Protein AF-A0A2K0UQ78-F1 (afdb_monomer_lite)

pLDDT: mean 75.54, std 21.61, range [27.7, 97.31]

Structure (mmCIF, N/CA/C/O backbone):
data_AF-A0A2K0UQ78-F1
#
_entry.id   AF-A0A2K0UQ78-F1
#
loop_
_atom_site.group_PDB
_atom_site.id
_atom_site.type_symbol
_atom_site.label_atom_id
_atom_site.label_alt_id
_atom_site.label_comp_id
_atom_site.label_asym_id
_atom_site.label_entity_id
_atom_site.label_seq_id
_atom_site.pdbx_PDB_ins_code
_atom_site.Cartn_x
_atom_site.Cartn_y
_atom_site.Cartn_z
_atom_site.occupancy
_atom_site.B_iso_or_equiv
_atom_site.auth_seq_id
_atom_site.auth_comp_id
_atom_site.auth_asym_id
_atom_site.auth_atom_id
_atom_site.pdbx_PDB_model_num
ATOM 1 N N . MET A 1 1 ? -5.990 -5.556 11.629 1.00 58.12 1 MET A N 1
ATOM 2 C CA . MET A 1 1 ? -7.334 -5.318 12.208 1.00 58.12 1 MET A CA 1
ATOM 3 C C . MET A 1 1 ? -8.157 -4.295 11.433 1.00 58.12 1 MET A C 1
ATOM 5 O O . MET A 1 1 ? -9.304 -4.591 11.125 1.00 58.12 1 MET A O 1
ATOM 9 N N . SER A 1 2 ? -7.594 -3.129 11.096 1.00 60.81 2 SER A N 1
ATOM 10 C CA . SER A 1 2 ? -8.300 -1.956 10.546 1.00 60.81 2 SER A CA 1
ATOM 11 C C . SER A 1 2 ? -9.303 -2.241 9.420 1.00 60.81 2 SER A C 1
ATOM 13 O O . SER A 1 2 ? -10.445 -1.808 9.522 1.00 60.81 2 SER A O 1
ATOM 15 N N . LEU A 1 3 ? -8.939 -3.021 8.396 1.00 70.94 3 LEU A N 1
ATOM 16 C CA . LEU A 1 3 ? -9.846 -3.315 7.273 1.00 70.94 3 LEU A CA 1
ATOM 17 C C . LEU A 1 3 ? -11.070 -4.162 7.675 1.00 70.94 3 LEU A C 1
ATOM 19 O O . LEU A 1 3 ? -12.168 -3.941 7.174 1.00 70.94 3 LEU A O 1
ATOM 23 N N . LEU A 1 4 ? -10.887 -5.123 8.584 1.00 76.69 4 LEU A N 1
ATOM 24 C CA . LEU A 1 4 ? -11.971 -5.987 9.062 1.00 76.69 4 LEU A CA 1
ATOM 25 C C . LEU A 1 4 ? -12.932 -5.210 9.966 1.00 76.69 4 LEU A C 1
ATOM 27 O O . LEU A 1 4 ? -14.143 -5.284 9.778 1.00 76.69 4 LEU A O 1
ATOM 31 N N . CYS A 1 5 ? -12.387 -4.409 10.881 1.00 75.25 5 CYS A N 1
ATOM 32 C CA . CYS A 1 5 ? -13.163 -3.506 11.729 1.00 75.25 5 CYS A CA 1
ATOM 33 C C . CYS A 1 5 ? -13.941 -2.474 10.892 1.00 75.25 5 CYS A C 1
ATOM 35 O O . CYS A 1 5 ? -15.127 -2.260 11.127 1.00 75.25 5 CYS A O 1
ATOM 37 N N . PHE A 1 6 ? -13.304 -1.911 9.857 1.00 75.56 6 PHE A N 1
ATOM 38 C CA . PHE A 1 6 ? -13.946 -1.010 8.897 1.00 75.56 6 PHE A CA 1
ATOM 39 C C . PHE A 1 6 ? -15.117 -1.682 8.170 1.00 75.56 6 PHE A C 1
ATOM 41 O O . PHE A 1 6 ? -16.198 -1.111 8.096 1.00 75.56 6 PHE A O 1
ATOM 48 N N . SER A 1 7 ? -14.934 -2.915 7.684 1.00 72.50 7 SER A N 1
ATOM 49 C CA . SER A 1 7 ? -15.973 -3.622 6.918 1.00 72.50 7 SER A CA 1
ATOM 50 C C . SER A 1 7 ? -17.261 -3.907 7.698 1.00 72.50 7 SER A C 1
ATOM 52 O O . SER A 1 7 ? -18.304 -4.123 7.089 1.00 72.50 7 SER A O 1
ATOM 54 N N . MET A 1 8 ? -17.186 -3.907 9.030 1.00 72.50 8 MET A N 1
ATOM 55 C CA . MET A 1 8 ? -18.291 -4.234 9.933 1.00 72.50 8 MET A CA 1
ATOM 56 C C . MET A 1 8 ? -18.760 -3.028 10.759 1.00 72.50 8 MET A C 1
ATOM 58 O O . MET A 1 8 ? -19.558 -3.206 11.675 1.00 72.50 8 MET A O 1
ATOM 62 N N . ASP A 1 9 ? -18.255 -1.826 10.457 1.00 78.81 9 ASP A N 1
ATOM 63 C CA . ASP A 1 9 ? -18.587 -0.570 11.143 1.00 78.81 9 ASP A CA 1
ATOM 64 C C . ASP A 1 9 ? -18.498 -0.657 12.682 1.00 78.81 9 ASP A C 1
ATOM 66 O O . ASP A 1 9 ? -19.382 -0.228 13.425 1.00 78.81 9 ASP A O 1
ATOM 70 N N . PHE A 1 10 ? -17.418 -1.254 13.201 1.00 83.25 10 PHE A N 1
ATOM 71 C CA . PHE A 1 10 ? -17.168 -1.258 14.643 1.00 83.25 10 PHE A CA 1
ATOM 72 C C . PHE A 1 10 ? -15.688 -1.124 14.985 1.00 83.25 10 PHE A C 1
ATOM 74 O O . PHE A 1 10 ? -14.799 -1.423 14.192 1.00 83.25 10 PHE A O 1
ATOM 81 N N . LYS A 1 11 ? -15.422 -0.667 16.211 1.00 82.75 11 LYS A N 1
ATOM 82 C CA . LYS A 1 11 ? -14.071 -0.466 16.737 1.00 82.75 11 LYS A CA 1
ATOM 83 C C . LYS A 1 11 ? -13.925 -1.122 18.106 1.00 82.75 11 LYS A C 1
ATOM 85 O O . LYS A 1 11 ? -14.754 -0.894 19.004 1.00 82.75 11 LYS A O 1
ATOM 90 N N . LEU A 1 12 ? -12.864 -1.913 18.250 1.00 84.31 12 LEU A N 1
ATOM 91 C CA . LEU A 1 12 ? -12.397 -2.424 19.532 1.00 84.31 12 LEU A CA 1
ATOM 92 C C . LEU A 1 12 ? -11.650 -1.319 20.283 1.00 84.31 12 LEU A C 1
ATOM 94 O O . LEU A 1 12 ? -10.982 -0.470 19.694 1.00 84.31 12 LEU A O 1
ATOM 98 N N . THR A 1 13 ? -11.802 -1.296 21.601 1.00 88.31 13 THR A N 1
ATOM 99 C CA . THR A 1 13 ? -10.953 -0.455 22.451 1.00 88.31 13 THR A CA 1
ATOM 100 C C . THR A 1 13 ? -9.524 -1.015 22.498 1.00 88.31 13 THR A C 1
ATOM 102 O O . THR A 1 13 ? -9.360 -2.228 22.367 1.00 88.31 13 THR A O 1
ATOM 105 N N . PRO A 1 14 ? -8.489 -0.194 22.765 1.00 87.94 14 PRO A N 1
ATOM 106 C CA . PRO A 1 14 ? -7.109 -0.687 22.865 1.00 87.94 14 PRO A CA 1
ATOM 107 C C . PRO A 1 14 ? -6.933 -1.827 23.884 1.00 87.94 14 PRO A C 1
ATOM 109 O O . PRO A 1 14 ? -6.135 -2.741 23.689 1.00 87.94 14 PRO A O 1
ATOM 112 N N . GLU A 1 15 ? -7.716 -1.820 24.969 1.00 87.94 15 GLU A N 1
ATOM 113 C CA . GLU A 1 15 ? -7.722 -2.914 25.945 1.00 87.94 15 GLU A CA 1
ATOM 114 C C . GLU A 1 15 ? -8.315 -4.213 25.383 1.00 87.94 15 GLU A C 1
ATOM 116 O O . GLU A 1 15 ? -7.820 -5.298 25.686 1.00 87.94 15 GLU A O 1
ATOM 121 N N . GLU A 1 16 ? -9.384 -4.125 24.589 1.00 88.56 16 GLU A N 1
ATOM 122 C CA . GLU A 1 16 ? -10.010 -5.278 23.931 1.00 88.56 16 GLU A CA 1
ATOM 123 C C . GLU A 1 16 ? -9.130 -5.836 22.809 1.00 88.56 16 GLU A C 1
ATOM 125 O O . GLU A 1 16 ? -9.017 -7.056 22.673 1.00 88.56 16 GLU A O 1
ATOM 130 N N . GLU A 1 17 ? -8.457 -4.967 22.053 1.00 87.56 17 GLU A N 1
ATOM 131 C CA . GLU A 1 17 ? -7.457 -5.367 21.059 1.00 87.56 17 GLU A CA 1
ATOM 132 C C . GLU A 1 17 ? -6.319 -6.127 21.735 1.00 87.56 17 GLU A C 1
ATOM 134 O O . GLU A 1 17 ? -6.025 -7.259 21.357 1.00 87.56 17 GLU A O 1
ATOM 139 N N . LYS A 1 18 ? -5.762 -5.585 22.824 1.00 89.56 18 LYS A N 1
ATOM 140 C CA . LYS A 1 18 ? -4.703 -6.255 23.589 1.00 89.56 18 LYS A CA 1
ATOM 141 C C . LYS A 1 18 ? -5.144 -7.611 24.144 1.00 89.56 18 LYS A C 1
ATOM 143 O O . LYS A 1 18 ? -4.372 -8.564 24.124 1.00 89.56 18 LYS A O 1
ATOM 148 N N . LYS A 1 19 ? -6.387 -7.723 24.623 1.00 89.88 19 LYS A N 1
ATOM 149 C CA . LYS A 1 19 ? -6.955 -8.985 25.136 1.00 89.88 19 LYS A CA 1
ATOM 150 C C . LYS A 1 19 ? -7.163 -10.044 24.052 1.00 89.88 19 LYS A C 1
ATOM 152 O O . LYS A 1 19 ? -7.181 -11.227 24.375 1.00 89.88 19 LYS A O 1
ATOM 157 N N . THR A 1 20 ? -7.344 -9.633 22.798 1.00 90.88 20 THR A N 1
ATOM 158 C CA . THR A 1 20 ? -7.615 -10.527 21.660 1.00 90.88 20 THR A CA 1
ATOM 159 C C . THR A 1 20 ? -6.433 -10.654 20.694 1.00 90.88 20 THR A C 1
ATOM 161 O O . THR A 1 20 ? -6.541 -11.369 19.694 1.00 90.88 20 THR A O 1
ATOM 164 N N . ALA A 1 21 ? -5.300 -10.009 20.987 1.00 90.19 21 ALA A N 1
ATOM 165 C CA . ALA A 1 21 ? -4.130 -9.935 20.115 1.00 90.19 21 ALA A CA 1
ATOM 166 C C . ALA A 1 21 ? -3.559 -11.319 19.779 1.00 90.19 21 ALA A C 1
ATOM 168 O O . ALA A 1 21 ? -3.415 -11.644 18.603 1.00 90.19 21 ALA A O 1
ATOM 169 N N . ASP A 1 22 ? -3.336 -12.175 20.781 1.00 90.75 22 ASP A N 1
ATOM 170 C CA . ASP A 1 22 ? -2.775 -13.520 20.573 1.00 90.75 22 ASP A CA 1
ATOM 171 C C . ASP A 1 22 ? -3.686 -14.409 19.712 1.00 90.75 22 ASP A C 1
ATOM 173 O O . ASP A 1 22 ? -3.215 -15.165 18.858 1.00 90.75 22 ASP A O 1
ATOM 177 N N . ILE A 1 23 ? -5.004 -14.289 19.904 1.00 92.94 23 ILE A N 1
ATOM 178 C CA . ILE A 1 23 ? -6.017 -15.013 19.122 1.00 92.94 23 ILE A CA 1
ATOM 179 C C . ILE A 1 23 ? -6.014 -14.505 17.676 1.00 92.94 23 ILE A C 1
ATOM 181 O O . ILE A 1 23 ? -6.006 -15.289 16.728 1.00 92.94 23 ILE A O 1
ATOM 185 N N . THR A 1 24 ? -5.988 -13.183 17.508 1.00 91.88 24 THR A N 1
ATOM 186 C CA . THR A 1 24 ? -5.980 -12.521 16.198 1.00 91.88 24 THR A CA 1
ATOM 187 C C . THR A 1 24 ? -4.723 -12.878 15.409 1.00 91.88 24 THR A C 1
ATOM 189 O O . THR A 1 24 ? -4.812 -13.234 14.236 1.00 91.88 24 THR A O 1
ATOM 192 N N . SER A 1 25 ? -3.563 -12.841 16.063 1.00 91.06 25 SER A N 1
ATOM 193 C CA . SER A 1 25 ? -2.272 -13.200 15.479 1.00 91.06 25 SER A CA 1
ATOM 194 C C . SER A 1 25 ? -2.257 -14.659 15.008 1.00 91.06 25 SER A C 1
ATOM 196 O O . SER A 1 25 ? -1.916 -14.934 13.859 1.00 91.06 25 SER A O 1
ATOM 198 N N . ALA A 1 26 ? -2.767 -15.592 15.825 1.00 90.94 26 ALA A N 1
ATOM 199 C CA . ALA A 1 26 ? -2.881 -16.999 15.433 1.00 90.94 26 ALA A CA 1
ATOM 200 C C . ALA A 1 26 ? -3.769 -17.211 14.188 1.00 90.94 26 ALA A C 1
ATOM 202 O O . ALA A 1 26 ? -3.442 -18.039 13.334 1.00 90.94 26 ALA A O 1
ATOM 203 N N . ALA A 1 27 ? -4.862 -16.448 14.048 1.00 91.56 27 ALA A N 1
ATOM 204 C CA . ALA A 1 27 ? -5.695 -16.482 12.845 1.00 91.56 27 ALA A CA 1
ATOM 205 C C . ALA A 1 27 ? -4.941 -15.948 11.613 1.00 91.56 27 ALA A C 1
ATOM 207 O O . ALA A 1 27 ? -4.987 -16.557 10.544 1.00 91.56 27 ALA A O 1
ATOM 208 N N . TYR A 1 28 ? -4.209 -14.840 11.760 1.00 91.12 28 TYR A N 1
ATOM 209 C CA . TYR A 1 28 ? -3.480 -14.198 10.660 1.00 91.12 28 TYR A CA 1
ATOM 210 C C . TYR A 1 28 ? -2.347 -15.085 10.144 1.00 91.12 28 TYR A C 1
ATOM 212 O O . TYR A 1 28 ? -2.240 -15.285 8.932 1.00 91.12 28 TYR A O 1
ATOM 220 N N . ASP A 1 29 ? -1.567 -15.678 11.054 1.00 89.50 29 ASP A N 1
ATOM 221 C CA . ASP A 1 29 ? -0.537 -16.667 10.726 1.00 89.50 29 ASP A CA 1
ATOM 222 C C . ASP A 1 29 ? -1.114 -17.766 9.829 1.00 89.50 29 ASP A C 1
ATOM 224 O O . ASP A 1 29 ? -0.570 -18.088 8.772 1.00 89.50 29 ASP A O 1
ATOM 228 N N . ARG A 1 30 ? -2.275 -18.309 10.214 1.00 92.00 30 ARG A N 1
ATOM 229 C CA . ARG A 1 30 ? -2.964 -19.346 9.447 1.00 92.00 30 ARG A CA 1
ATOM 230 C C . ARG A 1 30 ? -3.341 -18.848 8.050 1.00 92.00 30 ARG A C 1
ATOM 232 O O . ARG A 1 30 ? -3.135 -19.575 7.079 1.00 92.00 30 ARG A O 1
ATOM 239 N N . TRP A 1 31 ? -3.886 -17.639 7.910 1.00 91.94 31 TRP A N 1
ATOM 240 C CA . TRP A 1 31 ? -4.313 -17.099 6.608 1.00 91.94 31 TRP A CA 1
ATOM 241 C C . TRP A 1 31 ? -3.150 -16.905 5.632 1.00 91.94 31 TRP A C 1
ATOM 243 O O . TRP A 1 31 ? -3.295 -17.206 4.444 1.00 91.94 31 TRP A O 1
ATOM 253 N N . VAL A 1 32 ? -2.000 -16.435 6.125 1.00 90.75 32 VAL A N 1
ATOM 254 C CA . VAL A 1 32 ? -0.780 -16.276 5.317 1.00 90.75 32 VAL A CA 1
ATOM 255 C C . VAL A 1 32 ? -0.314 -17.633 4.795 1.00 90.75 32 VAL A C 1
ATOM 257 O O . VAL A 1 32 ? -0.107 -17.800 3.594 1.00 90.75 32 VAL A O 1
ATOM 260 N N . LEU A 1 33 ? -0.247 -18.642 5.665 1.00 91.81 33 LEU A N 1
ATOM 261 C CA . LEU A 1 33 ? 0.176 -19.987 5.275 1.00 91.81 33 LEU A CA 1
ATOM 262 C C . LEU A 1 33 ? -0.803 -20.658 4.297 1.00 91.81 33 LEU A C 1
ATOM 264 O O . LEU A 1 33 ? -0.379 -21.371 3.386 1.00 91.81 33 LEU A O 1
ATOM 268 N N . VAL A 1 34 ? -2.110 -20.413 4.439 1.00 90.75 34 VAL A N 1
ATOM 269 C CA . VAL A 1 34 ? -3.121 -20.875 3.473 1.00 90.75 34 VAL A CA 1
ATOM 270 C C . VAL A 1 34 ? -2.903 -20.238 2.102 1.00 90.75 34 VAL A C 1
ATOM 272 O O . VAL A 1 34 ? -2.961 -20.952 1.098 1.00 90.75 34 VAL A O 1
ATOM 275 N N . ASN A 1 35 ? -2.606 -18.935 2.040 1.00 92.69 35 ASN A N 1
ATOM 276 C CA . ASN A 1 35 ? -2.242 -18.287 0.780 1.00 92.69 35 ASN A CA 1
ATOM 277 C C . ASN A 1 35 ? -1.034 -18.986 0.142 1.00 92.69 35 ASN A C 1
ATOM 279 O O . ASN A 1 35 ? -1.136 -19.383 -1.015 1.00 92.69 35 ASN A O 1
ATOM 283 N N . ASP A 1 36 ? 0.046 -19.191 0.898 1.00 91.19 36 ASP A N 1
ATOM 284 C CA . ASP A 1 36 ? 1.277 -19.818 0.400 1.00 91.19 36 ASP A CA 1
ATOM 285 C C . ASP A 1 36 ? 1.034 -21.234 -0.134 1.00 91.19 36 ASP A C 1
ATOM 287 O O . ASP A 1 36 ? 1.593 -21.632 -1.161 1.00 91.19 36 ASP A O 1
ATOM 291 N N . TYR A 1 37 ? 0.162 -21.995 0.534 1.00 90.69 37 TYR A N 1
ATOM 292 C CA . TYR A 1 37 ? -0.169 -23.361 0.144 1.00 90.69 37 TYR A CA 1
ATOM 293 C C . TYR A 1 37 ? -0.853 -23.427 -1.225 1.00 90.69 37 TYR A C 1
ATOM 295 O O . TYR A 1 37 ? -0.492 -24.261 -2.065 1.00 90.69 37 TYR A O 1
ATOM 303 N N . PHE A 1 38 ? -1.847 -22.562 -1.453 1.00 88.25 38 PHE A N 1
ATOM 304 C CA . PHE A 1 38 ? -2.604 -22.546 -2.703 1.00 88.25 38 PHE A CA 1
ATOM 305 C C . PHE A 1 38 ? -1.883 -21.779 -3.819 1.00 88.25 38 PHE A C 1
ATOM 307 O O . PHE A 1 38 ? -2.011 -22.157 -4.983 1.00 88.25 38 PHE A O 1
ATOM 314 N N . SER A 1 39 ? -1.089 -20.752 -3.502 1.00 89.75 39 SER A N 1
ATOM 315 C CA . SER A 1 39 ? -0.383 -19.935 -4.498 1.00 89.75 39 SER A CA 1
ATOM 316 C C . SER A 1 39 ? 0.845 -20.605 -5.114 1.00 89.75 39 SER A C 1
ATOM 318 O O . SER A 1 39 ? 1.268 -20.200 -6.201 1.00 89.75 39 SER A O 1
ATOM 320 N N . TRP A 1 40 ? 1.375 -21.648 -4.468 1.00 88.88 40 TRP A N 1
ATOM 321 C CA . TRP A 1 40 ? 2.641 -22.291 -4.817 1.00 88.88 40 TRP A CA 1
ATOM 322 C C . TRP A 1 40 ? 2.826 -22.593 -6.303 1.00 88.88 40 TRP A C 1
ATOM 324 O O . TRP A 1 40 ? 3.823 -22.182 -6.885 1.00 88.88 40 TRP A O 1
ATOM 334 N N . GLU A 1 41 ? 1.879 -23.283 -6.947 1.00 84.88 41 GLU A N 1
ATOM 335 C CA . GLU A 1 41 ? 2.097 -23.742 -8.330 1.00 84.88 41 GLU A CA 1
ATOM 336 C C . GLU A 1 41 ? 2.215 -22.576 -9.314 1.00 84.88 41 GLU A C 1
ATOM 338 O O . GLU A 1 41 ? 2.983 -22.625 -10.275 1.00 84.88 41 GLU A O 1
ATOM 343 N N . LYS A 1 42 ? 1.486 -21.491 -9.044 1.00 83.62 42 LYS A N 1
ATOM 344 C CA . LYS A 1 42 ? 1.577 -20.258 -9.820 1.00 83.62 42 LYS A CA 1
ATOM 345 C C . LYS A 1 42 ? 2.897 -19.538 -9.564 1.00 83.62 42 LYS A C 1
ATOM 347 O O . LYS A 1 42 ? 3.532 -19.079 -10.507 1.00 83.62 42 LYS A O 1
ATOM 352 N N . GLU A 1 43 ? 3.301 -19.414 -8.305 1.00 84.94 43 GLU A N 1
ATOM 353 C CA . GLU A 1 43 ? 4.547 -18.738 -7.930 1.00 84.94 43 GLU A CA 1
ATOM 354 C C . GLU A 1 43 ? 5.776 -19.483 -8.450 1.00 84.94 43 GLU A C 1
ATOM 356 O O . GLU A 1 43 ? 6.683 -18.859 -8.998 1.00 84.94 43 GLU A O 1
ATOM 361 N N . TRP A 1 44 ? 5.759 -20.813 -8.386 1.00 83.25 44 TRP A N 1
ATOM 362 C CA . TRP A 1 44 ? 6.779 -21.670 -8.973 1.00 83.25 44 TRP A CA 1
ATOM 363 C C . TRP A 1 44 ? 6.839 -21.526 -10.496 1.00 83.25 44 TRP A C 1
ATOM 365 O O . TRP A 1 44 ? 7.918 -21.334 -11.054 1.00 83.25 44 TRP A O 1
ATOM 375 N N . SER A 1 45 ? 5.688 -21.546 -11.177 1.00 80.81 45 SER A N 1
ATOM 376 C CA . SER A 1 45 ? 5.637 -21.325 -12.626 1.00 80.81 45 SER A CA 1
ATOM 377 C C . SER A 1 45 ? 6.187 -19.949 -13.009 1.00 80.81 45 SER A C 1
ATOM 379 O O . SER A 1 45 ? 6.944 -19.847 -13.970 1.00 80.81 45 SER A O 1
ATOM 381 N N . ASN A 1 46 ? 5.850 -18.898 -12.258 1.00 77.25 46 ASN A N 1
ATOM 382 C CA . ASN A 1 46 ? 6.376 -17.553 -12.494 1.00 77.25 46 ASN A CA 1
ATOM 383 C C . ASN A 1 46 ? 7.892 -17.489 -12.271 1.00 77.25 46 ASN A C 1
ATOM 385 O O . ASN A 1 46 ? 8.609 -16.875 -13.058 1.00 77.25 46 ASN A O 1
ATOM 389 N N . TYR A 1 47 ? 8.385 -18.146 -11.222 1.00 80.88 47 TYR A N 1
ATOM 390 C CA . TYR A 1 47 ? 9.812 -18.237 -10.934 1.00 80.88 47 TYR A CA 1
ATOM 391 C C . TYR A 1 47 ? 10.581 -18.937 -12.061 1.00 80.88 47 TYR A C 1
ATOM 393 O O . TYR A 1 47 ? 11.618 -18.442 -12.502 1.00 80.88 47 TYR A O 1
ATOM 401 N N . GLN A 1 48 ? 10.049 -20.045 -12.585 1.00 80.00 48 GLN A N 1
ATOM 402 C CA . GLN A 1 48 ? 10.642 -20.754 -13.722 1.00 80.00 48 GLN A CA 1
ATOM 403 C C . GLN A 1 48 ? 10.651 -19.900 -14.996 1.00 80.00 48 GLN A C 1
ATOM 405 O O . GLN A 1 48 ? 11.681 -19.822 -15.663 1.00 80.00 48 GLN A O 1
ATOM 410 N N . SER A 1 49 ? 9.545 -19.218 -15.306 1.00 74.88 49 SER A N 1
ATOM 411 C CA . SER A 1 49 ? 9.444 -18.326 -16.472 1.00 74.88 49 SER A CA 1
ATOM 412 C C . SER A 1 49 ? 10.434 -17.158 -16.422 1.00 74.88 49 SER A C 1
ATOM 414 O O . SER A 1 49 ? 10.889 -16.701 -17.466 1.00 74.88 49 SER A O 1
ATOM 416 N N . ASN A 1 50 ? 10.825 -16.720 -15.223 1.00 73.62 50 ASN A N 1
ATOM 417 C CA . ASN A 1 50 ? 11.820 -15.665 -15.006 1.00 73.62 50 ASN A CA 1
ATOM 418 C C . ASN A 1 50 ? 13.267 -16.201 -14.932 1.00 73.62 50 ASN A C 1
ATOM 420 O O . ASN A 1 50 ? 14.154 -15.564 -14.357 1.00 73.62 50 ASN A O 1
ATOM 424 N N . GLY A 1 51 ? 13.518 -17.398 -15.471 1.00 76.75 51 GLY A N 1
ATOM 425 C CA . GLY A 1 51 ? 14.852 -17.999 -15.521 1.00 76.75 51 GLY A CA 1
ATOM 426 C C . GLY A 1 51 ? 15.358 -18.516 -14.173 1.00 76.75 51 GLY A C 1
ATOM 427 O O . GLY A 1 51 ? 16.566 -18.656 -14.001 1.00 76.75 51 GLY A O 1
ATOM 428 N N . ALA A 1 52 ? 14.460 -18.779 -13.214 1.00 78.12 52 ALA A N 1
ATOM 429 C CA . ALA A 1 52 ? 14.790 -19.239 -11.862 1.00 78.12 52 ALA A CA 1
ATOM 430 C C . ALA A 1 52 ? 15.788 -18.321 -11.124 1.00 78.12 52 ALA A C 1
ATOM 432 O O . ALA A 1 52 ? 16.627 -18.774 -10.344 1.00 78.12 52 ALA A O 1
ATOM 433 N N . THR A 1 53 ? 15.699 -17.013 -11.365 1.00 66.00 53 THR A N 1
ATOM 434 C CA . THR A 1 53 ? 16.516 -16.007 -10.678 1.00 66.00 53 THR A CA 1
ATOM 435 C C . THR A 1 53 ? 15.741 -15.405 -9.499 1.00 66.00 53 THR A C 1
ATOM 437 O O . THR A 1 53 ? 14.552 -15.111 -9.609 1.00 66.00 53 THR A O 1
ATOM 440 N N . GLY A 1 54 ? 16.394 -15.258 -8.340 1.00 66.94 54 GLY A N 1
ATOM 441 C CA . GLY A 1 54 ? 15.796 -14.681 -7.124 1.00 66.94 54 GLY A CA 1
ATOM 442 C C . GLY A 1 54 ? 15.275 -15.693 -6.090 1.00 66.94 54 GLY A C 1
ATOM 443 O O . GLY A 1 54 ? 15.568 -16.889 -6.154 1.00 66.94 54 GLY A O 1
ATOM 444 N N . VAL A 1 55 ? 14.526 -15.187 -5.103 1.00 70.44 55 VAL A N 1
ATOM 445 C CA . VAL A 1 55 ? 13.940 -15.949 -3.985 1.00 70.44 55 VAL A CA 1
ATOM 446 C C . VAL A 1 55 ? 12.419 -15.923 -4.109 1.00 70.44 55 VAL A C 1
ATOM 448 O O . VAL A 1 55 ? 11.833 -14.860 -4.307 1.00 70.44 55 VAL A O 1
ATOM 451 N N . ILE A 1 56 ? 11.770 -17.081 -3.969 1.00 77.19 56 ILE A N 1
ATOM 452 C CA . ILE A 1 56 ? 10.310 -17.148 -3.859 1.00 77.19 56 ILE A CA 1
ATOM 453 C C . ILE A 1 56 ? 9.945 -16.879 -2.397 1.00 77.19 56 ILE A C 1
ATOM 455 O O . ILE A 1 56 ? 10.314 -17.656 -1.516 1.00 77.19 56 ILE A O 1
ATOM 459 N N . ALA A 1 57 ? 9.222 -15.790 -2.139 1.00 81.25 57 ALA A N 1
ATOM 460 C CA . ALA A 1 57 ? 8.675 -15.472 -0.822 1.00 81.25 57 ALA A CA 1
ATOM 461 C C . ALA A 1 57 ? 7.444 -16.352 -0.527 1.00 81.25 57 ALA A C 1
ATOM 463 O O . ALA A 1 57 ? 6.315 -15.877 -0.543 1.00 81.25 57 ALA A O 1
ATOM 464 N N . ASN A 1 58 ? 7.682 -17.652 -0.330 1.00 90.62 58 ASN A N 1
ATOM 465 C CA . ASN A 1 58 ? 6.666 -18.663 -0.047 1.00 90.62 58 ASN A CA 1
ATOM 466 C C . ASN A 1 58 ? 7.206 -19.692 0.949 1.00 90.62 58 ASN A C 1
ATOM 468 O O . ASN A 1 58 ? 8.325 -20.194 0.801 1.00 90.62 58 ASN A O 1
ATOM 472 N N . SER A 1 59 ? 6.387 -20.063 1.927 1.00 89.12 59 SER A N 1
ATOM 473 C CA . SER A 1 59 ? 6.746 -21.009 2.984 1.00 89.12 59 SER A CA 1
ATOM 474 C C . SER A 1 59 ? 7.192 -22.385 2.463 1.00 89.12 59 SER A C 1
ATOM 476 O O . SER A 1 59 ? 8.090 -22.994 3.040 1.00 89.12 59 SER A O 1
ATOM 478 N N . ILE A 1 60 ? 6.646 -22.876 1.342 1.00 87.38 60 ILE A N 1
ATOM 479 C CA . ILE A 1 60 ? 7.082 -24.148 0.729 1.00 87.38 60 ILE A CA 1
ATOM 480 C C . ILE A 1 60 ? 8.522 -24.044 0.229 1.00 87.38 60 ILE A C 1
ATOM 482 O O . ILE A 1 60 ? 9.310 -24.962 0.456 1.00 87.38 60 ILE A O 1
ATOM 486 N N . PHE A 1 61 ? 8.894 -22.920 -0.389 1.00 87.19 61 PHE A N 1
ATOM 487 C CA . PHE A 1 61 ? 10.270 -22.689 -0.832 1.00 87.19 61 PHE A CA 1
ATOM 488 C C . PHE A 1 61 ? 11.243 -22.671 0.352 1.00 87.19 61 PHE A C 1
ATOM 490 O O . PHE A 1 61 ? 12.324 -23.258 0.275 1.00 87.19 61 PHE A O 1
ATOM 497 N N . LEU A 1 62 ? 10.840 -22.052 1.467 1.00 88.12 62 LEU A N 1
ATOM 498 C CA . LEU A 1 62 ? 11.626 -22.041 2.701 1.00 88.12 62 LEU A CA 1
ATOM 499 C C . LEU A 1 62 ? 11.788 -23.449 3.281 1.00 88.12 62 LEU A C 1
ATOM 501 O O . LEU A 1 62 ? 12.913 -23.847 3.571 1.00 88.12 62 LEU A O 1
ATOM 505 N N . PHE A 1 63 ? 10.718 -24.247 3.364 1.00 86.50 63 PHE A N 1
ATOM 506 C CA . PHE A 1 63 ? 10.814 -25.635 3.830 1.00 86.50 63 PHE A CA 1
ATOM 507 C C . PHE A 1 63 ? 11.723 -26.490 2.947 1.00 86.50 63 PHE A C 1
ATOM 509 O O . PHE A 1 63 ? 12.546 -27.244 3.470 1.00 86.50 63 PHE A O 1
ATOM 516 N N . MET A 1 64 ? 11.629 -26.340 1.623 1.00 89.19 64 MET A N 1
ATOM 517 C CA . MET A 1 64 ? 12.524 -27.018 0.683 1.00 89.19 64 MET A CA 1
ATOM 518 C C . MET A 1 64 ? 13.990 -26.668 0.959 1.00 89.19 64 MET A C 1
ATOM 520 O O . MET A 1 64 ? 14.838 -27.557 0.983 1.00 89.19 64 MET A O 1
ATOM 524 N N . LYS A 1 65 ? 14.296 -25.388 1.211 1.00 87.00 65 LYS A N 1
ATOM 525 C CA . LYS A 1 65 ? 15.659 -24.922 1.505 1.00 87.00 65 LYS A CA 1
ATOM 526 C C . LYS A 1 65 ? 16.159 -25.371 2.876 1.00 87.00 65 LYS A C 1
ATOM 528 O O . LYS A 1 65 ? 17.285 -25.848 2.971 1.00 87.00 65 LYS A O 1
ATOM 533 N N . TRP A 1 66 ? 15.350 -25.232 3.922 1.00 89.31 66 TRP A N 1
ATOM 534 C CA . TRP A 1 66 ? 15.751 -25.544 5.296 1.00 89.31 66 TRP A CA 1
ATOM 535 C C . TRP A 1 66 ? 15.917 -27.037 5.543 1.00 89.31 66 TRP A C 1
ATOM 537 O O . TRP A 1 66 ? 16.838 -27.440 6.248 1.00 89.31 66 TRP A O 1
ATOM 547 N N . HIS A 1 67 ? 15.055 -27.860 4.948 1.00 86.69 67 HIS A N 1
ATOM 548 C CA . HIS A 1 67 ? 15.063 -29.303 5.177 1.00 86.69 67 HIS A CA 1
ATOM 549 C C . HIS A 1 67 ? 15.659 -30.103 4.016 1.00 86.69 67 HIS A C 1
ATOM 551 O O . HIS A 1 67 ? 15.767 -31.319 4.126 1.00 86.69 67 HIS A O 1
ATOM 557 N N . SER A 1 68 ? 16.078 -29.444 2.927 1.00 90.00 68 SER A N 1
ATOM 558 C CA . SER A 1 68 ? 16.580 -30.108 1.712 1.00 90.00 68 SER A CA 1
ATOM 559 C C . SER A 1 68 ? 15.601 -31.163 1.179 1.00 90.00 68 SER A C 1
ATOM 561 O O . SER A 1 68 ? 15.986 -32.283 0.850 1.00 90.00 68 SER A O 1
ATOM 563 N N . ILE A 1 69 ? 14.317 -30.802 1.133 1.00 89.12 69 ILE A N 1
ATOM 564 C CA . ILE A 1 69 ? 13.215 -31.683 0.727 1.00 89.12 69 ILE A CA 1
ATOM 565 C C . ILE A 1 69 ? 12.590 -31.243 -0.595 1.00 89.12 69 ILE A C 1
ATOM 567 O O . ILE A 1 69 ? 12.690 -30.084 -1.003 1.00 89.12 69 ILE A O 1
ATOM 571 N N . GLU A 1 70 ? 11.899 -32.175 -1.247 1.00 87.94 70 GLU A N 1
ATOM 572 C CA . GLU A 1 70 ? 11.116 -31.899 -2.451 1.00 87.94 70 GLU A CA 1
ATOM 573 C C . GLU A 1 70 ? 9.804 -31.165 -2.136 1.00 87.94 70 GLU A C 1
ATOM 575 O O . GLU A 1 70 ? 9.312 -31.155 -1.000 1.00 87.94 70 GLU A O 1
ATOM 580 N N . LYS A 1 71 ? 9.212 -30.550 -3.168 1.00 85.12 71 LYS A N 1
ATOM 581 C CA . LYS A 1 71 ? 8.022 -29.694 -3.042 1.00 85.12 71 LYS A CA 1
ATOM 582 C C . LYS A 1 71 ? 6.828 -30.426 -2.421 1.00 85.12 71 LYS A C 1
ATOM 584 O O . LYS A 1 71 ? 6.081 -29.828 -1.652 1.00 85.12 71 LYS A O 1
ATOM 589 N N . GLU A 1 72 ? 6.639 -31.710 -2.718 1.00 86.38 72 GLU A N 1
ATOM 590 C CA . GLU A 1 72 ? 5.534 -32.522 -2.206 1.00 86.38 72 GLU A CA 1
ATOM 591 C C . GLU A 1 72 ? 5.622 -32.665 -0.688 1.00 86.38 72 GLU A C 1
ATOM 593 O O . GLU A 1 72 ? 4.608 -32.570 0.006 1.00 86.38 72 GLU A O 1
ATOM 598 N N . GLU A 1 73 ? 6.831 -32.856 -0.163 1.00 86.19 73 GLU A N 1
ATOM 599 C CA . GLU A 1 73 ? 7.057 -32.965 1.273 1.00 86.19 73 GLU A CA 1
ATOM 600 C C . GLU A 1 73 ? 6.986 -31.588 1.944 1.00 86.19 73 GLU A C 1
ATOM 602 O O . GLU A 1 73 ? 6.342 -31.451 2.984 1.00 86.19 73 GLU A O 1
ATOM 607 N N . GLY A 1 74 ? 7.501 -30.539 1.291 1.00 86.62 74 GLY A N 1
ATOM 608 C CA . GLY A 1 74 ? 7.321 -29.151 1.732 1.00 86.62 74 GLY A CA 1
ATOM 609 C C . GLY A 1 74 ? 5.844 -28.755 1.855 1.00 86.62 74 GLY A C 1
ATOM 610 O O . GLY A 1 74 ? 5.436 -28.176 2.862 1.00 86.62 74 GLY A O 1
ATOM 611 N N . LYS A 1 75 ? 4.998 -29.155 0.895 1.00 88.62 75 LYS A N 1
ATOM 612 C CA . LYS A 1 75 ? 3.539 -28.958 0.964 1.00 88.62 75 LYS A CA 1
ATOM 613 C C . LYS A 1 75 ? 2.901 -29.721 2.120 1.00 88.62 75 LYS A C 1
ATOM 615 O O . LYS A 1 75 ? 1.997 -29.191 2.767 1.00 88.62 75 LYS A O 1
ATOM 620 N N . LYS A 1 76 ? 3.335 -30.952 2.406 1.00 87.69 76 LYS A N 1
ATOM 621 C CA . LYS A 1 76 ? 2.831 -31.705 3.568 1.00 87.69 76 LYS A CA 1
ATOM 622 C C . LYS A 1 76 ? 3.222 -31.034 4.882 1.00 87.69 76 LYS A C 1
ATOM 624 O O . LYS A 1 76 ? 2.384 -30.965 5.778 1.00 87.69 76 LYS A O 1
ATOM 629 N N . MET A 1 77 ? 4.452 -30.534 4.992 1.00 88.31 77 MET A N 1
ATOM 630 C CA . MET A 1 77 ? 4.912 -29.798 6.171 1.00 88.31 77 MET A CA 1
ATOM 631 C C . MET A 1 77 ? 4.122 -28.505 6.365 1.00 88.31 77 MET A C 1
ATOM 633 O O . MET A 1 77 ? 3.577 -28.297 7.445 1.00 88.31 77 MET A O 1
ATOM 637 N N . LEU A 1 78 ? 3.942 -27.708 5.307 1.00 90.56 78 LEU A N 1
ATOM 638 C CA . LEU A 1 78 ? 3.120 -26.501 5.374 1.00 90.56 78 LEU A CA 1
ATOM 639 C C . LEU A 1 78 ? 1.675 -26.817 5.776 1.00 90.56 78 LEU A C 1
ATOM 641 O O . LEU A 1 78 ? 1.099 -26.125 6.607 1.00 90.56 78 LEU A O 1
ATOM 645 N N . ARG A 1 79 ? 1.090 -27.896 5.245 1.00 89.06 79 ARG A N 1
ATOM 646 C CA . ARG A 1 79 ? -0.258 -28.321 5.641 1.00 89.06 79 ARG A CA 1
ATOM 647 C C . ARG A 1 79 ? -0.346 -28.667 7.129 1.00 89.06 79 ARG A C 1
ATOM 649 O O . ARG A 1 79 ? -1.337 -28.316 7.760 1.00 89.06 79 ARG A O 1
ATOM 656 N N . LYS A 1 80 ? 0.658 -29.354 7.684 1.00 89.69 80 LYS A N 1
ATOM 657 C CA . LYS A 1 80 ? 0.719 -29.640 9.127 1.00 89.69 80 LYS A CA 1
ATOM 658 C C . LYS A 1 80 ? 0.818 -28.352 9.941 1.00 89.69 80 LYS A C 1
ATOM 660 O O . LYS A 1 80 ? 0.126 -28.232 10.944 1.00 89.69 80 LYS A O 1
ATOM 665 N N . GLU A 1 81 ? 1.615 -27.393 9.482 1.00 91.12 81 GLU A N 1
ATOM 666 C CA . GLU A 1 81 ? 1.749 -26.095 10.145 1.00 91.12 81 GLU A CA 1
ATOM 667 C C . GLU A 1 81 ? 0.430 -25.307 10.122 1.00 91.12 81 GLU A C 1
ATOM 669 O O . GLU A 1 81 ? 0.012 -24.803 11.157 1.00 91.12 81 GLU A O 1
ATOM 674 N N . ILE A 1 82 ? -0.287 -25.274 8.989 1.00 89.25 82 ILE A N 1
ATOM 675 C CA . ILE A 1 82 ? -1.617 -24.641 8.884 1.00 89.25 82 ILE A CA 1
ATOM 676 C C . ILE A 1 82 ? -2.580 -25.221 9.923 1.00 89.25 82 ILE A C 1
ATOM 678 O O . ILE A 1 82 ? -3.228 -24.461 10.638 1.00 89.25 82 ILE A O 1
ATOM 682 N N . ILE A 1 83 ? -2.645 -26.554 10.027 1.00 88.25 83 ILE A N 1
ATOM 683 C CA . ILE A 1 83 ? -3.504 -27.240 11.004 1.00 88.25 83 ILE A CA 1
ATOM 684 C C . ILE A 1 83 ? -3.084 -26.869 12.428 1.00 88.25 83 ILE A C 1
ATOM 686 O O . ILE A 1 83 ? -3.924 -26.480 13.227 1.00 88.25 83 ILE A O 1
ATOM 690 N N . SER A 1 84 ? -1.783 -26.890 12.727 1.00 91.44 84 SER A N 1
ATOM 691 C CA . SER A 1 84 ? -1.267 -26.510 14.046 1.00 91.44 84 SER A CA 1
ATOM 692 C C . SER A 1 84 ? -1.614 -25.066 14.430 1.00 91.44 84 SER A C 1
ATOM 694 O O . SER A 1 84 ? -1.872 -24.786 15.601 1.00 91.44 84 SER A O 1
ATOM 696 N N . ARG A 1 85 ? -1.603 -24.126 13.474 1.00 90.50 85 ARG A N 1
ATOM 697 C CA . ARG A 1 85 ? -1.999 -22.727 13.717 1.00 90.50 85 ARG A CA 1
ATOM 698 C C . ARG A 1 85 ? -3.505 -22.590 13.914 1.00 90.50 85 ARG A C 1
ATOM 700 O O . ARG A 1 85 ? -3.927 -21.819 14.771 1.00 90.50 85 ARG A O 1
ATOM 707 N N . GLU A 1 86 ? -4.298 -23.359 13.174 1.00 91.75 86 GLU A N 1
ATOM 708 C CA . GLU A 1 86 ? -5.754 -23.413 13.326 1.00 91.75 86 GLU A CA 1
ATOM 709 C C . GLU A 1 86 ? -6.156 -23.995 14.691 1.00 91.75 86 GLU A C 1
ATOM 711 O O . GLU A 1 86 ? -6.934 -23.371 15.409 1.00 91.75 86 GLU A O 1
ATOM 716 N N . ASP A 1 87 ? -5.530 -25.094 15.120 1.00 92.69 87 ASP A N 1
ATOM 717 C CA . ASP A 1 87 ? -5.738 -25.686 16.448 1.00 92.69 87 ASP A CA 1
ATOM 718 C C . ASP A 1 87 ? -5.364 -24.704 17.569 1.00 92.69 87 ASP A C 1
ATOM 720 O O . ASP A 1 87 ? -6.080 -24.577 18.568 1.00 92.69 87 ASP A O 1
ATOM 724 N N . LYS A 1 88 ? -4.257 -23.965 17.400 1.00 94.31 88 LYS A N 1
ATOM 725 C CA . LYS A 1 88 ? -3.844 -22.907 18.333 1.00 94.31 88 LYS A CA 1
ATOM 726 C C . LYS A 1 88 ? -4.884 -21.787 18.403 1.00 94.31 88 LYS A C 1
ATOM 728 O O . LYS A 1 88 ? -5.233 -21.365 19.503 1.00 94.31 88 LYS A O 1
ATOM 733 N N . TYR A 1 89 ? -5.383 -21.320 17.259 1.00 94.94 89 TYR A N 1
ATOM 734 C CA . TYR A 1 89 ? -6.438 -20.308 17.197 1.00 94.94 89 TYR A CA 1
ATOM 735 C C . TYR A 1 89 ? -7.704 -20.771 17.932 1.00 94.94 89 TYR A C 1
ATOM 737 O O . TYR A 1 89 ? -8.189 -20.057 18.812 1.00 94.94 89 TYR A O 1
ATOM 745 N N . CYS A 1 90 ? -8.192 -21.981 17.640 1.00 93.75 90 CYS A N 1
ATOM 746 C CA . CYS A 1 90 ? -9.362 -22.555 18.304 1.00 93.75 90 CYS A CA 1
ATOM 747 C C . CYS A 1 90 ? -9.154 -22.674 19.819 1.00 93.75 90 CYS A C 1
ATOM 749 O O . CYS A 1 90 ? -9.994 -22.214 20.586 1.00 93.75 90 CYS A O 1
ATOM 751 N N . SER A 1 91 ? -8.003 -23.195 20.251 1.00 95.25 91 SER A N 1
ATOM 752 C CA . SER A 1 91 ? -7.689 -23.375 21.674 1.00 95.25 91 SER A CA 1
ATOM 753 C C . SER A 1 91 ? -7.650 -22.045 22.435 1.00 95.25 91 SER A C 1
ATOM 755 O O . SER A 1 91 ? -8.239 -21.929 23.508 1.00 95.25 91 SER A O 1
ATOM 757 N N . LEU A 1 92 ? -6.995 -21.022 21.871 1.00 95.00 92 LEU A N 1
ATOM 758 C CA . LEU A 1 92 ? -6.924 -19.692 22.485 1.00 95.00 92 LEU A CA 1
ATOM 759 C C . LEU A 1 92 ? -8.302 -19.024 22.552 1.00 95.00 92 LEU A C 1
ATOM 761 O O . LEU A 1 92 ? -8.631 -18.382 23.552 1.00 95.00 92 LEU A O 1
ATOM 765 N N . LYS A 1 93 ? -9.120 -19.185 21.505 1.00 94.50 93 LYS A N 1
ATOM 766 C CA . LYS A 1 93 ? -10.493 -18.674 21.468 1.00 94.50 93 LYS A CA 1
ATOM 767 C C . LYS A 1 93 ? -11.357 -19.334 22.544 1.00 94.50 93 LYS A C 1
ATOM 769 O O . LYS A 1 93 ? -12.026 -18.627 23.298 1.00 94.50 93 LYS A O 1
ATOM 774 N N . ASP A 1 94 ? -11.312 -20.659 22.649 1.00 94.19 94 ASP A N 1
ATOM 775 C CA . ASP A 1 94 ? -12.096 -21.419 23.626 1.00 94.19 94 ASP A CA 1
ATOM 776 C C . ASP A 1 94 ? -11.689 -21.068 25.061 1.00 94.19 94 ASP A C 1
ATOM 778 O O . ASP A 1 94 ? -12.547 -20.823 25.911 1.00 94.19 94 ASP A O 1
ATOM 782 N N . GLU A 1 95 ? -10.385 -20.951 25.329 1.00 94.12 95 GLU A N 1
ATOM 783 C CA . GLU A 1 95 ? -9.869 -20.521 26.630 1.00 94.12 95 GLU A CA 1
ATOM 784 C C . GLU A 1 95 ? -10.335 -19.098 26.987 1.00 94.12 95 GLU A C 1
ATOM 786 O O . GLU A 1 95 ? -10.739 -18.830 28.123 1.00 94.12 95 GLU A O 1
ATOM 791 N N . PHE A 1 96 ? -10.312 -18.177 26.021 1.00 93.12 96 PHE A N 1
ATOM 792 C CA . PHE A 1 96 ? -10.757 -16.799 26.218 1.00 93.12 96 PHE A CA 1
ATOM 793 C C . PHE A 1 96 ? -12.255 -16.707 26.531 1.00 93.12 96 PHE A C 1
ATOM 795 O O . PHE A 1 96 ? -12.656 -15.997 27.460 1.00 93.12 96 PHE A O 1
ATOM 802 N N . LEU A 1 97 ? -13.082 -17.460 25.800 1.00 90.94 97 LEU A N 1
ATOM 803 C CA . LEU A 1 97 ? -14.524 -17.524 26.031 1.00 90.94 97 LEU A CA 1
ATOM 804 C C . LEU A 1 97 ? -14.852 -18.196 27.374 1.00 90.94 97 LEU A C 1
ATOM 806 O O . LEU A 1 97 ? -15.706 -17.698 28.110 1.00 90.94 97 LEU A O 1
ATOM 810 N N . ALA A 1 98 ? -14.133 -19.263 27.739 1.00 91.81 98 ALA A N 1
ATOM 811 C CA . ALA A 1 98 ? -14.318 -19.982 29.001 1.00 91.81 98 ALA A CA 1
ATOM 812 C C . ALA A 1 98 ? -13.981 -19.132 30.239 1.00 91.81 98 ALA A C 1
ATOM 814 O O . ALA A 1 98 ? -14.621 -19.276 31.280 1.00 91.81 98 ALA A O 1
ATOM 815 N N . LYS A 1 99 ? -13.020 -18.204 30.132 1.00 89.94 99 LYS A N 1
ATOM 816 C CA . LYS A 1 99 ? -12.663 -17.265 31.214 1.00 89.94 99 LYS A CA 1
ATOM 817 C C . LYS A 1 99 ? -13.753 -16.230 31.520 1.00 89.94 99 LYS A C 1
ATOM 819 O O . LYS A 1 99 ? -13.620 -15.493 32.493 1.00 89.94 99 LYS A O 1
ATOM 824 N N . GLY A 1 100 ? -14.801 -16.124 30.696 1.00 81.56 100 GLY A N 1
ATOM 825 C CA . GLY A 1 100 ? -15.874 -15.141 30.878 1.00 81.56 100 GLY A CA 1
ATOM 826 C C . GLY A 1 100 ? -15.431 -13.685 30.679 1.00 81.56 100 GLY A C 1
ATOM 827 O O . GLY A 1 100 ? -16.180 -12.768 31.000 1.00 81.56 100 GLY A O 1
ATOM 828 N N . ALA A 1 101 ? -14.230 -13.460 30.135 1.00 76.12 101 ALA A N 1
ATOM 829 C CA . ALA A 1 101 ? -13.641 -12.136 29.921 1.00 76.12 101 ALA A CA 1
ATOM 830 C C . ALA A 1 101 ? -14.157 -11.428 28.649 1.00 76.12 101 ALA A C 1
ATOM 832 O O . ALA A 1 101 ? -13.758 -10.295 28.371 1.00 76.12 101 ALA A O 1
ATOM 833 N N . ALA A 1 102 ? -15.027 -12.087 27.878 1.00 84.69 102 ALA A N 1
ATOM 834 C CA . ALA A 1 102 ? -15.527 -11.585 26.606 1.00 84.69 102 ALA A CA 1
ATOM 835 C C . ALA A 1 102 ? -16.643 -10.538 26.792 1.00 84.69 102 ALA A C 1
ATOM 837 O O . ALA A 1 102 ? -17.732 -10.824 27.306 1.00 84.69 102 ALA A O 1
ATOM 838 N N . THR A 1 103 ? -16.366 -9.322 26.328 1.00 89.94 103 THR A N 1
ATOM 839 C CA . THR A 1 103 ? -17.355 -8.272 26.050 1.00 89.94 103 THR A CA 1
ATOM 840 C C . THR A 1 103 ? -18.176 -8.621 24.804 1.00 89.94 103 THR A C 1
ATOM 842 O O . THR A 1 103 ? -17.797 -9.486 24.018 1.00 89.94 103 THR A O 1
ATOM 845 N N . GLU A 1 104 ? -19.295 -7.930 24.583 1.00 88.94 104 GLU A N 1
ATOM 846 C CA . GLU A 1 104 ? -20.091 -8.106 23.359 1.00 88.94 104 GLU A CA 1
ATOM 847 C C . GLU A 1 104 ? -19.263 -7.851 22.088 1.00 88.94 104 GLU A C 1
ATOM 849 O O . GLU A 1 104 ? -19.258 -8.659 21.164 1.00 88.94 104 GLU A O 1
ATOM 854 N N . LYS A 1 105 ? -18.458 -6.783 22.089 1.00 89.44 105 LYS A N 1
ATOM 855 C CA . LYS A 1 105 ? -17.589 -6.434 20.958 1.00 89.44 105 LYS A CA 1
ATOM 856 C C . LYS A 1 105 ? -16.507 -7.476 20.689 1.00 89.44 105 LYS A C 1
ATOM 858 O O . LYS A 1 105 ? -16.213 -7.777 19.537 1.00 89.44 105 LYS A O 1
ATOM 863 N N . THR A 1 106 ? -15.907 -8.035 21.740 1.00 90.44 106 THR A N 1
ATOM 864 C CA . THR A 1 106 ? -14.892 -9.085 21.566 1.00 90.44 106 THR A CA 1
ATOM 865 C C . THR A 1 106 ? -15.509 -10.390 21.074 1.00 90.44 106 THR A C 1
ATOM 867 O O . THR A 1 106 ? -14.873 -11.065 20.276 1.00 90.44 106 THR A O 1
ATOM 870 N N . ARG A 1 107 ? -16.758 -10.722 21.439 1.00 91.25 107 ARG A N 1
ATOM 871 C CA . ARG A 1 107 ? -17.476 -11.853 20.818 1.00 91.25 107 ARG A CA 1
ATOM 872 C C . ARG A 1 107 ? -17.706 -11.628 19.326 1.00 91.25 107 ARG A C 1
ATOM 874 O O . ARG A 1 107 ? -17.334 -12.489 18.538 1.00 91.25 107 ARG A O 1
ATOM 881 N N . GLN A 1 108 ? -18.210 -10.454 18.942 1.00 89.88 108 GLN A N 1
ATOM 882 C CA . GLN A 1 108 ? -18.412 -10.092 17.532 1.00 89.88 108 GLN A CA 1
ATOM 883 C C . GLN A 1 108 ? -17.106 -10.149 16.726 1.00 89.88 108 GLN A C 1
ATOM 885 O O . GLN A 1 108 ? -17.085 -10.640 15.599 1.00 89.88 108 GLN A O 1
ATOM 890 N N . TRP A 1 109 ? -15.989 -9.707 17.315 1.00 92.44 109 TRP A N 1
ATOM 891 C CA . TRP A 1 109 ? -14.669 -9.840 16.696 1.00 92.44 109 TRP A CA 1
ATOM 892 C C . TRP A 1 109 ? -14.260 -11.301 16.477 1.00 92.44 109 TRP A C 1
ATOM 894 O O . TRP A 1 109 ? -13.779 -11.648 15.401 1.00 92.44 109 TRP A O 1
ATOM 904 N N . LEU A 1 110 ? -14.471 -12.172 17.466 1.00 92.44 110 LEU A N 1
ATOM 905 C CA . LEU A 1 110 ? -14.141 -13.594 17.348 1.00 92.44 110 LEU A CA 1
ATOM 906 C C . LEU A 1 110 ? -15.006 -14.304 16.297 1.00 92.44 110 LEU A C 1
ATOM 908 O O . LEU A 1 110 ? -14.473 -15.090 15.518 1.00 92.44 110 LEU A O 1
ATOM 912 N N . GLU A 1 111 ? -16.299 -13.984 16.221 1.00 91.25 111 GLU A N 1
ATOM 913 C CA . GLU A 1 111 ? -17.201 -14.490 15.176 1.00 91.25 111 GLU A CA 1
ATOM 914 C C . GLU A 1 111 ? -16.772 -14.030 13.776 1.00 91.25 111 GLU A C 1
ATOM 916 O O . GLU A 1 111 ? -16.786 -14.809 12.819 1.00 91.25 111 GLU A O 1
ATOM 921 N N . LEU A 1 112 ? -16.327 -12.777 13.648 1.00 91.06 112 LEU A N 1
ATOM 922 C CA . LEU A 1 112 ? -15.767 -12.274 12.398 1.00 91.06 112 LEU A CA 1
ATOM 923 C C . LEU A 1 112 ? -14.494 -13.036 12.012 1.00 91.06 112 LEU A C 1
ATOM 925 O O . LEU A 1 112 ? -14.336 -13.414 10.852 1.00 91.06 112 LEU A O 1
ATOM 929 N N . LEU A 1 113 ? -13.597 -13.295 12.968 1.00 92.38 113 LEU A N 1
ATOM 930 C CA . LEU A 1 113 ? -12.398 -14.095 12.720 1.00 92.38 113 LEU A CA 1
ATOM 931 C C . LEU A 1 113 ? -12.745 -15.520 12.265 1.00 92.38 113 LEU A C 1
ATOM 933 O O . LEU A 1 113 ? -12.079 -16.024 11.360 1.00 92.38 113 LEU A O 1
ATOM 937 N N . ASP A 1 114 ? -13.794 -16.141 12.810 1.00 92.75 114 ASP A N 1
ATOM 938 C CA . ASP A 1 114 ? -14.271 -17.457 12.362 1.00 92.75 114 ASP A CA 1
ATOM 939 C C . ASP A 1 114 ? -14.729 -17.414 10.897 1.00 92.75 114 ASP A C 1
ATOM 941 O O . ASP A 1 114 ? -14.276 -18.212 10.066 1.00 92.75 114 ASP A O 1
ATOM 945 N N . LEU A 1 115 ? -15.577 -16.438 10.555 1.00 90.94 115 LEU A N 1
ATOM 946 C CA . LEU A 1 115 ? -16.089 -16.246 9.196 1.00 90.94 115 LEU A CA 1
ATOM 947 C C . LEU A 1 115 ? -14.963 -15.992 8.193 1.00 90.94 115 LEU A C 1
ATOM 949 O O . LEU A 1 115 ? -14.933 -16.604 7.124 1.00 90.94 115 LEU A O 1
ATOM 953 N N . VAL A 1 116 ? -14.015 -15.119 8.536 1.00 90.50 116 VAL A N 1
ATOM 954 C CA . VAL A 1 116 ? -12.880 -14.791 7.667 1.00 90.50 116 VAL A CA 1
ATOM 955 C C . VAL A 1 116 ? -11.937 -15.981 7.536 1.00 90.50 116 VAL A C 1
ATOM 957 O O . VAL A 1 116 ? -11.459 -16.246 6.438 1.00 90.50 116 VAL A O 1
ATOM 960 N N . THR A 1 117 ? -11.703 -16.750 8.600 1.00 89.50 117 THR A N 1
ATOM 961 C CA . THR A 1 117 ? -10.842 -17.942 8.549 1.00 89.50 117 THR A CA 1
ATOM 962 C C . THR A 1 117 ? -11.430 -19.022 7.645 1.00 89.50 117 THR A C 1
ATOM 964 O O . THR A 1 117 ? -10.727 -19.562 6.779 1.00 89.50 117 THR A O 1
ATOM 967 N N . ALA A 1 118 ? -12.728 -19.300 7.775 1.00 86.88 118 ALA A N 1
ATOM 968 C CA . ALA A 1 118 ? -13.428 -20.228 6.893 1.00 86.88 118 ALA A CA 1
ATOM 969 C C . ALA A 1 118 ? -13.470 -19.704 5.445 1.00 86.88 118 ALA A C 1
ATOM 971 O O . ALA A 1 118 ? -13.121 -20.421 4.501 1.00 86.88 118 ALA A O 1
ATOM 972 N N . GLY A 1 119 ? -13.825 -18.427 5.275 1.00 86.69 119 GLY A N 1
ATOM 973 C CA . GLY A 1 119 ? -13.914 -17.751 3.984 1.00 86.69 119 GLY A CA 1
ATOM 974 C C . GLY A 1 119 ? -12.578 -17.695 3.245 1.00 86.69 119 GLY A C 1
ATOM 975 O O . GLY A 1 119 ? -12.528 -17.998 2.057 1.00 86.69 119 GLY A O 1
ATOM 976 N N . ASN A 1 120 ? -11.478 -17.400 3.941 1.00 91.94 120 ASN A N 1
ATOM 977 C CA . ASN A 1 120 ? -10.127 -17.380 3.384 1.00 91.94 120 ASN A CA 1
ATOM 978 C C . ASN A 1 120 ? -9.746 -18.742 2.790 1.00 91.94 120 ASN A C 1
ATOM 980 O O . ASN A 1 120 ? -9.225 -18.798 1.676 1.00 91.94 120 ASN A O 1
ATOM 984 N N . PHE A 1 121 ? -10.056 -19.840 3.481 1.00 85.19 121 PHE A N 1
ATOM 985 C CA . PHE A 1 121 ? -9.775 -21.186 2.981 1.00 85.19 121 PHE A CA 1
ATOM 986 C C . PHE A 1 121 ? -10.655 -21.552 1.781 1.00 85.19 121 PHE A C 1
ATOM 988 O O . PHE A 1 121 ? -10.143 -21.989 0.749 1.00 85.19 121 PHE A O 1
ATOM 995 N N . ALA A 1 122 ? -11.969 -21.332 1.887 1.00 80.81 122 ALA A N 1
ATOM 996 C CA . ALA A 1 122 ? -12.921 -21.627 0.816 1.00 80.81 122 ALA A CA 1
ATOM 997 C C . ALA A 1 122 ? -12.620 -20.814 -0.454 1.00 80.81 122 ALA A C 1
ATOM 999 O O . ALA A 1 122 ? -12.600 -21.353 -1.566 1.00 80.81 122 ALA A O 1
ATOM 1000 N N . TRP A 1 123 ? -12.318 -19.527 -0.286 1.00 85.88 123 TRP A N 1
ATOM 1001 C CA . TRP A 1 123 ? -11.905 -18.652 -1.373 1.00 85.88 123 TRP A CA 1
ATOM 1002 C C . TRP A 1 123 ? -10.589 -19.130 -1.981 1.00 85.88 123 TRP A C 1
ATOM 1004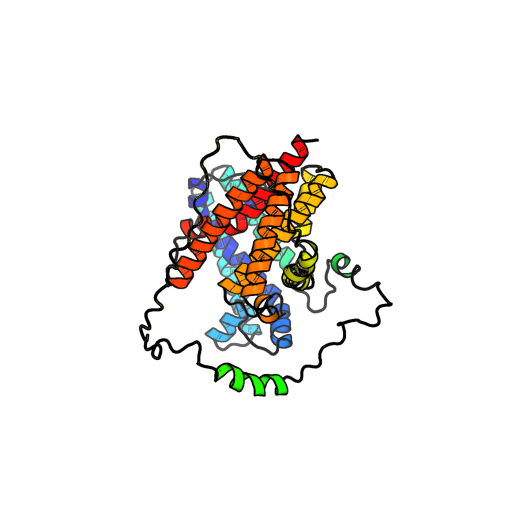 O O . TRP A 1 123 ? -10.508 -19.274 -3.197 1.00 85.88 123 TRP A O 1
ATOM 1014 N N . SER A 1 124 ? -9.588 -19.466 -1.162 1.00 84.12 124 SER A N 1
ATOM 1015 C CA . SER A 1 124 ? -8.285 -19.919 -1.660 1.00 84.12 124 SER A CA 1
ATOM 1016 C C . SER A 1 124 ? -8.360 -21.248 -2.411 1.00 84.12 124 SER A C 1
ATOM 1018 O O . SER A 1 124 ? -7.664 -21.444 -3.400 1.00 84.12 124 SER A O 1
ATOM 1020 N N . MET A 1 125 ? -9.257 -22.145 -2.014 1.00 79.56 125 MET A N 1
ATOM 1021 C CA . MET A 1 125 ? -9.480 -23.400 -2.730 1.00 79.56 125 MET A CA 1
ATOM 1022 C C . MET A 1 125 ? -10.131 -23.199 -4.105 1.00 79.56 125 MET A C 1
ATOM 1024 O O . MET A 1 125 ? -9.848 -23.934 -5.051 1.00 79.56 125 MET A O 1
ATOM 1028 N N . THR A 1 126 ? -11.045 -22.237 -4.219 1.00 78.12 126 THR A N 1
ATOM 1029 C CA . THR A 1 126 ? -11.932 -22.123 -5.387 1.00 78.12 126 THR A CA 1
ATOM 1030 C C . THR A 1 126 ? -11.509 -21.040 -6.369 1.00 78.12 126 THR A C 1
ATOM 1032 O O . THR A 1 126 ? -11.823 -21.147 -7.561 1.00 78.12 126 THR A O 1
ATOM 1035 N N . THR A 1 127 ? -10.770 -20.036 -5.894 1.00 77.38 127 THR A N 1
ATOM 1036 C CA . THR A 1 127 ? -10.378 -18.858 -6.661 1.00 77.38 127 THR A CA 1
ATOM 1037 C C . THR A 1 127 ? -9.573 -19.225 -7.901 1.00 77.38 127 THR A C 1
ATOM 1039 O O . THR A 1 127 ? -8.661 -20.054 -7.889 1.00 77.38 127 THR A O 1
ATOM 1042 N N . ALA A 1 128 ? -9.882 -18.555 -9.008 1.00 73.50 128 ALA A N 1
ATOM 1043 C CA . ALA A 1 128 ? -9.099 -18.673 -10.229 1.00 73.50 128 ALA A CA 1
ATOM 1044 C C . ALA A 1 128 ? -7.694 -18.074 -10.085 1.00 73.50 128 ALA A C 1
ATOM 1046 O O . ALA A 1 128 ? -6.812 -18.420 -10.865 1.00 73.50 128 ALA A O 1
ATOM 1047 N N . ARG A 1 129 ? -7.462 -17.223 -9.067 1.00 77.06 129 ARG A N 1
ATOM 1048 C CA . ARG A 1 129 ? -6.165 -16.576 -8.808 1.00 77.06 129 ARG A CA 1
ATOM 1049 C C . ARG A 1 129 ? -5.007 -17.573 -8.780 1.00 77.06 129 ARG A C 1
ATOM 1051 O O . ARG A 1 129 ? -3.913 -17.203 -9.212 1.00 77.06 129 ARG A O 1
ATOM 1058 N N . TYR A 1 130 ? -5.241 -18.779 -8.266 1.00 76.75 130 TYR A N 1
ATOM 1059 C CA . TYR A 1 130 ? -4.228 -19.819 -8.074 1.00 76.75 130 TYR A CA 1
ATOM 1060 C C . TYR A 1 130 ? -4.245 -20.913 -9.152 1.00 76.75 130 TYR A C 1
ATOM 1062 O O . TYR A 1 130 ? -3.389 -21.794 -9.146 1.00 76.75 130 TYR A O 1
ATOM 1070 N N . ARG A 1 131 ? -5.189 -20.870 -10.102 1.00 71.88 131 ARG A N 1
ATOM 1071 C CA . ARG A 1 131 ? -5.277 -21.866 -11.174 1.00 71.88 131 ARG A CA 1
ATOM 1072 C C . ARG A 1 131 ? -4.256 -21.560 -12.267 1.00 71.88 131 ARG A C 1
ATOM 1074 O O . ARG A 1 131 ? -4.260 -20.478 -12.851 1.00 71.88 131 ARG A O 1
ATOM 1081 N N . VAL A 1 132 ? -3.405 -22.535 -12.568 1.00 61.88 132 VAL A N 1
ATOM 1082 C CA . VAL A 1 132 ? -2.427 -22.446 -13.658 1.00 61.88 132 VAL A CA 1
ATOM 1083 C C . VAL A 1 132 ? -3.170 -22.454 -14.998 1.00 61.88 132 VAL A C 1
ATOM 1085 O O . VAL A 1 132 ? -3.948 -23.365 -15.267 1.00 61.88 132 VAL A O 1
ATOM 1088 N N . GLY A 1 133 ? -2.965 -21.422 -15.821 1.00 59.94 133 GLY A N 1
ATOM 1089 C CA . GLY A 1 133 ? -3.581 -21.303 -17.149 1.00 59.94 133 GLY A CA 1
ATOM 1090 C C . GLY A 1 133 ? -5.062 -20.905 -17.168 1.00 59.94 133 GLY A C 1
ATOM 1091 O O . GLY A 1 133 ? -5.661 -20.888 -18.241 1.00 59.94 133 GLY A O 1
ATOM 1092 N N . ALA A 1 134 ? -5.672 -20.577 -16.022 1.00 55.00 134 ALA A N 1
ATOM 1093 C CA . ALA A 1 134 ? -7.013 -19.998 -16.033 1.00 55.00 134 ALA A CA 1
ATOM 1094 C C . ALA A 1 134 ? -6.973 -18.602 -16.683 1.00 55.00 134 ALA A C 1
ATOM 1096 O O . ALA A 1 134 ? -6.065 -17.826 -16.367 1.00 55.00 134 ALA A O 1
ATOM 1097 N N . PRO A 1 135 ? -7.934 -18.268 -17.569 1.00 52.28 135 PRO A N 1
ATOM 1098 C CA . PRO A 1 135 ? -8.069 -16.908 -18.066 1.00 52.28 135 PRO A CA 1
ATOM 1099 C C . PRO A 1 135 ? -8.238 -15.966 -16.874 1.00 52.28 135 PRO A C 1
ATOM 1101 O O . PRO A 1 135 ? -8.926 -16.302 -15.905 1.00 52.28 135 PRO A O 1
ATOM 1104 N N . ASP A 1 136 ? -7.577 -14.812 -16.937 1.00 51.56 136 ASP A N 1
ATOM 1105 C CA . ASP A 1 136 ? -7.723 -13.775 -15.923 1.00 51.56 136 ASP A CA 1
ATOM 1106 C C . ASP A 1 136 ? -9.218 -13.475 -15.746 1.00 51.56 136 ASP A C 1
ATOM 1108 O O . ASP A 1 136 ? -9.919 -13.164 -16.710 1.00 51.56 136 ASP A O 1
ATOM 1112 N N . VAL A 1 137 ? -9.725 -13.631 -14.520 1.00 43.22 137 VAL A N 1
ATOM 1113 C CA . VAL A 1 137 ? -11.159 -13.482 -14.202 1.00 43.22 137 VAL A CA 1
ATOM 1114 C C . VAL A 1 137 ? -11.608 -12.026 -14.303 1.00 43.22 137 VAL A C 1
ATOM 1116 O O . VAL A 1 137 ? -12.801 -11.736 -14.269 1.00 43.22 137 VAL A O 1
ATOM 1119 N N . TYR A 1 138 ? -10.667 -11.117 -14.547 1.00 48.00 138 TYR A N 1
ATOM 1120 C CA . TYR A 1 138 ? -10.921 -9.723 -14.867 1.00 48.00 138 TYR A CA 1
ATOM 1121 C C . TYR A 1 138 ? -10.559 -9.411 -16.334 1.00 48.00 138 TYR A C 1
ATOM 1123 O O . TYR A 1 138 ? -9.670 -8.608 -16.585 1.00 48.00 138 TYR A O 1
ATOM 1131 N N . PRO A 1 139 ? -11.239 -9.986 -17.348 1.00 39.12 139 PRO A N 1
ATOM 1132 C CA . PRO A 1 139 ? -10.894 -9.772 -18.759 1.00 39.12 139 PRO A CA 1
ATOM 1133 C C . PRO A 1 139 ? -11.202 -8.349 -19.261 1.00 39.12 139 PRO A C 1
ATOM 1135 O O . PRO A 1 139 ? -10.693 -7.927 -20.301 1.00 39.12 139 PRO A O 1
ATOM 1138 N N . ALA A 1 140 ? -12.026 -7.587 -18.532 1.00 38.25 140 ALA A N 1
ATOM 1139 C CA . ALA A 1 140 ? -12.406 -6.221 -18.894 1.00 38.25 140 ALA A CA 1
ATOM 1140 C C . ALA A 1 140 ? -11.244 -5.211 -18.809 1.00 38.25 140 ALA A C 1
ATOM 1142 O O . ALA A 1 140 ? -11.338 -4.141 -19.400 1.00 38.25 140 ALA A O 1
ATOM 1143 N N . SER A 1 141 ? -10.133 -5.549 -18.148 1.00 38.53 141 SER A N 1
ATOM 1144 C CA . SER A 1 141 ? -8.941 -4.693 -18.069 1.00 38.53 141 SER A CA 1
ATOM 1145 C C . SER A 1 141 ? -8.056 -4.734 -19.325 1.00 38.53 141 SER A C 1
ATOM 1147 O O . SER A 1 141 ? -7.210 -3.860 -19.486 1.00 38.53 141 SER A O 1
ATOM 1149 N N . TRP A 1 142 ? -8.261 -5.698 -20.235 1.00 33.66 142 TRP A N 1
ATOM 1150 C CA . TRP A 1 142 ? -7.393 -5.915 -21.405 1.00 33.66 142 TRP A CA 1
ATOM 1151 C C . TRP A 1 142 ? -8.019 -5.494 -22.744 1.00 33.66 142 TRP A C 1
ATOM 1153 O O . TRP A 1 142 ? -7.298 -5.189 -23.695 1.00 33.66 142 TRP A O 1
ATOM 1163 N N . LYS A 1 143 ? -9.356 -5.449 -22.847 1.00 31.80 143 LYS A N 1
ATOM 1164 C CA . LYS A 1 143 ? -10.049 -5.203 -24.129 1.00 31.80 143 LYS A CA 1
ATOM 1165 C C . LYS A 1 143 ? -9.823 -3.809 -24.727 1.00 31.80 143 LYS A C 1
ATOM 1167 O O . LYS A 1 143 ? -10.055 -3.634 -25.913 1.00 31.80 143 LYS A O 1
ATOM 1172 N N . HIS A 1 144 ? -9.331 -2.833 -23.965 1.00 36.84 144 HIS A N 1
ATOM 1173 C CA . HIS A 1 144 ? -8.995 -1.512 -24.515 1.00 36.84 144 HIS A CA 1
ATOM 1174 C C . HIS A 1 144 ? -7.619 -1.431 -25.193 1.00 36.84 144 HIS A C 1
ATOM 1176 O O . HIS A 1 144 ? -7.334 -0.434 -25.851 1.00 36.84 144 HIS A O 1
ATOM 1182 N N . CYS A 1 145 ? -6.781 -2.467 -25.084 1.00 36.91 145 CYS A N 1
ATOM 1183 C CA . CYS A 1 145 ? -5.448 -2.473 -25.694 1.00 36.91 145 CYS A CA 1
ATOM 1184 C C . CYS A 1 145 ? -5.382 -3.187 -27.053 1.00 36.91 145 CYS A C 1
ATOM 1186 O O . CYS A 1 145 ? -4.406 -2.995 -27.772 1.00 36.91 145 CYS A O 1
ATOM 1188 N N . ALA A 1 146 ? -6.377 -4.006 -27.412 1.00 34.91 146 ALA A N 1
ATOM 1189 C CA . ALA A 1 146 ? -6.290 -4.886 -28.583 1.00 34.91 146 ALA A CA 1
ATOM 1190 C C . ALA A 1 146 ? -6.856 -4.287 -29.888 1.00 34.91 146 ALA A C 1
ATOM 1192 O O . ALA A 1 146 ? -6.437 -4.697 -30.964 1.00 34.91 146 ALA A O 1
ATOM 1193 N N . ASP A 1 147 ? -7.744 -3.289 -29.821 1.00 32.84 147 ASP A N 1
ATOM 1194 C CA . ASP A 1 147 ? -8.561 -2.886 -30.982 1.00 32.84 147 ASP A CA 1
ATOM 1195 C C . ASP A 1 147 ? -7.992 -1.709 -31.805 1.00 32.84 147 ASP A C 1
ATOM 1197 O O . ASP A 1 147 ? -8.739 -0.970 -32.447 1.00 32.84 147 ASP A O 1
ATOM 1201 N N . LYS A 1 148 ? -6.669 -1.508 -31.831 1.00 38.22 148 LYS A N 1
ATOM 1202 C CA . LYS A 1 148 ? -6.038 -0.566 -32.778 1.00 38.22 148 LYS A CA 1
ATOM 1203 C C . LYS A 1 148 ? -5.186 -1.305 -33.806 1.00 38.22 148 LYS A C 1
ATOM 1205 O O . LYS A 1 148 ? -3.964 -1.194 -33.823 1.00 38.22 148 LYS A O 1
ATOM 1210 N N . GLU A 1 149 ? -5.847 -2.046 -34.691 1.00 37.53 149 GLU A N 1
ATOM 1211 C CA . GLU A 1 149 ? -5.238 -2.476 -35.951 1.00 37.53 149 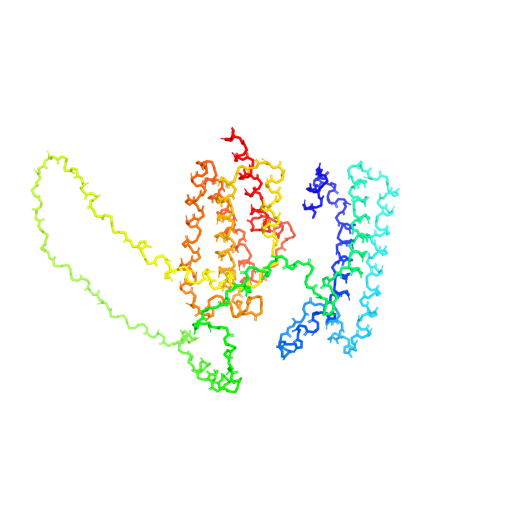GLU A CA 1
ATOM 1212 C C . GLU A 1 149 ? -5.072 -1.253 -36.865 1.00 37.53 149 GLU A C 1
ATOM 1214 O O . GLU A 1 149 ? -6.041 -0.726 -37.408 1.00 37.53 149 GLU A O 1
ATOM 1219 N N . GLY A 1 150 ? -3.837 -0.768 -37.006 1.00 38.25 150 GLY A N 1
ATOM 1220 C CA . GLY A 1 150 ? -3.524 0.304 -37.954 1.00 38.25 150 GLY A CA 1
ATOM 1221 C C . GLY A 1 150 ? -2.213 1.052 -37.734 1.00 38.25 150 GLY A C 1
ATOM 1222 O O . GLY A 1 150 ? -1.840 1.830 -38.606 1.00 38.25 150 GLY A O 1
ATOM 1223 N N . ASP A 1 151 ? -1.499 0.833 -36.626 1.00 33.53 151 ASP A N 1
ATOM 1224 C CA . ASP A 1 151 ? -0.285 1.605 -36.344 1.00 33.53 151 ASP A CA 1
ATOM 1225 C C . ASP A 1 151 ? 0.987 0.835 -36.735 1.00 33.53 151 ASP A C 1
ATOM 1227 O O . ASP A 1 151 ? 1.445 -0.080 -36.045 1.00 33.53 151 ASP A O 1
ATOM 1231 N N . THR A 1 152 ? 1.553 1.186 -37.891 1.00 33.56 152 THR A N 1
ATOM 1232 C CA . THR A 1 152 ? 2.793 0.602 -38.430 1.00 33.56 152 THR A CA 1
ATOM 1233 C C . THR A 1 152 ? 4.060 1.014 -37.665 1.00 33.56 152 THR A C 1
ATOM 1235 O O . THR A 1 152 ? 5.149 0.588 -38.042 1.00 33.56 152 THR A O 1
ATOM 1238 N N . GLU A 1 153 ? 3.938 1.761 -36.563 1.00 38.56 153 GLU A N 1
ATOM 1239 C CA . GLU A 1 153 ? 5.032 2.113 -35.641 1.00 38.56 153 GLU A CA 1
ATOM 1240 C C . GLU A 1 153 ? 4.882 1.463 -34.252 1.00 38.56 153 GLU A C 1
ATOM 1242 O O . GLU A 1 153 ? 5.260 2.015 -33.219 1.00 38.56 153 GLU A O 1
ATOM 1247 N N . SER A 1 154 ? 4.340 0.246 -34.198 1.00 33.69 154 SER A N 1
ATOM 1248 C CA . SER A 1 154 ? 4.230 -0.494 -32.942 1.00 33.69 154 SER A CA 1
ATOM 1249 C C . SER A 1 154 ? 5.601 -0.959 -32.419 1.00 33.69 154 SER A C 1
ATOM 1251 O O . SER A 1 154 ? 6.228 -1.872 -32.965 1.00 33.69 154 SER A O 1
ATOM 1253 N N . LEU A 1 155 ? 6.003 -0.408 -31.266 1.00 36.25 155 LEU A N 1
ATOM 1254 C CA . LEU A 1 155 ? 7.032 -0.927 -30.344 1.00 36.25 155 LEU A CA 1
ATOM 1255 C C . LEU A 1 155 ? 6.709 -2.342 -29.798 1.00 36.25 155 LEU A C 1
ATOM 1257 O O . LEU A 1 155 ? 7.431 -2.864 -28.956 1.00 36.25 155 LEU A O 1
ATOM 1261 N N . GLY A 1 156 ? 5.629 -2.975 -30.271 1.00 31.55 156 GLY A N 1
ATOM 1262 C CA . GLY A 1 156 ? 5.185 -4.322 -29.918 1.00 31.55 156 GLY A CA 1
ATOM 1263 C C . GLY A 1 156 ? 5.922 -5.464 -30.621 1.00 31.55 156 GLY A C 1
ATOM 1264 O O . GLY A 1 156 ? 5.513 -6.616 -30.480 1.00 31.55 156 GLY A O 1
ATOM 1265 N N . ARG A 1 157 ? 7.016 -5.210 -31.354 1.00 28.64 157 ARG A N 1
ATOM 1266 C CA . ARG A 1 157 ? 7.962 -6.303 -31.616 1.00 28.64 157 ARG A CA 1
ATOM 1267 C C . ARG A 1 157 ? 8.715 -6.587 -30.315 1.00 28.64 157 ARG A C 1
ATOM 1269 O O . ARG A 1 157 ? 9.300 -5.653 -29.769 1.00 28.64 157 ARG A O 1
ATOM 1276 N N . PRO A 1 158 ? 8.753 -7.842 -29.826 1.00 27.70 158 PRO A N 1
ATOM 1277 C CA . PRO A 1 158 ? 9.657 -8.178 -28.743 1.00 27.70 158 PRO A CA 1
ATOM 1278 C C . PRO A 1 158 ? 11.057 -7.796 -29.208 1.00 27.70 158 PRO A C 1
ATOM 1280 O O . PRO A 1 158 ? 11.494 -8.243 -30.272 1.00 27.70 158 PRO A O 1
ATOM 1283 N N . ILE A 1 159 ? 11.749 -6.949 -28.444 1.00 32.44 159 ILE A N 1
ATOM 1284 C CA . ILE A 1 159 ? 13.180 -6.784 -28.653 1.00 32.44 159 ILE A CA 1
ATOM 1285 C C . ILE A 1 159 ? 13.751 -8.179 -28.407 1.00 32.44 159 ILE A C 1
ATOM 1287 O O . ILE A 1 159 ? 13.731 -8.672 -27.279 1.00 32.44 159 ILE A O 1
ATOM 1291 N N . SER A 1 160 ? 14.185 -8.864 -29.464 1.00 35.81 160 SER A N 1
ATOM 1292 C CA . SER A 1 160 ? 14.929 -10.109 -29.334 1.00 35.81 160 SER A CA 1
ATOM 1293 C C . SER A 1 160 ? 16.313 -9.741 -28.811 1.00 35.81 160 SER A C 1
ATOM 1295 O O . SER A 1 160 ? 17.274 -9.646 -29.573 1.00 35.81 160 SER A O 1
ATOM 1297 N N . VAL A 1 161 ? 16.400 -9.422 -27.521 1.00 34.06 161 VAL A N 1
ATOM 1298 C CA . VAL A 1 161 ? 17.675 -9.142 -26.875 1.00 34.06 161 VAL A CA 1
ATOM 1299 C C . VAL A 1 161 ? 18.314 -10.494 -26.598 1.00 34.06 161 VAL A C 1
ATOM 1301 O O . VAL A 1 161 ? 17.842 -11.271 -25.769 1.00 34.06 161 VAL A O 1
ATOM 1304 N N . ASN A 1 162 ? 19.360 -10.806 -27.351 1.00 34.78 162 ASN A N 1
ATOM 1305 C CA . ASN A 1 162 ? 20.197 -11.966 -27.112 1.00 34.78 162 ASN A CA 1
ATOM 1306 C C . ASN A 1 162 ? 20.876 -11.793 -25.744 1.00 34.78 162 ASN A C 1
ATOM 1308 O O . ASN A 1 162 ? 21.685 -10.887 -25.557 1.00 34.78 162 ASN A O 1
ATOM 1312 N N . ALA A 1 163 ? 20.542 -12.655 -24.780 1.00 35.47 163 ALA A N 1
ATOM 1313 C CA . ALA A 1 163 ? 21.057 -12.605 -23.408 1.00 35.47 163 ALA A CA 1
ATOM 1314 C C . ALA A 1 163 ? 22.599 -12.640 -23.326 1.00 35.47 163 ALA A C 1
ATOM 1316 O O . ALA A 1 163 ? 23.177 -12.220 -22.326 1.00 35.47 163 ALA A O 1
ATOM 1317 N N . LYS A 1 164 ? 23.267 -13.103 -24.390 1.00 33.75 164 LYS A N 1
ATOM 1318 C CA . LYS A 1 164 ? 24.727 -13.137 -24.503 1.00 33.75 164 LYS A CA 1
ATOM 1319 C C . LYS A 1 164 ? 25.348 -11.741 -24.669 1.00 33.75 164 LYS A C 1
ATOM 1321 O O . LYS A 1 164 ? 26.355 -11.458 -24.036 1.00 33.75 164 LYS A O 1
ATOM 1326 N N . ASP A 1 165 ? 24.689 -10.844 -25.404 1.00 36.53 165 ASP A N 1
ATOM 1327 C CA . ASP A 1 165 ? 25.207 -9.496 -25.701 1.00 36.53 165 ASP A CA 1
ATOM 1328 C C . ASP A 1 165 ? 25.112 -8.548 -24.486 1.00 36.53 165 ASP A C 1
ATOM 1330 O O . ASP A 1 165 ? 25.800 -7.528 -24.405 1.00 36.53 165 ASP A O 1
ATOM 1334 N N . MET A 1 166 ? 24.255 -8.891 -23.517 1.00 39.75 166 MET A N 1
ATOM 1335 C CA . MET A 1 166 ? 24.114 -8.157 -22.258 1.00 39.75 166 MET A CA 1
ATOM 1336 C C . MET A 1 166 ? 25.121 -8.638 -21.204 1.00 39.75 166 MET A C 1
ATOM 1338 O O . MET A 1 166 ? 25.625 -7.823 -20.435 1.00 39.75 166 MET A O 1
ATOM 1342 N N . ALA A 1 167 ? 25.463 -9.932 -21.203 1.00 39.09 167 ALA A N 1
ATOM 1343 C CA . ALA A 1 167 ? 26.465 -10.501 -20.301 1.00 39.09 167 ALA A CA 1
ATOM 1344 C C . ALA A 1 167 ? 27.867 -9.919 -20.555 1.00 39.09 167 ALA A C 1
ATOM 1346 O O . ALA A 1 167 ? 28.559 -9.568 -19.603 1.00 39.09 167 ALA A O 1
ATOM 1347 N N . ASP A 1 168 ? 28.231 -9.706 -21.823 1.00 36.22 168 ASP A N 1
ATOM 1348 C CA . ASP A 1 168 ? 29.536 -9.146 -22.201 1.00 36.22 168 ASP A CA 1
ATOM 1349 C C . ASP A 1 168 ? 29.690 -7.651 -21.828 1.00 36.22 168 ASP A C 1
ATOM 1351 O O . ASP A 1 168 ? 30.805 -7.145 -21.721 1.00 36.22 168 ASP A O 1
ATOM 1355 N N . ASN A 1 169 ? 28.585 -6.937 -21.565 1.00 36.72 169 ASN A N 1
ATOM 1356 C CA . ASN A 1 169 ? 28.595 -5.529 -21.140 1.00 36.72 169 ASN A CA 1
ATOM 1357 C C . ASN A 1 169 ? 28.448 -5.328 -19.624 1.00 36.72 169 ASN A C 1
ATOM 1359 O O . ASN A 1 169 ? 28.601 -4.205 -19.142 1.00 36.72 169 ASN A O 1
ATOM 1363 N N . ILE A 1 170 ? 28.176 -6.385 -18.855 1.00 37.06 170 ILE A N 1
ATOM 1364 C CA . ILE A 1 170 ? 28.115 -6.294 -17.392 1.00 37.06 170 ILE A CA 1
ATOM 1365 C C . ILE A 1 170 ? 29.521 -6.099 -16.812 1.00 37.06 170 ILE A C 1
ATOM 1367 O O . ILE A 1 170 ? 29.682 -5.263 -15.927 1.00 37.06 170 ILE A O 1
ATOM 1371 N N . ASP A 1 171 ? 30.555 -6.746 -17.359 1.00 36.16 171 ASP A N 1
ATOM 1372 C CA . ASP A 1 171 ? 31.940 -6.540 -16.901 1.00 36.16 171 ASP A CA 1
ATOM 1373 C C . ASP A 1 171 ? 32.461 -5.126 -17.206 1.00 36.16 171 ASP A C 1
ATOM 1375 O O . ASP A 1 171 ? 33.157 -4.531 -16.384 1.00 36.16 171 ASP A O 1
ATOM 1379 N N . ALA A 1 172 ? 32.060 -4.527 -18.334 1.00 38.22 172 ALA A N 1
ATOM 1380 C CA . ALA A 1 172 ? 32.424 -3.147 -18.671 1.00 38.22 172 ALA A CA 1
ATOM 1381 C C . ALA A 1 172 ? 31.779 -2.117 -17.723 1.00 38.22 172 ALA A C 1
ATOM 1383 O O . ALA A 1 172 ? 32.402 -1.113 -17.384 1.00 38.22 172 ALA A O 1
ATOM 1384 N N . VAL A 1 173 ? 30.550 -2.382 -17.264 1.00 36.97 173 VAL A N 1
ATOM 1385 C CA . VAL A 1 173 ? 29.815 -1.517 -16.326 1.00 36.97 173 VAL A CA 1
ATOM 1386 C C . VAL A 1 173 ? 30.249 -1.757 -14.873 1.00 36.97 173 VAL A C 1
ATOM 1388 O O . VAL A 1 173 ? 30.329 -0.810 -14.097 1.00 36.97 173 VAL A O 1
ATOM 1391 N N . LEU A 1 174 ? 30.592 -2.995 -14.499 1.00 34.41 174 LEU A N 1
ATOM 1392 C CA . LEU A 1 174 ? 31.086 -3.346 -13.160 1.00 34.41 174 LEU A CA 1
ATOM 1393 C C . LEU A 1 174 ? 32.552 -2.941 -12.923 1.00 34.41 174 LEU A C 1
ATOM 1395 O O . LEU A 1 174 ? 32.969 -2.801 -11.769 1.00 34.41 174 LEU A O 1
ATOM 1399 N N . HIS A 1 175 ? 33.348 -2.756 -13.980 1.00 37.34 175 HIS A N 1
ATOM 1400 C CA . HIS A 1 175 ? 34.732 -2.280 -13.879 1.00 37.34 175 HIS A CA 1
ATOM 1401 C C . HIS A 1 175 ? 34.886 -0.755 -13.859 1.00 37.34 175 HIS A C 1
ATOM 1403 O O . HIS A 1 175 ? 35.969 -0.280 -13.508 1.00 37.34 175 HIS A O 1
ATOM 1409 N N . ASP A 1 176 ? 33.831 0.028 -14.115 1.00 39.00 176 ASP A N 1
ATOM 1410 C CA . ASP A 1 176 ? 33.861 1.478 -13.889 1.00 39.00 176 ASP A CA 1
ATOM 1411 C C . ASP A 1 176 ? 33.669 1.805 -12.396 1.00 39.00 176 ASP A C 1
ATOM 1413 O O . ASP A 1 176 ? 32.663 2.342 -11.934 1.00 39.00 176 ASP A O 1
ATOM 1417 N N . ARG A 1 177 ? 34.677 1.437 -11.596 1.00 33.59 177 ARG A N 1
ATOM 1418 C CA . ARG A 1 177 ? 34.755 1.689 -10.148 1.00 33.59 177 ARG A CA 1
ATOM 1419 C C . ARG A 1 177 ? 35.052 3.150 -9.788 1.00 33.59 177 ARG A C 1
ATOM 1421 O O . ARG A 1 177 ? 35.345 3.432 -8.628 1.00 33.59 177 ARG A O 1
ATOM 1428 N N . LYS A 1 178 ? 34.958 4.099 -10.727 1.00 36.56 178 LYS A N 1
ATOM 1429 C CA . LYS A 1 178 ? 35.234 5.521 -10.447 1.00 36.56 178 LYS A CA 1
ATOM 1430 C C . LYS A 1 178 ? 34.274 6.161 -9.445 1.00 36.56 178 LYS A C 1
ATOM 1432 O O . LYS A 1 178 ? 34.609 7.195 -8.882 1.00 36.56 178 LYS A O 1
ATOM 1437 N N . TYR A 1 179 ? 33.119 5.550 -9.197 1.00 34.44 179 TYR A N 1
ATOM 1438 C CA . TYR A 1 179 ? 32.104 6.090 -8.289 1.00 34.44 179 TYR A CA 1
ATOM 1439 C C . TYR A 1 179 ? 32.099 5.456 -6.888 1.00 34.44 179 TYR A C 1
ATOM 1441 O O . TYR A 1 179 ? 31.346 5.916 -6.035 1.00 34.44 179 TYR A O 1
ATOM 1449 N N . LEU A 1 180 ? 32.924 4.429 -6.630 1.00 32.62 180 LEU A N 1
ATOM 1450 C CA . LEU A 1 180 ? 32.954 3.706 -5.347 1.00 32.62 180 LEU A CA 1
ATOM 1451 C C . LEU A 1 180 ? 34.232 3.915 -4.514 1.00 32.62 180 LEU A C 1
ATOM 1453 O O . LEU A 1 180 ? 34.281 3.443 -3.380 1.00 32.62 180 LEU A O 1
ATOM 1457 N N . ASP A 1 181 ? 35.252 4.607 -5.029 1.00 34.31 181 ASP A N 1
ATOM 1458 C CA . ASP A 1 181 ? 36.480 4.892 -4.275 1.00 34.31 181 ASP A CA 1
ATOM 1459 C C . ASP A 1 181 ? 36.443 6.292 -3.632 1.00 34.31 181 ASP A C 1
ATOM 1461 O O . ASP A 1 181 ? 36.673 7.307 -4.285 1.00 34.31 181 ASP A O 1
ATOM 1465 N N . LEU A 1 182 ? 36.164 6.343 -2.326 1.00 37.97 182 LEU A N 1
ATOM 1466 C CA . LEU A 1 182 ? 36.226 7.559 -1.500 1.00 37.97 182 LEU A CA 1
ATOM 1467 C C . LEU A 1 182 ? 37.663 7.926 -1.070 1.00 37.97 182 LEU A C 1
ATOM 1469 O O . LEU A 1 182 ? 37.842 8.905 -0.349 1.00 37.97 182 LEU A O 1
ATOM 1473 N N . SER A 1 183 ? 38.689 7.166 -1.478 1.00 35.50 183 SER A N 1
ATOM 1474 C CA . SER A 1 183 ? 40.075 7.348 -1.014 1.00 35.50 183 SER A CA 1
ATOM 1475 C C . SER A 1 183 ? 41.005 8.102 -1.976 1.00 35.50 183 SER A C 1
ATOM 1477 O O . SER A 1 183 ? 42.155 8.353 -1.621 1.00 35.50 183 SER A O 1
ATOM 1479 N N . THR A 1 184 ? 40.529 8.538 -3.150 1.00 35.47 184 THR A N 1
ATOM 1480 C CA . THR A 1 184 ? 41.351 9.261 -4.148 1.00 35.47 184 THR A CA 1
ATOM 1481 C C . THR A 1 184 ? 40.956 10.722 -4.410 1.00 35.47 184 THR A C 1
ATOM 1483 O O . THR A 1 184 ? 41.518 11.354 -5.303 1.00 35.47 184 THR A O 1
ATOM 1486 N N . GLN A 1 185 ? 40.076 11.329 -3.606 1.00 33.62 185 GLN A N 1
ATOM 1487 C CA . GLN A 1 185 ? 39.909 12.791 -3.623 1.00 33.62 185 GLN A CA 1
ATOM 1488 C C . GLN A 1 185 ? 40.972 13.472 -2.750 1.00 33.62 185 GLN A C 1
ATOM 1490 O O . GLN A 1 185 ? 40.703 13.900 -1.628 1.00 33.62 185 GLN A O 1
ATOM 1495 N N . GLU A 1 186 ? 42.186 13.628 -3.283 1.00 32.59 186 GLU A N 1
ATOM 1496 C CA . GLU A 1 186 ? 43.025 14.746 -2.850 1.00 32.59 186 GLU A CA 1
ATOM 1497 C C . GLU A 1 186 ? 42.317 16.041 -3.261 1.00 32.59 186 GLU A C 1
ATOM 1499 O O . GLU A 1 186 ? 42.248 16.409 -4.434 1.00 32.59 186 GLU A O 1
ATOM 1504 N N . VAL A 1 187 ? 41.740 16.719 -2.272 1.00 31.67 187 VAL A N 1
ATOM 1505 C CA . VAL A 1 187 ? 41.211 18.071 -2.418 1.00 31.67 187 VAL A CA 1
ATOM 1506 C C . VAL A 1 187 ? 42.399 19.011 -2.606 1.00 31.67 187 VAL A C 1
ATOM 1508 O O . VAL A 1 187 ? 42.993 19.488 -1.639 1.00 31.67 187 VAL A O 1
ATOM 1511 N N . THR A 1 188 ? 42.753 19.312 -3.854 1.00 28.36 188 THR A N 1
ATOM 1512 C CA . THR A 1 188 ? 43.517 20.522 -4.150 1.00 28.36 188 THR A CA 1
ATOM 1513 C C . THR A 1 188 ? 42.606 21.724 -3.915 1.00 28.36 188 THR A C 1
ATOM 1515 O O . THR A 1 188 ? 41.693 22.025 -4.682 1.00 28.36 188 THR A O 1
ATOM 1518 N N . LEU A 1 189 ? 42.845 22.403 -2.793 1.00 34.97 189 LEU A N 1
ATOM 1519 C CA . LEU A 1 189 ? 42.310 23.724 -2.476 1.00 34.97 189 LEU A CA 1
ATOM 1520 C C . LEU A 1 189 ? 42.879 24.752 -3.467 1.00 34.97 189 LEU A C 1
ATOM 1522 O O . LEU A 1 189 ? 43.796 25.503 -3.150 1.00 34.97 189 LEU A O 1
ATOM 1526 N N . GLU A 1 190 ? 42.329 24.807 -4.677 1.00 29.89 190 GLU A N 1
ATOM 1527 C CA . GLU A 1 190 ? 42.419 26.014 -5.493 1.00 29.89 190 GLU A CA 1
ATOM 1528 C C . GLU A 1 190 ? 41.285 26.952 -5.081 1.00 29.89 190 GLU A C 1
ATOM 1530 O O . GLU A 1 190 ? 40.120 26.802 -5.454 1.00 29.89 190 GLU A O 1
ATOM 1535 N N . SER A 1 191 ? 41.648 27.934 -4.258 1.00 32.38 191 SER A N 1
ATOM 1536 C CA . SER A 1 191 ? 40.820 29.083 -3.919 1.00 32.38 191 SER A CA 1
ATOM 1537 C C . SER A 1 191 ? 40.455 29.843 -5.193 1.00 32.38 191 SER A C 1
ATOM 1539 O O . SER A 1 191 ? 41.220 30.668 -5.696 1.00 32.38 191 SER A O 1
ATOM 1541 N N . ARG A 1 192 ? 39.265 29.579 -5.727 1.00 31.28 192 ARG A N 1
ATOM 1542 C CA . ARG A 1 192 ? 38.685 30.398 -6.787 1.00 31.28 192 ARG A CA 1
ATOM 1543 C C . ARG A 1 192 ? 38.168 31.690 -6.154 1.00 31.28 192 ARG A C 1
ATOM 1545 O O . ARG A 1 192 ? 37.018 31.776 -5.733 1.00 31.28 192 ARG A O 1
ATOM 1552 N N . GLU A 1 193 ? 39.053 32.676 -6.032 1.00 29.61 193 GLU A N 1
ATOM 1553 C CA . GLU A 1 193 ? 38.696 34.031 -5.614 1.00 29.61 193 GLU A CA 1
ATOM 1554 C C . GLU A 1 193 ? 37.626 34.602 -6.552 1.00 29.61 193 GLU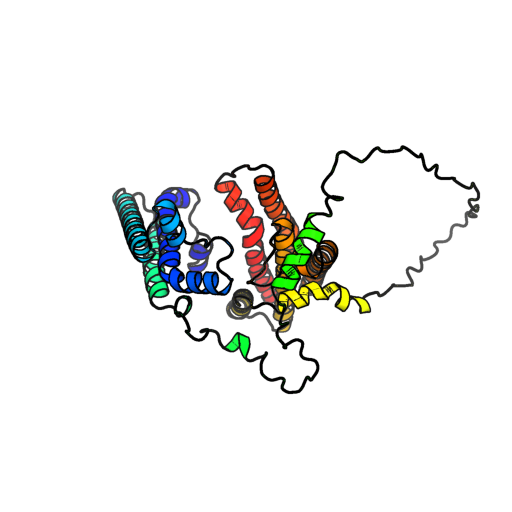 A C 1
ATOM 1556 O O . GLU A 1 193 ? 37.827 34.760 -7.761 1.00 29.61 193 GLU A O 1
ATOM 1561 N N . TRP A 1 194 ? 36.467 34.925 -5.982 1.00 28.06 194 TRP A N 1
ATOM 1562 C CA . TRP A 1 194 ? 35.426 35.674 -6.666 1.00 28.06 194 TRP A CA 1
ATOM 1563 C C . TRP A 1 194 ? 35.887 37.126 -6.820 1.00 28.06 194 TRP A C 1
ATOM 1565 O O . TRP A 1 194 ? 35.857 37.901 -5.865 1.00 28.06 194 TRP A O 1
ATOM 1575 N N . LYS A 1 195 ? 36.328 37.516 -8.021 1.00 30.58 195 LYS A N 1
ATOM 1576 C CA . LYS A 1 195 ? 36.647 38.918 -8.318 1.00 30.58 195 LYS A CA 1
ATOM 1577 C C . LYS A 1 195 ? 35.364 39.748 -8.304 1.00 30.58 195 LYS A C 1
ATOM 1579 O O . LYS A 1 195 ? 34.576 39.703 -9.245 1.00 30.58 195 LYS A O 1
ATOM 1584 N N . THR A 1 196 ? 35.168 40.539 -7.256 1.00 36.78 196 THR A N 1
ATOM 1585 C CA . THR A 1 196 ? 34.203 41.640 -7.258 1.00 36.78 196 THR A CA 1
ATOM 1586 C C . THR A 1 196 ? 34.775 42.784 -8.094 1.00 36.78 196 THR A C 1
ATOM 1588 O O . THR A 1 196 ? 35.655 43.508 -7.636 1.00 36.78 196 THR A O 1
ATOM 1591 N N . SER A 1 197 ? 34.316 42.946 -9.336 1.00 35.44 197 SER A N 1
ATOM 1592 C CA . SER A 1 197 ? 34.518 44.196 -10.074 1.00 35.44 197 SER A CA 1
ATOM 1593 C C . SER A 1 197 ? 33.596 45.267 -9.490 1.00 35.44 197 SER A C 1
ATOM 1595 O O . SER A 1 197 ? 32.379 45.084 -9.448 1.00 35.44 197 SER A O 1
ATOM 1597 N N . ASP A 1 198 ? 34.187 46.366 -9.034 1.00 45.19 198 ASP A N 1
ATOM 1598 C CA . ASP A 1 198 ? 33.572 47.421 -8.219 1.00 45.19 198 ASP A CA 1
ATOM 1599 C C . ASP A 1 198 ? 32.745 48.453 -9.020 1.00 45.19 198 ASP A C 1
ATOM 1601 O O . ASP A 1 198 ? 32.582 49.595 -8.603 1.00 45.19 198 ASP A O 1
ATOM 1605 N N . ASP A 1 199 ? 32.176 48.063 -10.164 1.00 43.44 199 ASP A N 1
ATOM 1606 C CA . ASP A 1 199 ? 31.283 48.921 -10.954 1.00 43.44 199 ASP A CA 1
ATOM 1607 C C . ASP A 1 199 ? 29.816 48.598 -10.647 1.00 43.44 199 ASP A C 1
ATOM 1609 O O . ASP A 1 199 ? 29.109 47.917 -11.393 1.00 43.44 199 ASP A O 1
ATOM 1613 N N . ARG A 1 200 ? 29.333 49.104 -9.507 1.00 37.09 200 ARG A N 1
ATOM 1614 C CA . ARG A 1 200 ? 27.891 49.218 -9.251 1.00 37.09 200 ARG A CA 1
ATOM 1615 C C . ARG A 1 200 ? 27.374 50.544 -9.820 1.00 37.09 200 ARG A C 1
ATOM 1617 O O . ARG A 1 200 ? 27.837 51.598 -9.380 1.00 37.09 200 ARG A O 1
ATOM 1624 N N . PRO A 1 201 ? 26.367 50.548 -10.714 1.00 35.53 201 PRO A N 1
ATOM 1625 C CA . PRO A 1 201 ? 25.699 51.785 -11.097 1.00 35.53 201 PRO A CA 1
ATOM 1626 C C . PRO A 1 201 ? 24.993 52.380 -9.871 1.00 35.53 201 PRO A C 1
ATOM 1628 O O . PRO A 1 201 ? 24.213 51.699 -9.202 1.00 35.53 201 PRO A O 1
ATOM 1631 N N . ARG A 1 202 ? 25.248 53.657 -9.564 1.00 39.53 202 ARG A N 1
ATOM 1632 C CA . ARG A 1 202 ? 24.471 54.402 -8.561 1.00 39.53 202 ARG A CA 1
ATOM 1633 C C . ARG A 1 202 ? 23.043 54.591 -9.074 1.00 39.53 202 ARG A C 1
ATOM 1635 O O . ARG A 1 202 ? 22.835 55.265 -10.079 1.00 39.53 202 ARG A O 1
ATOM 1642 N N . VAL A 1 203 ? 22.069 54.030 -8.362 1.00 39.19 203 VAL A N 1
ATOM 1643 C CA . VAL A 1 203 ? 20.638 54.261 -8.605 1.00 39.19 203 VAL A CA 1
ATOM 1644 C C . VAL A 1 203 ? 20.265 55.644 -8.046 1.00 39.19 203 VAL A C 1
ATOM 1646 O O . VAL A 1 203 ? 20.493 55.881 -6.857 1.00 39.19 203 VAL A O 1
ATOM 1649 N N . PRO A 1 204 ? 19.716 56.577 -8.848 1.00 37.91 204 PRO A N 1
ATOM 1650 C CA . PRO A 1 204 ? 19.168 57.821 -8.326 1.00 37.91 204 PRO A CA 1
ATOM 1651 C C . PRO A 1 204 ? 17.898 57.529 -7.527 1.00 37.91 204 PRO A C 1
ATOM 1653 O O . PRO A 1 204 ? 17.011 56.805 -7.975 1.00 37.91 204 PRO A O 1
ATOM 1656 N N . ASN A 1 205 ? 17.826 58.112 -6.337 1.00 45.22 205 ASN A N 1
ATOM 1657 C CA . ASN A 1 205 ? 16.724 57.960 -5.402 1.00 45.22 205 ASN A CA 1
ATOM 1658 C C . ASN A 1 205 ? 15.522 58.805 -5.865 1.00 45.22 205 ASN A C 1
ATOM 1660 O O . ASN A 1 205 ? 15.454 59.986 -5.535 1.00 45.22 205 ASN A O 1
ATOM 1664 N N . ASN A 1 206 ? 14.596 58.218 -6.630 1.00 40.34 206 ASN A N 1
ATOM 1665 C CA . ASN A 1 206 ? 13.305 58.833 -6.947 1.00 40.34 206 ASN A CA 1
ATOM 1666 C C . ASN A 1 206 ? 12.166 57.961 -6.401 1.00 40.34 206 ASN A C 1
ATOM 1668 O O . ASN A 1 206 ? 11.940 56.841 -6.854 1.00 40.34 206 ASN A O 1
ATOM 1672 N N . ASN A 1 207 ? 11.459 58.507 -5.410 1.00 47.66 207 ASN A N 1
ATOM 1673 C CA . ASN A 1 207 ? 10.281 57.931 -4.771 1.00 47.66 207 ASN A CA 1
ATOM 1674 C C . ASN A 1 207 ? 9.057 57.971 -5.702 1.00 47.66 207 ASN A C 1
ATOM 1676 O O . ASN A 1 207 ? 8.207 58.847 -5.560 1.00 47.66 207 ASN A O 1
ATOM 1680 N N . GLU A 1 208 ? 8.918 56.989 -6.590 1.00 44.19 208 GLU A N 1
ATOM 1681 C CA . GLU A 1 208 ? 7.618 56.613 -7.158 1.00 44.19 208 GLU A CA 1
ATOM 1682 C C . GLU A 1 208 ? 7.479 55.083 -7.186 1.00 44.19 208 GLU A C 1
ATOM 1684 O O . GLU A 1 208 ? 8.424 54.387 -7.567 1.00 44.19 208 GLU A O 1
ATOM 1689 N N . PRO A 1 209 ? 6.323 54.515 -6.789 1.00 42.31 209 PRO A N 1
ATOM 1690 C CA . PRO A 1 209 ? 6.113 53.076 -6.826 1.00 42.31 209 PRO A CA 1
ATOM 1691 C C . PRO A 1 209 ? 5.968 52.615 -8.282 1.00 42.31 209 PRO A C 1
ATOM 1693 O O . PRO A 1 209 ? 4.875 52.611 -8.852 1.00 42.31 209 PRO A O 1
ATOM 1696 N N . GLN A 1 210 ? 7.077 52.197 -8.894 1.00 42.78 210 GLN A N 1
ATOM 1697 C CA . GLN A 1 210 ? 7.037 51.441 -10.140 1.00 42.78 210 GLN A CA 1
ATOM 1698 C C . GLN A 1 210 ? 6.338 50.107 -9.869 1.00 42.78 210 GLN A C 1
ATOM 1700 O O . GLN A 1 210 ? 6.874 49.230 -9.192 1.00 42.78 210 GLN A O 1
ATOM 1705 N N . LYS A 1 211 ? 5.121 49.953 -10.405 1.00 43.50 211 LYS A N 1
ATOM 1706 C CA . LYS A 1 211 ? 4.457 48.652 -10.534 1.00 43.50 211 LYS A CA 1
ATOM 1707 C C . LYS A 1 211 ? 5.436 47.705 -11.221 1.00 43.50 211 LYS A C 1
ATOM 1709 O O . LYS A 1 211 ? 5.730 47.885 -12.402 1.00 43.50 211 LYS A O 1
ATOM 1714 N N . SER A 1 212 ? 5.948 46.723 -10.484 1.00 41.78 212 SER A N 1
ATOM 1715 C CA . SER A 1 212 ? 6.776 45.673 -11.056 1.00 41.78 212 SER A CA 1
ATOM 1716 C C . SER A 1 212 ? 5.962 44.965 -12.137 1.00 41.78 212 SER A C 1
ATOM 1718 O O . SER A 1 212 ? 4.951 44.313 -11.877 1.00 41.78 212 SER A O 1
ATOM 1720 N N . GLN A 1 213 ? 6.383 45.130 -13.386 1.00 46.59 213 GLN A N 1
ATOM 1721 C CA . GLN A 1 213 ? 5.904 44.309 -14.482 1.00 46.59 213 GLN A CA 1
ATOM 1722 C C . GLN A 1 213 ? 6.480 42.896 -14.294 1.00 46.59 213 GLN A C 1
ATOM 1724 O O . GLN A 1 213 ? 7.485 42.540 -14.902 1.00 46.59 213 GLN A O 1
ATOM 1729 N N . LEU A 1 214 ? 5.843 42.068 -13.453 1.00 45.25 214 LEU A N 1
ATOM 1730 C CA . LEU A 1 214 ? 5.932 40.604 -13.558 1.00 45.25 214 LEU A CA 1
ATOM 1731 C C . LEU A 1 214 ? 5.188 40.192 -14.840 1.00 45.25 214 LEU A C 1
ATOM 1733 O O . LEU A 1 214 ? 4.065 39.699 -14.812 1.00 45.25 214 LEU A O 1
ATOM 1737 N N . GLY A 1 215 ? 5.784 40.518 -15.982 1.00 45.00 215 GLY A N 1
ATOM 1738 C CA . GLY A 1 215 ? 5.118 40.554 -17.279 1.00 45.00 215 GLY A CA 1
ATOM 1739 C C . GLY A 1 215 ? 5.787 39.706 -18.348 1.00 45.00 215 GLY A C 1
ATOM 1740 O O . GLY A 1 215 ? 5.648 40.033 -19.513 1.00 45.00 215 GLY A O 1
ATOM 1741 N N . HIS A 1 216 ? 6.496 38.637 -17.979 1.00 42.97 216 HIS A N 1
ATOM 1742 C CA . HIS A 1 216 ? 6.827 37.547 -18.900 1.00 42.97 216 HIS A CA 1
ATOM 1743 C C . HIS A 1 216 ? 6.744 36.217 -18.150 1.00 42.97 216 HIS A C 1
ATOM 1745 O O . HIS A 1 216 ? 7.691 35.771 -17.504 1.00 42.97 216 HIS A O 1
ATOM 1751 N N . THR A 1 217 ? 5.571 35.592 -18.196 1.00 51.25 217 THR A N 1
ATOM 1752 C CA . THR A 1 217 ? 5.381 34.223 -17.720 1.00 51.25 217 THR A CA 1
ATOM 1753 C C . THR A 1 217 ? 6.076 33.293 -18.710 1.00 51.25 217 THR A C 1
ATOM 1755 O O . THR A 1 217 ? 5.556 33.035 -19.793 1.00 51.25 217 THR A O 1
ATOM 1758 N N . TRP A 1 218 ? 7.271 32.807 -18.379 1.00 51.88 218 TRP A N 1
ATOM 1759 C CA . TRP A 1 218 ? 7.899 31.724 -19.133 1.00 51.88 218 TRP A CA 1
ATOM 1760 C C . TRP A 1 218 ? 7.018 30.478 -18.987 1.00 51.88 218 TRP A C 1
ATOM 1762 O O . TRP A 1 218 ? 7.035 29.811 -17.955 1.00 51.88 218 TRP A O 1
ATOM 1772 N N . SER A 1 219 ? 6.193 30.186 -19.994 1.00 66.12 219 SER A N 1
ATOM 1773 C CA . SER A 1 219 ? 5.445 28.932 -20.042 1.00 66.12 219 SER A CA 1
ATOM 1774 C C . SER A 1 219 ? 6.346 27.870 -20.657 1.00 66.12 219 SER A C 1
ATOM 1776 O O . SER A 1 219 ? 6.594 27.880 -21.858 1.00 66.12 219 SER A O 1
ATOM 1778 N N . ILE A 1 220 ? 6.859 26.975 -19.814 1.00 82.94 220 ILE A N 1
ATOM 1779 C CA . ILE A 1 220 ? 7.592 25.767 -20.226 1.00 82.94 220 ILE A CA 1
ATOM 1780 C C . ILE A 1 220 ? 6.674 24.538 -20.295 1.00 82.94 220 ILE A C 1
ATOM 1782 O O . ILE A 1 220 ? 7.147 23.416 -20.456 1.00 82.94 220 ILE A O 1
ATOM 1786 N N . ARG A 1 221 ? 5.354 24.743 -20.168 1.00 82.88 221 ARG A N 1
ATOM 1787 C CA . ARG A 1 221 ? 4.356 23.665 -20.098 1.00 82.88 221 ARG A CA 1
ATOM 1788 C C . ARG A 1 221 ? 4.351 22.769 -21.338 1.00 82.88 221 ARG A C 1
ATOM 1790 O O . ARG A 1 221 ? 3.998 21.607 -21.218 1.00 82.88 221 ARG A O 1
ATOM 1797 N N . GLN A 1 222 ? 4.802 23.248 -22.503 1.00 85.62 222 GLN A N 1
ATOM 1798 C CA . GLN A 1 222 ? 4.916 22.402 -23.699 1.00 85.62 222 GLN A CA 1
ATOM 1799 C C . GLN A 1 222 ? 5.890 21.222 -23.537 1.00 85.62 222 GLN A C 1
ATOM 1801 O O . GLN A 1 222 ? 5.786 20.251 -24.277 1.00 85.62 222 GLN A O 1
ATOM 1806 N N . TYR A 1 223 ? 6.818 21.285 -22.576 1.00 89.06 223 TYR A N 1
ATOM 1807 C CA . TYR A 1 223 ? 7.777 20.210 -22.300 1.00 89.06 223 TYR A CA 1
ATOM 1808 C C . TYR A 1 223 ? 7.305 19.252 -21.202 1.00 89.06 223 TYR A C 1
ATOM 1810 O O . TYR A 1 223 ? 8.031 18.334 -20.832 1.00 89.06 223 TYR A O 1
ATOM 1818 N N . GLU A 1 224 ? 6.097 19.440 -20.670 1.00 90.50 224 GLU A N 1
ATOM 1819 C CA . GLU A 1 224 ? 5.555 18.590 -19.610 1.00 90.50 224 GLU A CA 1
ATOM 1820 C C . GLU A 1 224 ? 5.483 17.119 -20.040 1.00 90.50 224 GLU A C 1
ATOM 1822 O O . GLU A 1 224 ? 5.837 16.233 -19.268 1.00 90.50 224 GLU A O 1
ATOM 1827 N N . ASP A 1 225 ? 5.131 16.861 -21.301 1.00 90.69 225 ASP A N 1
ATOM 1828 C CA . ASP A 1 225 ? 5.061 15.506 -21.850 1.00 90.69 225 ASP A CA 1
ATOM 1829 C C . ASP A 1 225 ? 6.406 14.767 -21.797 1.00 90.69 225 ASP A C 1
ATOM 1831 O O . ASP A 1 225 ? 6.454 13.572 -21.505 1.00 90.69 225 ASP A O 1
ATOM 1835 N N . MET A 1 226 ? 7.502 15.495 -22.032 1.00 91.00 226 MET A N 1
ATOM 1836 C CA . MET A 1 226 ? 8.865 14.975 -21.923 1.00 91.00 226 MET A CA 1
ATOM 1837 C C . MET A 1 226 ? 9.191 14.610 -20.472 1.00 91.00 226 MET A C 1
ATOM 1839 O O . MET A 1 226 ? 9.787 13.566 -20.221 1.00 91.00 226 MET A O 1
ATOM 1843 N N . VAL A 1 227 ? 8.781 15.445 -19.514 1.00 93.56 227 VAL A N 1
ATOM 1844 C CA . VAL A 1 227 ? 9.035 15.207 -18.086 1.00 93.56 227 VAL A CA 1
ATOM 1845 C C . VAL A 1 227 ? 8.207 14.037 -17.553 1.00 93.56 227 VAL A C 1
ATOM 1847 O O . VAL A 1 227 ? 8.670 13.351 -16.652 1.00 93.56 227 VAL A O 1
ATOM 1850 N N . LEU A 1 228 ? 7.023 13.778 -18.117 1.00 95.31 228 LEU A N 1
ATOM 1851 C CA . LEU A 1 228 ? 6.103 12.724 -17.672 1.00 95.31 228 LEU A CA 1
ATOM 1852 C C . LEU A 1 228 ? 6.278 11.375 -18.390 1.00 95.31 228 LEU A C 1
ATOM 1854 O O . LEU A 1 228 ? 5.532 10.437 -18.112 1.00 95.31 228 LEU A O 1
ATOM 1858 N N . GLN A 1 229 ? 7.275 11.218 -19.266 1.00 95.62 229 GLN A N 1
ATOM 1859 C CA . GLN A 1 229 ? 7.598 9.907 -19.856 1.00 95.62 229 GLN A CA 1
ATOM 1860 C C . GLN A 1 229 ? 7.815 8.789 -18.811 1.00 95.62 229 GLN A C 1
ATOM 1862 O O . GLN A 1 229 ? 7.311 7.685 -19.033 1.00 95.62 229 GLN A O 1
ATOM 1867 N N . PRO A 1 230 ? 8.465 9.036 -17.651 1.00 96.25 230 PRO A N 1
ATOM 1868 C CA . PRO A 1 230 ? 8.588 8.036 -16.590 1.00 96.25 230 PRO A CA 1
ATOM 1869 C C . PRO A 1 230 ? 7.235 7.550 -16.041 1.00 96.25 230 PRO A C 1
ATOM 1871 O O . PRO A 1 230 ? 7.067 6.354 -15.801 1.00 96.25 230 PRO A O 1
ATOM 1874 N N . GLN A 1 231 ? 6.256 8.452 -15.894 1.00 94.88 231 GLN A N 1
ATOM 1875 C CA . GLN A 1 231 ? 4.888 8.101 -15.493 1.00 94.88 231 GLN A CA 1
ATOM 1876 C C . GLN A 1 231 ? 4.229 7.204 -16.544 1.00 94.88 231 GLN A C 1
ATOM 1878 O O . GLN A 1 231 ? 3.706 6.145 -16.210 1.00 94.88 231 GLN A O 1
ATOM 1883 N N . LYS A 1 232 ? 4.292 7.602 -17.820 1.00 94.19 232 LYS A N 1
ATOM 1884 C CA . LYS A 1 232 ? 3.683 6.847 -18.924 1.00 94.19 232 LYS A CA 1
ATOM 1885 C C . LYS A 1 232 ? 4.239 5.430 -19.015 1.00 94.19 232 LYS A C 1
ATOM 1887 O O . LYS A 1 232 ? 3.481 4.481 -19.182 1.00 94.19 232 LYS A O 1
ATOM 1892 N N . TYR A 1 233 ? 5.553 5.279 -18.863 1.00 93.12 233 TYR A N 1
ATOM 1893 C CA . TYR A 1 233 ? 6.198 3.969 -18.818 1.00 93.12 233 TYR A CA 1
ATOM 1894 C C . TYR A 1 233 ? 5.669 3.105 -17.665 1.00 93.12 233 TYR A C 1
ATOM 1896 O O . TYR A 1 233 ? 5.343 1.936 -17.863 1.00 93.12 233 TYR A O 1
ATOM 1904 N N . LEU A 1 234 ? 5.533 3.684 -16.469 1.00 90.62 234 LEU A N 1
ATOM 1905 C CA . LEU A 1 234 ? 4.986 2.979 -15.311 1.00 90.62 234 LEU A CA 1
ATOM 1906 C C . LEU A 1 234 ? 3.520 2.560 -15.524 1.00 90.62 234 LEU A C 1
ATOM 1908 O O . LEU A 1 234 ? 3.117 1.471 -15.111 1.00 90.62 234 LEU A O 1
ATOM 1912 N N . GLU A 1 235 ? 2.722 3.404 -16.176 1.00 87.62 235 GLU A N 1
ATOM 1913 C CA . GLU A 1 235 ? 1.310 3.146 -16.480 1.00 87.62 235 GLU A CA 1
ATOM 1914 C C . GLU A 1 235 ? 1.108 2.041 -17.524 1.00 87.62 235 GLU A C 1
ATOM 1916 O O . GLU A 1 235 ? 0.109 1.325 -17.456 1.00 87.62 235 GLU A O 1
ATOM 1921 N N . MET A 1 236 ? 2.069 1.833 -18.430 1.00 85.62 236 MET A N 1
ATOM 1922 C CA . MET A 1 236 ? 2.052 0.713 -19.381 1.00 85.62 236 MET A CA 1
ATOM 1923 C C . MET A 1 236 ? 2.219 -0.655 -18.699 1.00 85.62 236 MET A C 1
ATOM 1925 O O . MET A 1 236 ? 1.899 -1.683 -19.296 1.00 85.62 236 MET A O 1
ATOM 1929 N N . MET A 1 237 ? 2.706 -0.700 -17.453 1.00 81.94 237 MET A N 1
ATOM 1930 C CA . MET A 1 237 ? 2.895 -1.959 -16.733 1.00 81.94 237 MET A CA 1
ATOM 1931 C C . MET A 1 237 ? 1.573 -2.504 -16.166 1.00 81.94 237 MET A C 1
ATOM 1933 O O . MET A 1 237 ? 0.834 -1.767 -15.503 1.00 81.94 237 MET A O 1
ATOM 1937 N N . PRO A 1 238 ? 1.311 -3.821 -16.262 1.00 72.31 238 PRO A N 1
ATOM 1938 C CA . PRO A 1 238 ? 0.056 -4.424 -15.807 1.00 72.31 238 PRO A CA 1
ATOM 1939 C C . PRO A 1 238 ? -0.169 -4.222 -14.300 1.00 72.31 238 PRO A C 1
ATOM 1941 O O . PRO A 1 238 ? 0.607 -4.691 -13.467 1.00 72.31 238 PRO A O 1
ATOM 1944 N N . SER A 1 239 ? -1.234 -3.508 -13.922 1.00 67.62 239 SER A N 1
ATOM 1945 C CA . SER A 1 239 ? -1.577 -3.230 -12.518 1.00 67.62 239 SER A CA 1
ATOM 1946 C C . SER A 1 239 ? -2.701 -4.137 -12.009 1.00 67.62 239 SER A C 1
ATOM 1948 O O . SER A 1 239 ? -3.571 -4.536 -12.772 1.00 67.62 239 SER A O 1
ATOM 1950 N N . LYS A 1 240 ? -2.732 -4.428 -10.699 1.00 60.28 240 LYS A N 1
ATOM 1951 C CA . LYS A 1 240 ? -3.749 -5.301 -10.070 1.00 60.28 240 LYS A CA 1
ATOM 1952 C C . LYS A 1 240 ? -5.171 -4.700 -10.010 1.00 60.28 240 LYS A C 1
ATOM 1954 O O . LYS A 1 240 ? -6.024 -5.272 -9.346 1.00 60.28 240 LYS A O 1
ATOM 1959 N N . GLY A 1 241 ? -5.430 -3.535 -10.614 1.00 65.69 241 GLY A N 1
ATOM 1960 C CA . GLY A 1 241 ? -6.771 -2.924 -10.705 1.00 65.69 241 GLY A CA 1
ATOM 1961 C C . GLY A 1 241 ? -7.400 -2.430 -9.391 1.00 65.69 241 GLY A C 1
ATOM 1962 O O . GLY A 1 241 ? -8.397 -1.721 -9.428 1.00 65.69 241 GLY A O 1
ATOM 1963 N N . PHE A 1 242 ? -6.797 -2.730 -8.238 1.00 68.31 242 PHE A N 1
ATOM 1964 C CA . PHE A 1 242 ? -7.302 -2.388 -6.903 1.00 68.31 242 PHE A CA 1
ATOM 1965 C C . PHE A 1 242 ? -7.653 -0.900 -6.722 1.00 68.31 242 PHE A C 1
ATOM 1967 O O . PHE A 1 242 ? -8.636 -0.573 -6.070 1.00 68.31 242 PHE A O 1
ATOM 1974 N N . ARG A 1 243 ? -6.893 0.004 -7.352 1.00 70.19 243 ARG A N 1
ATOM 1975 C CA . ARG A 1 243 ? -7.127 1.457 -7.289 1.00 70.19 243 ARG A CA 1
ATOM 1976 C C . ARG A 1 243 ? -8.457 1.871 -7.916 1.00 70.19 243 ARG A C 1
ATOM 1978 O O . ARG A 1 243 ? -9.172 2.672 -7.327 1.00 70.19 243 ARG A O 1
ATOM 1985 N N . ASN A 1 244 ? -8.793 1.290 -9.066 1.00 71.94 244 ASN A N 1
ATOM 1986 C CA . ASN A 1 244 ? -10.059 1.571 -9.739 1.00 71.94 244 ASN A CA 1
ATOM 1987 C C . ASN A 1 244 ? -11.222 1.080 -8.879 1.00 71.94 244 ASN A C 1
ATOM 1989 O O . ASN A 1 244 ? -12.145 1.838 -8.648 1.00 71.94 244 ASN A O 1
ATOM 1993 N N . ALA A 1 245 ? -11.096 -0.104 -8.272 1.00 73.31 245 ALA A N 1
ATOM 1994 C CA . ALA A 1 245 ? -12.123 -0.635 -7.379 1.00 73.31 245 ALA A CA 1
ATOM 1995 C C . ALA A 1 245 ? -12.398 0.259 -6.152 1.00 73.31 245 ALA A C 1
ATOM 1997 O O . ALA A 1 245 ? -13.543 0.352 -5.722 1.00 73.31 245 ALA A O 1
ATOM 1998 N N . ILE A 1 246 ? -11.380 0.932 -5.593 1.00 70.69 246 ILE A N 1
ATOM 1999 C CA . ILE A 1 246 ? -11.598 1.896 -4.498 1.00 70.69 246 ILE A CA 1
ATOM 2000 C C . ILE A 1 246 ? -12.364 3.117 -5.004 1.00 70.69 246 ILE A C 1
ATOM 2002 O O . ILE A 1 246 ? -13.314 3.549 -4.360 1.00 70.69 246 ILE A O 1
ATOM 2006 N N . ILE A 1 247 ? -11.958 3.671 -6.148 1.00 74.69 247 ILE A N 1
ATOM 2007 C CA . ILE A 1 247 ? -12.603 4.851 -6.736 1.00 74.69 247 ILE A CA 1
ATOM 2008 C C . ILE A 1 247 ? -14.056 4.537 -7.122 1.00 74.69 247 ILE A C 1
ATOM 2010 O O . ILE A 1 247 ? -14.943 5.330 -6.823 1.00 74.69 247 ILE A O 1
ATOM 2014 N N . ASP A 1 248 ? -14.307 3.364 -7.700 1.00 77.00 248 ASP A N 1
ATOM 2015 C CA . ASP A 1 248 ? -15.651 2.880 -8.027 1.00 77.00 248 ASP A CA 1
ATOM 2016 C C . ASP A 1 248 ? -16.486 2.684 -6.744 1.00 77.00 248 ASP A C 1
ATOM 2018 O O . ASP A 1 248 ? -17.675 2.990 -6.705 1.00 77.00 248 ASP A O 1
ATOM 2022 N N . GLY A 1 249 ? -15.860 2.240 -5.647 1.00 76.81 249 GLY A N 1
ATOM 2023 C CA . GLY A 1 249 ? -16.497 2.174 -4.329 1.00 76.81 249 GLY A CA 1
ATOM 2024 C C . GLY A 1 249 ? -16.923 3.547 -3.797 1.00 76.81 249 GLY A C 1
ATOM 2025 O O . GLY A 1 249 ? -18.018 3.675 -3.252 1.00 76.81 249 GLY A O 1
ATOM 2026 N N . LEU A 1 250 ? -16.103 4.586 -3.999 1.00 71.31 250 LEU A N 1
ATOM 2027 C CA . LEU A 1 250 ? -16.455 5.959 -3.615 1.00 71.31 250 LEU A CA 1
ATOM 2028 C C . LEU A 1 250 ? -17.659 6.484 -4.403 1.00 71.31 250 LEU A C 1
ATOM 2030 O O . LEU A 1 250 ? -18.512 7.151 -3.823 1.00 71.31 250 LEU A O 1
ATOM 2034 N N . GLU A 1 251 ? -17.747 6.168 -5.697 1.00 77.56 251 GLU A N 1
ATOM 2035 C CA . GLU A 1 251 ? -18.908 6.510 -6.525 1.00 77.56 251 GLU A CA 1
ATOM 2036 C C . GLU A 1 251 ? -20.187 5.861 -5.981 1.00 77.56 251 GLU A C 1
ATOM 2038 O O . GLU A 1 251 ? -21.204 6.533 -5.826 1.00 77.56 251 GLU A O 1
ATOM 2043 N N . VAL A 1 252 ? -20.126 4.575 -5.621 1.00 79.31 252 VAL A N 1
ATOM 2044 C CA . VAL A 1 252 ? -21.284 3.834 -5.099 1.00 79.31 252 VAL A CA 1
ATOM 2045 C C . VAL A 1 252 ? -21.726 4.344 -3.724 1.00 79.31 252 VAL A C 1
ATOM 2047 O O . VAL A 1 252 ? -22.926 4.468 -3.481 1.00 79.31 252 VAL A O 1
ATOM 2050 N N . TRP A 1 253 ? -20.789 4.618 -2.814 1.00 77.69 253 TRP A N 1
ATOM 2051 C CA . TRP A 1 253 ? -21.117 4.978 -1.430 1.00 77.69 253 TRP A CA 1
ATOM 2052 C C . TRP A 1 253 ? -21.476 6.449 -1.245 1.00 77.69 253 TRP A C 1
ATOM 2054 O O . TRP A 1 253 ? -22.432 6.740 -0.532 1.00 77.69 253 TRP A O 1
ATOM 2064 N N . TYR A 1 254 ? -20.740 7.357 -1.888 1.00 76.50 254 TYR A N 1
ATOM 2065 C CA . TYR A 1 254 ? -20.899 8.804 -1.702 1.00 76.50 254 TYR A CA 1
ATOM 2066 C C . TYR A 1 254 ? -21.646 9.483 -2.858 1.00 76.50 254 TYR A C 1
ATOM 2068 O O . TYR A 1 254 ? -21.831 10.695 -2.831 1.00 76.50 254 TYR A O 1
ATOM 2076 N N . GLN A 1 255 ? -22.050 8.729 -3.892 1.00 81.00 255 GLN A N 1
ATOM 2077 C CA . GLN A 1 255 ? -22.771 9.241 -5.070 1.00 81.00 255 GLN A CA 1
ATOM 2078 C C . GLN A 1 255 ? -22.091 10.469 -5.697 1.00 81.00 255 GLN A C 1
ATOM 2080 O O . GLN A 1 255 ? -22.741 11.417 -6.144 1.00 81.00 255 GLN A O 1
ATOM 2085 N N . VAL A 1 256 ? -20.754 10.456 -5.707 1.00 78.38 256 VAL A N 1
ATOM 2086 C CA . VAL A 1 256 ? -19.940 11.594 -6.137 1.00 78.38 256 VAL A CA 1
ATOM 2087 C C . VAL A 1 256 ? -20.213 11.905 -7.612 1.00 78.38 256 VAL A C 1
ATOM 2089 O O . VAL A 1 256 ? -20.138 10.999 -8.445 1.00 78.38 256 VAL A O 1
ATOM 2092 N N . PRO A 1 257 ? -20.450 13.175 -7.990 1.00 81.25 257 PRO A N 1
ATOM 2093 C CA . PRO A 1 257 ? -20.650 13.527 -9.389 1.00 81.25 257 PRO A CA 1
ATOM 2094 C C . PRO A 1 257 ? -19.412 13.241 -10.246 1.00 81.25 257 PRO A C 1
ATOM 2096 O O . PRO A 1 257 ? -18.270 13.346 -9.795 1.00 81.25 257 PRO A O 1
ATOM 2099 N N . GLU A 1 258 ? -19.635 12.977 -11.534 1.00 83.81 258 GLU A N 1
ATOM 2100 C CA . GLU A 1 258 ? -18.601 12.540 -12.484 1.00 83.81 258 GLU A CA 1
ATOM 2101 C C . GLU A 1 258 ? -17.384 13.485 -12.560 1.00 83.81 258 GLU A C 1
ATOM 2103 O O . GLU A 1 258 ? -16.234 13.047 -12.673 1.00 83.81 258 GLU A O 1
ATOM 2108 N N . LYS A 1 259 ? -17.616 14.800 -12.458 1.00 87.00 259 LYS A N 1
ATOM 2109 C CA . LYS A 1 259 ? -16.556 15.811 -12.560 1.00 87.00 259 LYS A CA 1
ATOM 2110 C C . LYS A 1 259 ? -15.594 15.781 -11.352 1.00 87.00 259 LYS A C 1
ATOM 2112 O O . LYS A 1 259 ? -14.400 15.594 -11.587 1.00 87.00 259 LYS A O 1
ATOM 2117 N N . PRO A 1 260 ? -16.043 15.927 -10.087 1.00 85.94 260 PRO A N 1
ATOM 2118 C CA . PRO A 1 260 ? -15.201 15.682 -8.914 1.00 85.94 260 PRO A CA 1
ATOM 2119 C C . PRO A 1 260 ? -14.562 14.290 -8.896 1.00 85.94 260 PRO A C 1
ATOM 2121 O O . PRO A 1 260 ? -13.374 14.180 -8.604 1.00 85.94 260 PRO A O 1
ATOM 2124 N N . LEU A 1 261 ? -15.301 13.244 -9.280 1.00 85.25 261 LEU A N 1
ATOM 2125 C CA . LEU A 1 261 ? -14.789 11.871 -9.315 1.00 85.25 261 LEU A CA 1
ATOM 2126 C C . LEU A 1 261 ? -13.591 11.721 -10.266 1.00 85.25 261 LEU A C 1
ATOM 2128 O O . LEU A 1 261 ? -12.606 11.061 -9.935 1.00 85.25 261 LEU A O 1
ATOM 2132 N N . THR A 1 262 ? -13.638 12.379 -11.426 1.00 88.25 262 THR A N 1
ATOM 2133 C CA . THR A 1 262 ? -12.518 12.406 -12.379 1.00 88.25 262 THR A CA 1
ATOM 2134 C C . THR A 1 262 ? -11.290 13.091 -11.780 1.00 88.25 262 THR A C 1
ATOM 2136 O O . THR A 1 262 ? -10.184 12.568 -11.887 1.00 88.25 262 THR A O 1
ATOM 2139 N N . ILE A 1 263 ? -11.477 14.207 -11.070 1.00 90.44 263 ILE A N 1
ATOM 2140 C CA . ILE A 1 263 ? -10.373 14.910 -10.402 1.00 90.44 263 ILE A CA 1
ATOM 2141 C C . ILE A 1 263 ? -9.768 14.040 -9.287 1.00 90.44 263 ILE A C 1
ATOM 2143 O O . ILE A 1 263 ? -8.547 13.962 -9.164 1.00 90.44 263 ILE A O 1
ATOM 2147 N N . ILE A 1 264 ? -10.597 13.344 -8.502 1.00 88.75 264 ILE A N 1
ATOM 2148 C CA . ILE A 1 264 ? -10.138 12.398 -7.471 1.00 88.75 264 ILE A CA 1
ATOM 2149 C C . ILE A 1 264 ? -9.325 11.264 -8.107 1.00 88.75 264 ILE A C 1
ATOM 2151 O O . ILE A 1 264 ? -8.246 10.929 -7.616 1.00 88.75 264 ILE A O 1
ATOM 2155 N N . ARG A 1 265 ? -9.797 10.711 -9.229 1.00 87.56 265 ARG A N 1
ATOM 2156 C CA . ARG A 1 265 ? -9.087 9.669 -9.982 1.00 87.56 265 ARG A CA 1
ATOM 2157 C C . ARG A 1 265 ? -7.700 10.142 -10.426 1.00 87.56 265 ARG A C 1
ATOM 2159 O O . ARG A 1 265 ? -6.723 9.417 -10.237 1.00 87.56 265 ARG A O 1
ATOM 2166 N N . ASP A 1 266 ? -7.596 11.367 -10.933 1.00 89.94 266 ASP A N 1
ATOM 2167 C CA . ASP A 1 266 ? -6.319 11.961 -11.342 1.00 89.94 266 ASP A CA 1
ATOM 2168 C C . ASP A 1 266 ? -5.367 12.170 -10.156 1.00 89.94 266 ASP A C 1
ATOM 2170 O O . ASP A 1 266 ? -4.182 11.846 -10.252 1.00 89.94 266 ASP A O 1
ATOM 2174 N N . ILE A 1 267 ? -5.873 12.656 -9.015 1.00 91.06 267 ILE A N 1
ATOM 2175 C CA . ILE A 1 267 ? -5.088 12.817 -7.778 1.00 91.06 267 ILE A CA 1
ATOM 2176 C C . ILE A 1 267 ? -4.479 11.473 -7.362 1.00 91.06 267 ILE A C 1
ATOM 2178 O O . ILE A 1 267 ? -3.269 11.379 -7.164 1.00 91.06 267 ILE A O 1
ATOM 2182 N N . VAL A 1 268 ? -5.294 10.419 -7.283 1.00 87.69 268 VAL A N 1
ATOM 2183 C CA . VAL A 1 268 ? -4.850 9.074 -6.879 1.00 87.69 268 VAL A CA 1
ATOM 2184 C C . VAL A 1 268 ? -3.814 8.512 -7.843 1.00 87.69 268 VAL A C 1
ATOM 2186 O O . VAL A 1 268 ? -2.810 7.940 -7.412 1.00 87.69 268 VAL A O 1
ATOM 2189 N N . ASN A 1 269 ? -4.038 8.672 -9.148 1.00 88.38 269 ASN A N 1
ATOM 2190 C CA . ASN A 1 269 ? -3.128 8.170 -10.171 1.00 88.38 269 ASN A CA 1
ATOM 2191 C C . ASN A 1 269 ? -1.762 8.855 -10.105 1.00 88.38 269 ASN A C 1
ATOM 2193 O O . ASN A 1 269 ? -0.739 8.164 -10.146 1.00 88.38 269 ASN A O 1
ATOM 2197 N N . HIS A 1 270 ? -1.737 10.180 -9.944 1.00 92.50 270 HIS A N 1
ATOM 2198 C CA . HIS A 1 270 ? -0.497 10.932 -9.778 1.00 92.50 270 HIS A CA 1
ATOM 2199 C C . HIS A 1 270 ? 0.249 10.524 -8.502 1.00 92.50 270 HIS A C 1
ATOM 2201 O O . HIS A 1 270 ? 1.435 10.206 -8.576 1.00 92.50 270 HIS A O 1
ATOM 2207 N N . LEU A 1 271 ? -0.435 10.481 -7.351 1.00 91.00 271 LEU A N 1
ATOM 2208 C CA . LEU A 1 271 ? 0.185 10.146 -6.064 1.00 91.00 271 LEU A CA 1
ATOM 2209 C C . LEU A 1 271 ? 0.752 8.730 -6.046 1.00 91.00 271 LEU A C 1
ATOM 2211 O O . LEU A 1 271 ? 1.883 8.531 -5.621 1.00 91.00 271 LEU A O 1
ATOM 2215 N N . HIS A 1 272 ? 0.002 7.756 -6.561 1.00 87.62 272 HIS A N 1
ATOM 2216 C CA . HIS A 1 272 ? 0.469 6.376 -6.610 1.00 87.62 272 HIS A CA 1
ATOM 2217 C C . HIS A 1 272 ? 1.656 6.192 -7.558 1.00 87.62 272 HIS A C 1
ATOM 2219 O O . HIS A 1 272 ? 2.579 5.438 -7.265 1.00 87.62 272 HIS A O 1
ATOM 2225 N N . SER A 1 273 ? 1.625 6.847 -8.720 1.00 92.62 273 SER A N 1
ATOM 2226 C CA . SER A 1 273 ? 2.735 6.757 -9.671 1.00 92.62 273 SER A CA 1
ATOM 2227 C C . SER A 1 273 ? 3.995 7.394 -9.088 1.00 92.62 273 SER A C 1
ATOM 2229 O O . SER A 1 273 ? 5.067 6.803 -9.174 1.00 92.62 273 SER A O 1
ATOM 2231 N N . ALA A 1 274 ? 3.849 8.550 -8.431 1.00 94.81 274 ALA A N 1
ATOM 2232 C CA . ALA A 1 274 ? 4.940 9.205 -7.723 1.00 94.81 274 ALA A CA 1
ATOM 2233 C C . ALA A 1 274 ? 5.515 8.316 -6.613 1.00 94.81 274 ALA A C 1
ATOM 2235 O O . ALA A 1 274 ? 6.725 8.108 -6.581 1.00 94.81 274 ALA A O 1
ATOM 2236 N N . SER A 1 275 ? 4.664 7.750 -5.750 1.00 91.94 275 SER A N 1
ATOM 2237 C CA . SER A 1 275 ? 5.117 6.928 -4.625 1.00 91.94 275 SER A CA 1
ATOM 2238 C C . SER A 1 275 ? 5.846 5.671 -5.097 1.00 91.94 275 SER A C 1
ATOM 2240 O O . SER A 1 275 ? 6.932 5.402 -4.614 1.00 91.94 275 SER A O 1
ATOM 2242 N N . LEU A 1 276 ? 5.335 4.956 -6.110 1.00 92.31 276 LEU A N 1
ATOM 2243 C CA . LEU A 1 276 ? 6.022 3.776 -6.652 1.00 92.31 276 LEU A CA 1
ATOM 2244 C C . LEU A 1 276 ? 7.402 4.104 -7.227 1.00 92.31 276 LEU A C 1
ATOM 2246 O O . LEU A 1 276 ? 8.310 3.281 -7.128 1.00 92.31 276 LEU A O 1
ATOM 2250 N N . MET A 1 277 ? 7.538 5.270 -7.864 1.00 95.62 277 MET A N 1
ATOM 2251 C CA . MET A 1 277 ? 8.801 5.732 -8.434 1.00 95.62 277 MET A CA 1
ATOM 2252 C C . MET A 1 277 ? 9.816 6.098 -7.351 1.00 95.62 277 MET A C 1
ATOM 2254 O O . MET A 1 277 ? 10.993 5.782 -7.523 1.00 95.62 277 MET A O 1
ATOM 2258 N N . PHE A 1 278 ? 9.372 6.741 -6.267 1.00 95.00 278 PHE A N 1
ATOM 2259 C CA . PHE A 1 278 ? 10.212 6.994 -5.096 1.00 95.00 278 PHE A CA 1
ATOM 2260 C C . PHE A 1 278 ? 10.588 5.690 -4.394 1.00 95.00 278 PHE A C 1
ATOM 2262 O O . PHE A 1 278 ? 11.778 5.415 -4.291 1.00 95.00 278 PHE A O 1
ATOM 2269 N N . ASP A 1 279 ? 9.610 4.847 -4.052 1.00 93.25 279 ASP A N 1
ATOM 2270 C CA . ASP A 1 279 ? 9.823 3.546 -3.404 1.00 93.25 279 ASP A CA 1
ATOM 2271 C C . ASP A 1 279 ? 10.826 2.692 -4.194 1.00 93.25 279 ASP A C 1
ATOM 2273 O O . ASP A 1 279 ? 11.782 2.171 -3.635 1.00 93.25 279 ASP A O 1
ATOM 2277 N N . ASP A 1 280 ? 10.671 2.586 -5.523 1.00 93.75 280 ASP A N 1
ATOM 2278 C CA . ASP A 1 280 ? 11.598 1.799 -6.346 1.00 93.75 280 ASP A CA 1
ATOM 2279 C C . ASP A 1 280 ? 13.044 2.308 -6.252 1.00 93.75 280 ASP A C 1
ATOM 2281 O O . ASP A 1 280 ? 13.976 1.508 -6.310 1.00 93.75 280 ASP A O 1
ATOM 2285 N N . ILE A 1 281 ? 13.247 3.624 -6.157 1.00 93.31 281 ILE A N 1
ATOM 2286 C CA . ILE A 1 281 ? 14.582 4.224 -6.021 1.00 93.31 281 ILE A CA 1
ATOM 2287 C C . ILE A 1 281 ? 15.124 4.014 -4.612 1.00 93.31 281 ILE A C 1
ATOM 2289 O O . ILE A 1 281 ? 16.278 3.622 -4.459 1.00 93.31 281 ILE A O 1
ATOM 2293 N N . GLU A 1 282 ? 14.308 4.302 -3.605 1.00 91.00 282 GLU A N 1
ATOM 2294 C CA . GLU A 1 282 ? 14.686 4.269 -2.195 1.00 91.00 282 GLU A CA 1
ATOM 2295 C C . GLU A 1 282 ? 14.994 2.842 -1.724 1.00 91.00 282 GLU A C 1
ATOM 2297 O O . GLU A 1 282 ? 15.983 2.630 -1.024 1.00 91.00 282 GLU A O 1
ATOM 2302 N N . ASP A 1 283 ? 14.246 1.856 -2.226 1.00 89.88 283 ASP A N 1
ATOM 2303 C CA . ASP A 1 283 ? 14.477 0.428 -1.984 1.00 89.88 283 ASP A CA 1
ATOM 2304 C C . ASP A 1 283 ? 15.546 -0.172 -2.918 1.00 89.88 283 ASP A C 1
ATOM 2306 O O . ASP A 1 283 ? 15.855 -1.364 -2.837 1.00 89.88 283 ASP A O 1
ATOM 2310 N N . ASN A 1 284 ? 16.091 0.622 -3.851 1.00 87.75 284 ASN A N 1
ATOM 2311 C CA . ASN A 1 284 ? 17.000 0.178 -4.912 1.00 87.75 284 ASN A CA 1
ATOM 2312 C C . ASN A 1 284 ? 16.458 -1.046 -5.688 1.00 87.75 284 ASN A C 1
ATOM 2314 O O . ASN A 1 284 ? 17.178 -2.002 -5.993 1.00 87.75 284 ASN A O 1
ATOM 2318 N N . SER A 1 285 ? 15.155 -1.030 -5.982 1.00 88.44 285 SER A N 1
ATOM 2319 C CA . SER A 1 285 ? 14.427 -2.133 -6.609 1.00 88.44 285 SER A CA 1
ATOM 2320 C C . SER A 1 285 ? 14.684 -2.181 -8.119 1.00 88.44 285 SER A C 1
ATOM 2322 O O . SER A 1 285 ? 14.195 -1.325 -8.854 1.00 88.44 285 SER A O 1
ATOM 2324 N N . PRO A 1 286 ? 15.367 -3.208 -8.659 1.00 83.81 286 PRO A N 1
ATOM 2325 C CA . PRO A 1 286 ? 15.682 -3.250 -10.088 1.00 83.81 286 PRO A CA 1
ATOM 2326 C C . PRO A 1 286 ? 14.455 -3.545 -10.964 1.00 83.81 286 PRO A C 1
ATOM 2328 O O . PRO A 1 286 ? 14.467 -3.284 -12.170 1.00 83.81 286 PRO A O 1
ATOM 2331 N N . LEU A 1 287 ? 13.397 -4.116 -10.379 1.00 87.56 287 LEU A N 1
ATOM 2332 C CA . LEU A 1 287 ? 12.236 -4.624 -11.098 1.00 87.56 287 LEU A CA 1
ATOM 2333 C C . LEU A 1 287 ? 10.926 -4.155 -10.468 1.00 87.56 287 LEU A C 1
ATOM 2335 O O . LEU A 1 287 ? 10.722 -4.262 -9.262 1.00 87.56 287 LEU A O 1
ATOM 2339 N N . ARG A 1 288 ? 9.976 -3.781 -11.326 1.00 84.62 288 ARG A N 1
ATOM 2340 C CA . ARG A 1 288 ? 8.583 -3.509 -10.984 1.00 84.62 288 ARG A CA 1
ATOM 2341 C C . ARG A 1 288 ? 7.675 -4.376 -11.850 1.00 84.62 288 ARG A C 1
ATOM 2343 O O . ARG A 1 288 ? 7.698 -4.300 -13.072 1.00 84.62 288 ARG A O 1
ATOM 2350 N N . ARG A 1 289 ? 6.850 -5.219 -11.214 1.00 83.25 289 ARG A N 1
ATOM 2351 C CA . ARG A 1 289 ? 5.868 -6.098 -11.897 1.00 83.25 289 ARG A CA 1
ATOM 2352 C C . ARG A 1 289 ? 6.490 -7.012 -12.972 1.00 83.25 289 ARG A C 1
ATOM 2354 O O . ARG A 1 289 ? 5.831 -7.341 -13.950 1.00 83.25 289 ARG A O 1
ATOM 2361 N N . GLY A 1 290 ? 7.743 -7.426 -12.779 1.00 81.88 290 GLY A N 1
ATOM 2362 C CA . GLY A 1 290 ? 8.489 -8.257 -13.734 1.00 81.88 290 GLY A CA 1
ATOM 2363 C C . GLY A 1 290 ? 9.182 -7.483 -14.862 1.00 81.88 290 GLY A C 1
ATOM 2364 O O . GLY A 1 290 ? 9.882 -8.097 -15.658 1.00 81.88 290 GLY A O 1
ATOM 2365 N N . TYR A 1 291 ? 9.039 -6.157 -14.911 1.00 86.12 291 TYR A N 1
ATOM 2366 C CA . TYR A 1 291 ? 9.705 -5.271 -15.868 1.00 86.12 291 TYR A CA 1
ATOM 2367 C C . TYR A 1 291 ? 10.781 -4.427 -15.171 1.00 86.12 291 TYR A C 1
ATOM 2369 O O . TYR A 1 291 ? 10.723 -4.281 -13.950 1.00 86.12 291 TYR A O 1
ATOM 2377 N N . PRO A 1 292 ? 11.751 -3.846 -15.902 1.00 89.31 292 PRO A N 1
ATOM 2378 C CA . PRO A 1 292 ? 12.708 -2.908 -15.320 1.00 89.31 292 PRO A CA 1
ATOM 2379 C C . PRO A 1 292 ? 11.996 -1.762 -14.597 1.00 89.31 292 PRO A C 1
ATOM 2381 O O . PRO A 1 292 ? 11.075 -1.159 -15.156 1.00 89.31 292 PRO A O 1
ATOM 2384 N N . ALA A 1 293 ? 12.415 -1.451 -13.370 1.00 90.19 293 ALA A N 1
ATOM 2385 C CA . ALA A 1 293 ? 11.867 -0.313 -12.637 1.00 90.19 293 ALA A CA 1
ATOM 2386 C C . ALA A 1 293 ? 12.116 1.005 -13.393 1.00 90.19 293 ALA A C 1
ATOM 2388 O O . ALA A 1 293 ? 13.057 1.129 -14.181 1.00 90.19 293 ALA A O 1
ATOM 2389 N N . THR A 1 294 ? 11.281 2.018 -13.157 1.00 93.19 294 THR A N 1
ATOM 2390 C CA . THR A 1 294 ? 11.317 3.278 -13.922 1.00 93.19 294 THR A CA 1
ATOM 2391 C C . THR A 1 294 ? 12.692 3.955 -13.885 1.00 93.19 294 THR A C 1
ATOM 2393 O O . THR A 1 294 ? 13.181 4.413 -14.919 1.00 93.19 294 THR A O 1
ATOM 2396 N N . HIS A 1 295 ? 13.371 3.938 -12.734 1.00 93.00 295 HIS A N 1
ATOM 2397 C CA . HIS A 1 295 ? 14.707 4.523 -12.590 1.00 93.00 295 HIS A CA 1
ATOM 2398 C C . HIS A 1 295 ? 15.811 3.726 -13.297 1.00 93.00 295 HIS A C 1
ATOM 2400 O O . HIS A 1 295 ? 16.865 4.287 -13.591 1.00 93.00 295 HIS A O 1
ATOM 2406 N N . VAL A 1 296 ? 15.588 2.452 -13.622 1.00 91.31 296 VAL A N 1
ATOM 2407 C CA . VAL A 1 296 ? 16.525 1.662 -14.433 1.00 91.31 296 VAL A CA 1
ATOM 2408 C C . VAL A 1 296 ? 16.506 2.155 -15.880 1.00 91.31 296 VAL A C 1
ATOM 2410 O O . VAL A 1 296 ? 17.564 2.288 -16.498 1.00 91.31 296 VAL A O 1
ATOM 2413 N N . VAL A 1 297 ? 15.321 2.504 -16.393 1.00 91.88 297 VAL A N 1
ATOM 2414 C CA . VAL A 1 297 ? 15.118 2.987 -17.769 1.00 91.88 297 VAL A CA 1
ATOM 2415 C C . VAL A 1 297 ? 15.468 4.470 -17.909 1.00 91.88 297 VAL A C 1
ATOM 2417 O O . VAL A 1 297 ? 16.253 4.843 -18.777 1.00 91.88 297 VAL A O 1
ATOM 2420 N N . PHE A 1 298 ? 14.925 5.323 -17.037 1.00 89.06 298 PHE A N 1
ATOM 2421 C CA . PHE A 1 298 ? 15.037 6.785 -17.149 1.00 89.06 298 PHE A CA 1
ATOM 2422 C C . PHE A 1 298 ? 16.143 7.394 -16.281 1.00 89.06 298 PHE A C 1
ATOM 2424 O O . PHE A 1 298 ? 16.381 8.601 -16.338 1.00 89.06 298 PHE A O 1
ATOM 2431 N N . ARG A 1 299 ? 16.868 6.573 -15.514 1.00 92.50 299 ARG A N 1
ATOM 2432 C CA . ARG A 1 299 ? 17.804 6.999 -14.460 1.00 92.50 299 ARG A CA 1
ATOM 2433 C C . ARG A 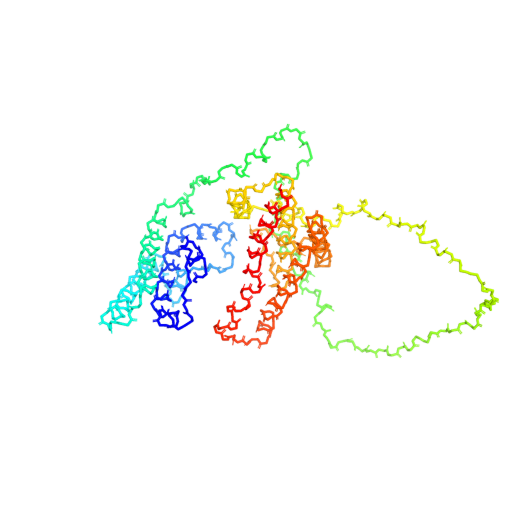1 299 ? 17.097 7.653 -13.272 1.00 92.50 299 ARG A C 1
ATOM 2435 O O . ARG A 1 299 ? 15.960 8.125 -13.351 1.00 92.50 299 ARG A O 1
ATOM 2442 N N . VAL A 1 300 ? 17.814 7.686 -12.152 1.00 90.69 300 VAL A N 1
ATOM 2443 C CA . VAL A 1 300 ? 17.332 8.186 -10.858 1.00 90.69 300 VAL A CA 1
ATOM 2444 C C . VAL A 1 300 ? 16.862 9.641 -10.959 1.00 90.69 300 VAL A C 1
ATOM 2446 O O . VAL A 1 300 ? 15.741 9.949 -10.576 1.00 90.69 300 VAL A O 1
ATOM 2449 N N . HIS A 1 301 ? 17.660 10.531 -11.553 1.00 93.88 301 HIS A N 1
ATOM 2450 C CA . HIS A 1 301 ? 17.373 11.973 -11.551 1.00 93.88 301 HIS A CA 1
ATOM 2451 C C . HIS A 1 301 ? 16.090 12.353 -12.307 1.00 93.88 301 HIS A C 1
ATOM 2453 O O . HIS A 1 301 ? 15.298 13.151 -11.810 1.00 93.88 301 HIS A O 1
ATOM 2459 N N . GLN A 1 302 ? 15.858 11.770 -13.491 1.00 91.94 302 GLN A N 1
ATOM 2460 C CA . GLN A 1 302 ? 14.635 12.041 -14.260 1.00 91.94 302 GLN A CA 1
ATOM 2461 C C . GLN A 1 302 ? 13.405 11.464 -13.559 1.00 91.94 302 GLN A C 1
ATOM 2463 O O . GLN A 1 302 ? 12.353 12.098 -13.531 1.00 91.94 302 GLN A O 1
ATOM 2468 N N . THR A 1 303 ? 13.559 10.283 -12.960 1.00 95.50 303 THR A N 1
ATOM 2469 C CA . THR A 1 303 ? 12.493 9.606 -12.222 1.00 95.50 303 THR A CA 1
ATOM 2470 C C . THR A 1 303 ? 12.090 10.416 -10.987 1.00 95.50 303 THR A C 1
ATOM 2472 O O . THR A 1 303 ? 10.909 10.709 -10.837 1.00 95.50 303 THR A O 1
ATOM 2475 N N . ILE A 1 304 ? 13.048 10.893 -10.179 1.00 94.75 304 ILE A N 1
ATOM 2476 C CA . ILE A 1 304 ? 12.786 11.792 -9.037 1.00 94.75 304 ILE A CA 1
ATOM 2477 C C . ILE A 1 304 ? 12.051 13.051 -9.497 1.00 94.75 304 ILE A C 1
ATOM 2479 O O . ILE A 1 304 ? 11.003 13.387 -8.955 1.00 94.75 304 ILE A O 1
ATOM 2483 N N . ASN A 1 305 ? 12.558 13.729 -10.531 1.00 95.56 305 ASN A N 1
ATOM 2484 C CA . ASN A 1 305 ? 11.955 14.973 -11.005 1.00 95.56 305 ASN A CA 1
ATOM 2485 C C . ASN A 1 305 ? 10.513 14.769 -11.504 1.00 95.56 305 ASN A C 1
ATOM 2487 O O . ASN A 1 305 ? 9.625 15.563 -11.191 1.00 95.56 305 ASN A O 1
ATOM 2491 N N . SER A 1 306 ? 10.267 13.693 -12.258 1.00 97.31 306 SER A N 1
ATOM 2492 C CA . SER A 1 306 ? 8.923 13.336 -12.713 1.00 97.31 306 SER A CA 1
ATOM 2493 C C . SER A 1 306 ? 8.006 12.997 -11.537 1.00 97.31 306 SER A C 1
ATOM 2495 O O . SER A 1 306 ? 6.869 13.459 -11.522 1.00 97.31 306 SER A O 1
ATOM 2497 N N . ALA A 1 307 ? 8.474 12.235 -10.546 1.00 96.62 307 ALA A N 1
ATOM 2498 C CA . ALA A 1 307 ? 7.686 11.887 -9.367 1.00 96.62 307 ALA A CA 1
ATOM 2499 C C . ALA A 1 307 ? 7.325 13.132 -8.536 1.00 96.62 307 ALA A C 1
ATOM 2501 O O . ALA A 1 307 ? 6.156 13.333 -8.211 1.00 96.62 307 ALA A O 1
ATOM 2502 N N . SER A 1 308 ? 8.278 14.038 -8.287 1.00 95.88 308 SER A N 1
ATOM 2503 C CA . SER A 1 308 ? 8.014 15.312 -7.602 1.00 95.88 308 SER A CA 1
ATOM 2504 C C . SER A 1 308 ? 6.992 16.175 -8.348 1.00 95.88 308 SER A C 1
ATOM 2506 O O . SER A 1 308 ? 6.093 16.745 -7.727 1.00 95.88 308 SER A O 1
ATOM 2508 N N . LEU A 1 309 ? 7.082 16.253 -9.683 1.00 95.94 309 LEU A N 1
ATOM 2509 C CA . LEU A 1 309 ? 6.104 16.986 -10.490 1.00 95.94 309 LEU A CA 1
ATOM 2510 C C . LEU A 1 309 ? 4.690 16.410 -10.321 1.00 95.94 309 LEU A C 1
ATOM 2512 O O . LEU A 1 309 ? 3.733 17.172 -10.190 1.00 95.94 309 LEU A O 1
ATOM 2516 N N . LEU A 1 310 ? 4.547 15.085 -10.279 1.00 96.56 310 LEU A N 1
ATOM 2517 C CA . LEU A 1 310 ? 3.254 14.428 -10.068 1.00 96.56 310 LEU A CA 1
ATOM 2518 C C . LEU A 1 310 ? 2.633 14.772 -8.714 1.00 96.56 310 LEU A C 1
ATOM 2520 O O . LEU A 1 310 ? 1.435 15.049 -8.657 1.00 96.56 310 LEU A O 1
ATOM 2524 N N . MET A 1 311 ? 3.428 14.834 -7.643 1.00 94.06 311 MET A N 1
ATOM 2525 C CA . MET A 1 311 ? 2.933 15.252 -6.324 1.00 94.06 311 MET A CA 1
ATOM 2526 C C . MET A 1 311 ? 2.386 16.684 -6.352 1.00 94.06 311 MET A C 1
ATOM 2528 O O . MET A 1 311 ? 1.303 16.955 -5.831 1.00 94.06 311 MET A O 1
ATOM 2532 N N . LEU A 1 312 ? 3.087 17.599 -7.031 1.00 94.75 312 LEU A N 1
ATOM 2533 C CA . LEU A 1 312 ? 2.633 18.982 -7.210 1.00 94.75 312 LEU A CA 1
ATOM 2534 C C . LEU A 1 312 ? 1.362 19.066 -8.066 1.00 94.75 312 LEU A C 1
ATOM 2536 O O . LEU A 1 312 ? 0.464 19.855 -7.767 1.00 94.75 312 LEU A O 1
ATOM 2540 N N . LYS A 1 313 ? 1.251 18.239 -9.112 1.00 95.06 313 LYS A N 1
ATOM 2541 C CA . LYS A 1 313 ? 0.039 18.146 -9.939 1.00 95.06 313 LYS A CA 1
ATOM 2542 C C . LYS A 1 313 ? -1.150 17.612 -9.147 1.00 95.06 313 LYS A C 1
ATOM 2544 O O . LYS A 1 313 ? -2.243 18.156 -9.284 1.00 95.06 313 LYS A O 1
ATOM 2549 N N . ALA A 1 314 ? -0.945 16.609 -8.294 1.00 94.44 314 ALA A N 1
ATOM 2550 C CA . ALA A 1 314 ? -1.974 16.108 -7.388 1.00 94.44 314 ALA A CA 1
ATOM 2551 C C . ALA A 1 314 ? -2.456 17.206 -6.427 1.00 94.44 314 ALA A C 1
ATOM 2553 O O . ALA A 1 314 ? -3.660 17.423 -6.298 1.00 94.44 314 ALA A O 1
ATOM 2554 N N . LEU A 1 315 ? -1.533 17.971 -5.833 1.00 94.00 315 LEU A N 1
ATOM 2555 C CA . LEU A 1 315 ? -1.880 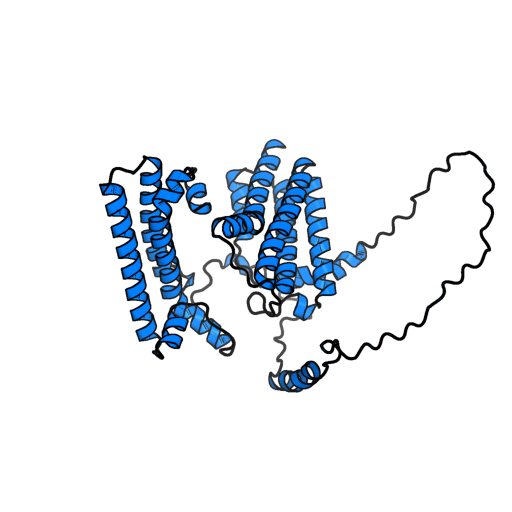19.108 -4.977 1.00 94.00 315 LEU A CA 1
ATOM 2556 C C . LEU A 1 315 ? -2.684 20.175 -5.731 1.00 94.00 315 LEU A C 1
ATOM 2558 O O . LEU A 1 315 ? -3.694 20.669 -5.224 1.00 94.00 315 LEU A O 1
ATOM 2562 N N . LYS A 1 316 ? -2.282 20.489 -6.968 1.00 93.50 316 LYS A N 1
ATOM 2563 C CA . LYS A 1 316 ? -3.000 21.446 -7.817 1.00 93.50 316 LYS A CA 1
ATOM 2564 C C . LYS A 1 316 ? -4.404 20.961 -8.188 1.00 93.50 316 LYS A C 1
ATOM 2566 O O . LYS A 1 316 ? -5.333 21.764 -8.233 1.00 93.50 316 LYS A O 1
ATOM 2571 N N . ALA A 1 317 ? -4.566 19.664 -8.438 1.00 92.44 317 ALA A N 1
ATOM 2572 C CA . ALA A 1 317 ? -5.864 19.052 -8.699 1.00 92.44 317 ALA A CA 1
ATOM 2573 C C . ALA A 1 317 ? -6.762 19.087 -7.449 1.00 92.44 317 ALA A C 1
ATOM 2575 O O . ALA A 1 317 ? -7.923 19.482 -7.547 1.00 92.44 317 ALA A O 1
ATOM 2576 N N . ALA A 1 318 ? -6.225 18.797 -6.262 1.00 91.88 318 ALA A N 1
ATOM 2577 C CA . ALA A 1 318 ? -6.974 18.886 -5.006 1.00 91.88 318 ALA A CA 1
ATOM 2578 C C . ALA A 1 318 ? -7.447 20.316 -4.695 1.00 91.88 318 ALA A C 1
ATOM 2580 O O . ALA A 1 318 ? -8.566 20.508 -4.225 1.00 91.88 318 ALA A O 1
ATOM 2581 N N . GLU A 1 319 ? -6.642 21.332 -5.022 1.00 92.56 319 GLU A N 1
ATOM 2582 C CA . GLU A 1 319 ? -7.037 22.744 -4.903 1.00 92.56 319 GLU A CA 1
ATOM 2583 C C . GLU A 1 319 ? -8.284 23.071 -5.740 1.00 92.56 319 GLU A C 1
ATOM 2585 O O . GLU A 1 319 ? -9.117 23.869 -5.315 1.00 92.56 319 GLU A O 1
ATOM 2590 N N . SER A 1 320 ? -8.440 22.428 -6.904 1.00 90.81 320 SER A N 1
ATOM 2591 C CA . SER A 1 320 ? -9.611 22.621 -7.768 1.00 90.81 320 SER A CA 1
ATOM 2592 C C . SER A 1 320 ? -10.897 21.984 -7.227 1.00 90.81 320 SER A C 1
ATOM 2594 O O . SER A 1 320 ? -11.979 22.399 -7.636 1.00 90.81 320 SER A O 1
ATOM 2596 N N . LEU A 1 321 ? -10.787 21.021 -6.300 1.00 87.81 321 LEU A N 1
ATOM 2597 C CA . LEU A 1 321 ? -11.930 20.474 -5.562 1.00 87.81 321 LEU A CA 1
ATOM 2598 C C . LEU A 1 321 ? -12.340 21.421 -4.434 1.00 87.81 321 LEU A C 1
ATOM 2600 O O . LEU A 1 321 ? -13.489 21.843 -4.363 1.00 87.81 321 LEU A O 1
ATOM 2604 N N . SER A 1 322 ? -11.405 21.759 -3.541 1.00 89.50 322 SER A N 1
ATOM 2605 C CA . SER A 1 322 ? -11.604 22.771 -2.499 1.00 89.50 322 SER A CA 1
ATOM 2606 C C . SER A 1 322 ? -10.290 23.119 -1.790 1.00 89.50 322 SER A C 1
ATOM 2608 O O . SER A 1 322 ? -9.360 22.316 -1.718 1.00 89.50 322 SER A O 1
ATOM 2610 N N . SER A 1 323 ? -10.238 24.281 -1.129 1.00 89.88 323 SER A N 1
ATOM 2611 C CA . SER A 1 323 ? -9.118 24.638 -0.239 1.00 89.88 323 SER A CA 1
ATOM 2612 C C . SER A 1 323 ? -9.008 23.739 1.001 1.00 89.88 323 SER A C 1
ATOM 2614 O O . SER A 1 323 ? -8.007 23.774 1.717 1.00 89.88 323 SER A O 1
ATOM 2616 N N . ARG A 1 324 ? -10.057 22.972 1.325 1.00 89.19 324 ARG A N 1
ATOM 2617 C CA . ARG A 1 324 ? -9.998 21.939 2.366 1.00 89.19 324 ARG A CA 1
ATOM 2618 C C . ARG A 1 324 ? -9.279 20.701 1.833 1.00 89.19 324 ARG A C 1
ATOM 2620 O O . ARG A 1 324 ? -8.342 20.252 2.479 1.00 89.19 324 ARG A O 1
ATOM 2627 N N . ALA A 1 325 ? -9.652 20.226 0.644 1.00 88.75 325 ALA A N 1
ATOM 2628 C CA . ALA A 1 325 ? -9.027 19.078 -0.009 1.00 88.75 325 ALA A CA 1
ATOM 2629 C C . ALA A 1 325 ? -7.515 19.271 -0.220 1.00 88.75 325 ALA A C 1
ATOM 2631 O O . ALA A 1 325 ? -6.742 18.359 0.057 1.00 88.75 325 ALA A O 1
ATOM 2632 N N . SER A 1 326 ? -7.073 20.463 -0.640 1.00 91.62 326 SER A N 1
ATOM 2633 C CA . SER A 1 326 ? -5.639 20.742 -0.806 1.00 91.62 326 SER A CA 1
ATOM 2634 C C . SER A 1 326 ? -4.854 20.723 0.507 1.00 91.62 326 SER A C 1
ATOM 2636 O O . SER A 1 326 ? -3.759 20.170 0.538 1.00 91.62 326 SER A O 1
ATOM 2638 N N . ARG A 1 327 ? -5.401 21.288 1.593 1.00 90.94 327 ARG A N 1
ATOM 2639 C CA . ARG A 1 327 ? -4.766 21.244 2.924 1.00 90.94 327 ARG A CA 1
ATOM 2640 C C . ARG A 1 327 ? -4.655 19.819 3.443 1.00 90.94 327 ARG A C 1
ATOM 2642 O O . ARG A 1 327 ? -3.582 19.418 3.861 1.00 90.94 327 ARG A O 1
ATOM 2649 N N . MET A 1 328 ? -5.732 19.047 3.325 1.00 89.19 328 MET A N 1
ATOM 2650 C CA . MET A 1 328 ? -5.737 17.645 3.738 1.00 89.19 328 MET A CA 1
ATOM 2651 C C . MET A 1 328 ? -4.725 16.817 2.954 1.00 89.19 328 MET A C 1
ATOM 2653 O O . MET A 1 328 ? -3.998 16.031 3.546 1.00 89.19 328 MET A O 1
ATOM 2657 N N . LEU A 1 329 ? -4.640 17.018 1.636 1.00 90.88 329 LEU A N 1
ATOM 2658 C CA . LEU A 1 329 ? -3.619 16.361 0.830 1.00 90.88 329 LEU A CA 1
ATOM 2659 C C . LEU A 1 329 ? -2.207 16.798 1.242 1.00 90.88 329 LEU A C 1
ATOM 2661 O O . LEU A 1 329 ? -1.312 15.966 1.285 1.00 90.88 329 LEU A O 1
ATOM 2665 N N . LEU A 1 330 ? -1.986 18.073 1.560 1.00 91.75 330 LEU A N 1
ATOM 2666 C CA . LEU A 1 330 ? -0.679 18.539 2.020 1.00 91.75 330 LEU A CA 1
ATOM 2667 C C . LEU A 1 330 ? -0.267 17.880 3.344 1.00 91.75 330 LEU A C 1
ATOM 2669 O O . LEU A 1 330 ? 0.843 17.360 3.424 1.00 91.75 330 LEU A O 1
ATOM 2673 N N . ASP A 1 331 ? -1.159 17.863 4.336 1.00 90.12 331 ASP A N 1
ATOM 2674 C CA . ASP A 1 331 ? -0.922 17.205 5.626 1.00 90.12 331 ASP A CA 1
ATOM 2675 C C . ASP A 1 331 ? -0.620 15.715 5.413 1.00 90.12 331 ASP A C 1
ATOM 2677 O O . ASP A 1 331 ? 0.353 15.185 5.940 1.00 90.12 331 ASP A O 1
ATOM 2681 N N . LEU A 1 332 ? -1.381 15.062 4.532 1.00 87.38 332 LEU A N 1
ATOM 2682 C CA . LEU A 1 332 ? -1.160 13.671 4.160 1.00 87.38 332 LEU A CA 1
ATOM 2683 C C . LEU A 1 332 ? 0.220 13.414 3.563 1.00 87.38 332 LEU A C 1
ATOM 2685 O O . LEU A 1 332 ? 0.870 12.426 3.891 1.00 87.38 332 LEU A O 1
ATOM 2689 N N . LEU A 1 333 ? 0.649 14.280 2.645 1.00 89.75 333 LEU A N 1
ATOM 2690 C CA . LEU A 1 333 ? 1.960 14.159 2.031 1.00 89.75 333 LEU A CA 1
ATOM 2691 C C . LEU A 1 333 ? 3.051 14.307 3.090 1.00 89.75 333 LEU A C 1
ATOM 2693 O O . LEU A 1 333 ? 4.021 13.560 3.039 1.00 89.75 333 LEU A O 1
ATOM 2697 N N . ILE A 1 334 ? 2.896 15.219 4.050 1.00 91.25 334 ILE A N 1
ATOM 2698 C CA . ILE A 1 334 ? 3.849 15.387 5.152 1.00 91.25 334 ILE A CA 1
ATOM 2699 C C . ILE A 1 334 ? 3.922 14.108 5.994 1.00 91.25 334 ILE A C 1
ATOM 2701 O O . ILE A 1 334 ? 5.007 13.549 6.137 1.00 91.25 334 ILE A O 1
ATOM 2705 N N . GLU A 1 335 ? 2.784 13.604 6.475 1.00 90.00 335 GLU A N 1
ATOM 2706 C CA . GLU A 1 335 ? 2.729 12.378 7.286 1.00 90.00 335 GLU A CA 1
ATOM 2707 C C . GLU A 1 335 ? 3.259 11.153 6.522 1.00 90.00 335 GLU A C 1
ATOM 2709 O O . GLU A 1 335 ? 4.008 10.345 7.070 1.00 90.00 335 GLU A O 1
ATOM 2714 N N . GLY A 1 336 ? 2.957 11.050 5.224 1.00 89.88 336 GLY A N 1
ATOM 2715 C CA . GLY A 1 336 ? 3.470 9.994 4.353 1.00 89.88 336 GLY A CA 1
ATOM 2716 C C . GLY A 1 336 ? 4.993 9.996 4.240 1.00 89.88 336 GLY A C 1
ATOM 2717 O O . GLY A 1 336 ? 5.612 8.936 4.333 1.00 89.88 336 GLY A O 1
ATOM 2718 N N . HIS A 1 337 ? 5.616 11.172 4.106 1.00 90.62 337 HIS A N 1
ATOM 2719 C CA . HIS A 1 337 ? 7.080 11.277 4.096 1.00 90.62 337 HIS A CA 1
ATOM 2720 C C . HIS A 1 337 ? 7.693 11.014 5.470 1.00 90.62 337 HIS A C 1
ATOM 2722 O O . HIS A 1 337 ? 8.795 10.475 5.536 1.00 90.62 337 HIS A O 1
ATOM 2728 N N . ILE A 1 338 ? 7.012 11.376 6.561 1.00 92.44 338 ILE A N 1
ATOM 2729 C CA . ILE A 1 338 ? 7.464 11.035 7.915 1.00 92.44 338 ILE A CA 1
ATOM 2730 C C . ILE A 1 338 ? 7.466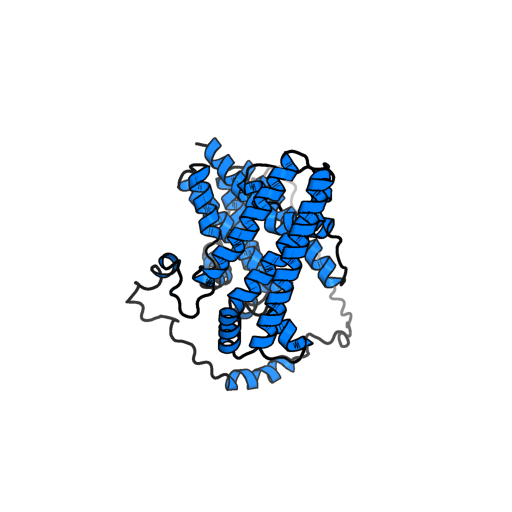 9.512 8.083 1.00 92.44 338 ILE A C 1
ATOM 2732 O O . ILE A 1 338 ? 8.493 8.955 8.465 1.00 92.44 338 ILE A O 1
ATOM 2736 N N . GLY A 1 339 ? 6.371 8.836 7.719 1.00 91.75 339 GLY A N 1
ATOM 2737 C CA . GLY A 1 339 ? 6.278 7.373 7.738 1.00 91.75 339 GLY A CA 1
ATOM 2738 C C . GLY A 1 339 ? 7.357 6.710 6.876 1.00 91.75 339 GLY A C 1
ATOM 2739 O O . GLY A 1 339 ? 8.070 5.829 7.351 1.00 91.75 339 GLY A O 1
ATOM 2740 N N . GLN A 1 340 ? 7.560 7.195 5.647 1.00 91.62 340 GLN A N 1
ATOM 2741 C CA . GLN A 1 340 ? 8.647 6.720 4.784 1.00 91.62 340 GLN A CA 1
ATOM 2742 C C . GLN A 1 340 ? 10.027 6.948 5.413 1.00 91.62 340 GLN A C 1
ATOM 2744 O O . GLN A 1 340 ? 10.880 6.067 5.397 1.00 91.62 340 GLN A O 1
ATOM 2749 N N . GLY A 1 341 ? 10.246 8.108 6.031 1.00 93.19 341 GLY A N 1
ATOM 2750 C CA . GLY A 1 341 ? 11.485 8.425 6.732 1.00 93.19 341 GLY A CA 1
ATOM 2751 C C . GLY A 1 341 ? 11.767 7.488 7.908 1.00 93.19 341 GLY A C 1
ATOM 2752 O O . GLY A 1 341 ? 12.925 7.135 8.128 1.00 93.19 341 GLY A O 1
ATOM 2753 N N . MET A 1 342 ? 10.735 7.048 8.636 1.00 93.62 342 MET A N 1
ATOM 2754 C CA . MET A 1 342 ? 10.870 6.043 9.699 1.00 93.62 342 MET A CA 1
ATOM 2755 C C . MET A 1 342 ? 11.325 4.693 9.131 1.00 93.62 342 MET A C 1
ATOM 2757 O O . MET A 1 342 ? 12.298 4.124 9.627 1.00 93.62 342 MET A O 1
ATOM 2761 N N . ASP A 1 343 ? 10.682 4.228 8.055 1.00 92.50 343 ASP A N 1
ATOM 2762 C CA . ASP A 1 343 ? 11.019 2.979 7.354 1.00 92.50 343 ASP A CA 1
ATOM 2763 C C . ASP A 1 343 ? 12.477 2.984 6.853 1.00 92.50 343 ASP A C 1
ATOM 2765 O O . ASP A 1 343 ? 13.267 2.078 7.146 1.00 92.50 343 ASP A O 1
ATOM 2769 N N . LEU A 1 344 ? 12.884 4.077 6.198 1.00 91.88 344 LEU A N 1
ATOM 2770 C CA . LEU A 1 344 ? 14.257 4.282 5.732 1.00 91.88 344 LEU A CA 1
ATOM 2771 C C . LEU A 1 344 ? 15.260 4.355 6.886 1.00 91.88 344 LEU A C 1
ATOM 2773 O O . LEU A 1 344 ? 16.342 3.771 6.803 1.00 91.88 344 LEU A O 1
ATOM 2777 N N . TYR A 1 345 ? 14.919 5.053 7.973 1.00 93.25 345 TYR A N 1
ATOM 2778 C CA . TYR A 1 345 ? 15.788 5.180 9.139 1.00 93.25 345 TYR A CA 1
ATOM 2779 C C . TYR A 1 345 ? 16.069 3.817 9.773 1.00 93.25 345 TYR A C 1
ATOM 2781 O O . TYR A 1 345 ? 17.231 3.495 10.037 1.00 93.25 345 TYR A O 1
ATOM 2789 N N . TRP A 1 346 ? 15.031 3.012 10.002 1.00 94.06 346 TRP A N 1
ATOM 2790 C CA . TRP A 1 346 ? 15.173 1.674 10.574 1.00 94.06 346 TRP A CA 1
ATOM 2791 C C . TRP A 1 346 ? 15.958 0.745 9.659 1.00 94.06 346 TRP A C 1
ATOM 2793 O O . TRP A 1 346 ? 16.860 0.051 10.134 1.00 94.06 346 TRP A O 1
ATOM 2803 N N . THR A 1 347 ? 15.683 0.800 8.356 1.00 90.00 347 THR A N 1
ATOM 2804 C CA . THR A 1 347 ? 16.393 0.015 7.343 1.00 90.00 347 THR A CA 1
ATOM 2805 C C . THR A 1 347 ? 17.882 0.360 7.314 1.00 90.00 347 THR A C 1
ATOM 2807 O O . THR A 1 347 ? 18.723 -0.534 7.410 1.00 90.00 347 THR A O 1
ATOM 2810 N N . TYR A 1 348 ? 18.231 1.649 7.260 1.00 90.69 348 TYR A N 1
ATOM 2811 C CA . TYR A 1 348 ? 19.623 2.102 7.203 1.00 90.69 348 TYR A CA 1
ATOM 2812 C C . TYR A 1 348 ? 20.403 1.786 8.486 1.00 90.69 348 TYR A C 1
ATOM 2814 O O . TYR A 1 348 ? 21.543 1.328 8.428 1.00 90.69 348 TYR A O 1
ATOM 2822 N N . HIS A 1 349 ? 19.796 2.010 9.655 1.00 92.50 349 HIS A N 1
ATOM 2823 C CA . HIS A 1 349 ? 20.449 1.778 10.947 1.00 92.50 349 HIS A CA 1
ATOM 2824 C C . HIS A 1 349 ? 20.328 0.332 11.434 1.00 92.50 349 HIS A C 1
ATOM 2826 O O . HIS A 1 349 ? 20.833 0.013 12.510 1.00 92.50 349 HIS A O 1
ATOM 2832 N N . THR A 1 350 ? 19.679 -0.552 10.670 1.00 91.50 350 THR A N 1
ATOM 2833 C CA . THR A 1 350 ? 19.422 -1.954 11.041 1.00 91.50 350 THR A CA 1
ATOM 2834 C C . THR A 1 350 ? 18.730 -2.097 12.404 1.00 91.50 350 THR A C 1
ATOM 2836 O O . THR A 1 350 ? 19.001 -3.020 13.172 1.00 91.50 350 THR A O 1
ATOM 2839 N N . SER A 1 351 ? 17.839 -1.155 12.713 1.00 90.75 351 SER A N 1
ATOM 2840 C CA . SER A 1 351 ? 17.093 -1.106 13.971 1.00 90.75 351 SER A CA 1
ATOM 2841 C C . SER A 1 351 ? 15.723 -1.744 13.783 1.00 90.75 351 SER A C 1
ATOM 2843 O O . SER A 1 351 ? 15.007 -1.395 12.851 1.00 90.75 351 SER A O 1
ATOM 2845 N N . VAL A 1 352 ? 15.341 -2.659 14.673 1.00 93.69 352 VAL A N 1
ATOM 2846 C CA . VAL A 1 352 ? 14.015 -3.290 14.637 1.00 93.69 352 VAL A CA 1
ATOM 2847 C C . VAL A 1 352 ? 13.027 -2.410 15.412 1.00 93.69 352 VAL A C 1
ATOM 2849 O O . VAL A 1 352 ? 13.260 -2.195 16.605 1.00 93.69 352 VAL A O 1
ATOM 2852 N N . PRO A 1 353 ? 11.954 -1.898 14.781 1.00 93.69 353 PRO A N 1
ATOM 2853 C CA . PRO A 1 353 ? 10.941 -1.119 15.483 1.00 93.69 353 PRO A CA 1
ATOM 2854 C C . PRO A 1 353 ? 10.118 -1.998 16.423 1.00 93.69 353 PRO A C 1
ATOM 2856 O O . PRO A 1 353 ? 9.987 -3.211 16.234 1.00 93.69 353 PRO A O 1
ATOM 2859 N N . THR A 1 354 ? 9.511 -1.373 17.425 1.00 95.06 354 THR A N 1
ATOM 2860 C CA . THR A 1 354 ? 8.417 -1.997 18.170 1.00 95.06 354 THR A CA 1
ATOM 2861 C C . THR A 1 354 ? 7.192 -2.188 17.270 1.00 95.06 354 THR A C 1
ATOM 2863 O O . THR A 1 354 ? 7.039 -1.536 16.237 1.00 95.06 354 THR A O 1
ATOM 2866 N N . GLU A 1 355 ? 6.285 -3.081 17.665 1.00 94.31 355 GLU A N 1
ATOM 2867 C CA . GLU A 1 355 ? 5.039 -3.323 16.926 1.00 94.31 355 GLU A CA 1
ATOM 2868 C C . GLU A 1 355 ? 4.185 -2.046 16.795 1.00 94.31 355 GLU A C 1
ATOM 2870 O O . GLU A 1 355 ? 3.644 -1.767 15.726 1.00 94.31 355 GLU A O 1
ATOM 2875 N N . GLU A 1 356 ? 4.122 -1.232 17.852 1.00 93.38 356 GLU A N 1
ATOM 2876 C CA . GLU A 1 356 ? 3.397 0.046 17.860 1.00 93.38 356 GLU A CA 1
ATOM 2877 C C . GLU A 1 356 ? 4.003 1.059 16.877 1.00 93.38 356 GLU A C 1
ATOM 2879 O O . GLU A 1 356 ? 3.282 1.690 16.101 1.00 93.38 356 GLU A O 1
ATOM 2884 N N . GLU A 1 357 ? 5.333 1.179 16.856 1.00 92.25 357 GLU A N 1
ATOM 2885 C CA . GLU A 1 357 ? 6.042 2.037 15.904 1.00 92.25 357 GLU A CA 1
ATOM 2886 C C . GLU A 1 357 ? 5.830 1.566 14.462 1.00 92.25 357 GLU A C 1
ATOM 2888 O O . GLU A 1 357 ? 5.561 2.385 13.581 1.00 92.25 357 GLU A O 1
ATOM 2893 N N . TYR A 1 358 ? 5.894 0.253 14.221 1.00 92.44 358 TYR A N 1
ATOM 2894 C CA . TYR A 1 358 ? 5.651 -0.325 12.903 1.00 92.44 358 TYR A CA 1
ATOM 2895 C C . TYR A 1 358 ? 4.243 0.000 12.393 1.00 92.44 358 TYR A C 1
ATOM 2897 O O . TYR A 1 358 ? 4.097 0.483 11.270 1.00 92.44 358 TYR A O 1
ATOM 2905 N N . PHE A 1 359 ? 3.205 -0.202 13.213 1.00 91.56 359 PHE A N 1
ATOM 2906 C CA . PHE A 1 359 ? 1.837 0.138 12.813 1.00 91.56 359 PHE A CA 1
ATOM 2907 C C . PHE A 1 359 ? 1.646 1.639 12.597 1.00 91.56 359 PHE A C 1
ATOM 2909 O O . PHE A 1 359 ? 1.022 2.025 11.612 1.00 91.56 359 PHE A O 1
ATOM 2916 N N . THR A 1 360 ? 2.250 2.480 13.440 1.00 91.25 360 THR A N 1
ATOM 2917 C CA . THR A 1 360 ? 2.221 3.941 13.263 1.00 91.25 360 THR A CA 1
ATOM 2918 C C . THR A 1 360 ? 2.832 4.353 11.920 1.00 91.25 360 THR A C 1
ATOM 2920 O O . THR A 1 360 ? 2.254 5.161 11.192 1.00 91.25 360 THR A O 1
ATOM 2923 N N . MET A 1 361 ? 3.966 3.756 11.543 1.00 92.81 361 MET A N 1
ATOM 2924 C CA . MET A 1 361 ? 4.594 3.982 10.238 1.00 92.81 361 MET A CA 1
ATOM 2925 C C . MET A 1 361 ? 3.688 3.528 9.083 1.00 92.81 361 MET A C 1
ATOM 2927 O O . MET A 1 361 ? 3.496 4.272 8.117 1.00 92.81 361 MET A O 1
ATOM 2931 N N . VAL A 1 362 ? 3.089 2.335 9.188 1.00 88.56 362 VAL A N 1
ATOM 2932 C CA . VAL A 1 362 ? 2.187 1.786 8.160 1.00 88.56 362 VAL A CA 1
ATOM 2933 C C . VAL A 1 362 ? 0.956 2.673 7.962 1.00 88.56 362 VAL A C 1
ATOM 2935 O O . VAL A 1 362 ? 0.556 2.917 6.817 1.00 88.56 362 VAL A O 1
ATOM 2938 N N . ASP A 1 363 ? 0.380 3.186 9.048 1.00 85.62 363 ASP A N 1
ATOM 2939 C CA . ASP A 1 363 ? -0.759 4.102 9.009 1.00 85.62 363 ASP A CA 1
ATOM 2940 C C . ASP A 1 363 ? -0.381 5.433 8.342 1.00 85.62 363 ASP A C 1
ATOM 2942 O O . ASP A 1 363 ? -1.129 5.921 7.490 1.00 85.62 363 ASP A O 1
ATOM 2946 N N . GLY A 1 364 ? 0.810 5.971 8.632 1.00 82.06 364 GLY A N 1
ATOM 2947 C CA . GLY A 1 364 ? 1.342 7.176 7.986 1.00 82.06 364 GLY A CA 1
ATOM 2948 C C . GLY A 1 364 ? 1.616 7.006 6.486 1.00 82.06 364 GLY A C 1
ATOM 2949 O O . GLY A 1 364 ? 1.308 7.901 5.698 1.00 82.06 364 GLY A O 1
ATOM 2950 N N . LYS A 1 365 ? 2.126 5.843 6.057 1.00 80.62 365 LYS A N 1
ATOM 2951 C CA . LYS A 1 365 ? 2.505 5.572 4.656 1.00 80.62 365 LYS A CA 1
ATOM 2952 C C . LYS A 1 365 ? 1.336 5.088 3.794 1.00 80.62 365 LYS A C 1
ATOM 2954 O O . LYS A 1 365 ? 1.009 5.697 2.779 1.00 80.62 365 LYS A O 1
ATOM 2959 N N . THR A 1 366 ? 0.719 3.965 4.168 1.00 73.62 366 THR A N 1
ATOM 2960 C CA . THR A 1 366 ? -0.295 3.280 3.343 1.00 73.62 366 THR A CA 1
ATOM 2961 C C . THR A 1 366 ? -1.716 3.617 3.780 1.00 73.62 366 THR A C 1
ATOM 2963 O O . THR A 1 366 ? -2.580 3.819 2.927 1.00 73.62 366 THR A O 1
ATOM 2966 N N . GLY A 1 367 ? -1.970 3.684 5.092 1.00 74.88 367 GLY A N 1
ATOM 2967 C CA . GLY A 1 367 ? -3.301 3.977 5.638 1.00 74.88 367 GLY A CA 1
ATOM 2968 C C . GLY A 1 367 ? -3.796 5.374 5.261 1.00 74.88 367 GLY A C 1
ATOM 2969 O O . GLY A 1 367 ? -4.958 5.558 4.896 1.00 74.88 367 GLY A O 1
ATOM 2970 N N . SER A 1 368 ? -2.879 6.335 5.251 1.00 76.50 368 SER A N 1
ATOM 2971 C CA . SER A 1 368 ? -3.127 7.735 4.933 1.00 76.50 368 SER A CA 1
ATOM 2972 C C . SER A 1 368 ? -3.821 7.909 3.564 1.00 76.50 368 SER A C 1
ATOM 2974 O O . SER A 1 368 ? -4.852 8.584 3.475 1.00 76.50 368 SER A O 1
ATOM 2976 N N . LEU A 1 369 ? -3.368 7.227 2.506 1.00 77.50 369 LEU A N 1
ATOM 2977 C CA . LEU A 1 369 ? -3.989 7.314 1.176 1.00 77.50 369 LEU A CA 1
ATOM 2978 C C . LEU A 1 369 ? -5.478 6.916 1.177 1.00 77.50 369 LEU A C 1
ATOM 2980 O O . LEU A 1 369 ? -6.279 7.538 0.477 1.00 77.50 369 LEU A O 1
ATOM 2984 N N . PHE A 1 370 ? -5.865 5.907 1.962 1.00 79.94 370 PHE A N 1
ATOM 2985 C CA . PHE A 1 370 ? -7.268 5.493 2.074 1.00 79.94 370 PHE A CA 1
ATOM 2986 C C . PHE A 1 370 ? -8.109 6.523 2.826 1.00 79.94 370 PHE A C 1
ATOM 2988 O O . PHE A 1 370 ? -9.225 6.824 2.404 1.00 79.94 370 PHE A O 1
ATOM 2995 N N . THR A 1 371 ? -7.559 7.103 3.893 1.00 79.19 371 THR A N 1
ATOM 2996 C CA . THR A 1 371 ? -8.210 8.185 4.642 1.00 79.19 371 THR A CA 1
ATOM 2997 C C . THR A 1 371 ? -8.459 9.397 3.748 1.00 79.19 371 THR A C 1
ATOM 2999 O O . THR A 1 371 ? -9.567 9.931 3.733 1.00 79.19 371 THR A O 1
ATOM 3002 N N . LEU A 1 372 ? -7.472 9.792 2.934 1.00 81.06 372 LEU A N 1
ATOM 3003 C CA . LEU A 1 372 ? -7.643 10.866 1.953 1.00 81.06 372 LEU A CA 1
ATOM 3004 C C . LEU A 1 372 ? -8.790 10.561 0.990 1.00 81.06 372 LEU A C 1
ATOM 3006 O O . LEU A 1 372 ? -9.610 11.431 0.715 1.00 81.06 372 LEU A O 1
ATOM 3010 N N . LEU A 1 373 ? -8.841 9.339 0.466 1.00 81.06 373 LEU A N 1
ATOM 3011 C CA . LEU A 1 373 ? -9.845 8.940 -0.513 1.00 81.06 373 LEU A CA 1
ATOM 3012 C C . LEU A 1 373 ? -11.271 9.025 0.033 1.00 81.06 373 LEU A C 1
ATOM 3014 O O . LEU A 1 373 ? -12.141 9.581 -0.638 1.00 81.06 373 LEU A O 1
ATOM 3018 N N . ALA A 1 374 ? -11.494 8.534 1.252 1.00 81.69 374 ALA A N 1
ATOM 3019 C CA . ALA A 1 374 ? -12.788 8.632 1.921 1.00 81.69 374 ALA A CA 1
ATOM 3020 C C . ALA A 1 374 ? -13.201 10.097 2.151 1.00 81.69 374 ALA A C 1
ATOM 3022 O O . ALA A 1 374 ? -14.324 10.494 1.839 1.00 81.69 374 ALA A O 1
ATOM 3023 N N . GLU A 1 375 ? -12.274 10.929 2.623 1.00 81.88 375 GLU A N 1
ATOM 3024 C CA . GLU A 1 375 ? -12.532 12.346 2.894 1.00 81.88 375 GLU A CA 1
ATOM 3025 C C . GLU A 1 375 ? -12.783 13.164 1.619 1.00 81.88 375 GLU A C 1
ATOM 3027 O O . GLU A 1 375 ? -13.653 14.035 1.598 1.00 81.88 375 GLU A O 1
ATOM 3032 N N . LEU A 1 376 ? -12.057 12.886 0.530 1.00 81.69 376 LEU A N 1
ATOM 3033 C CA . LEU A 1 376 ? -12.301 13.523 -0.767 1.00 81.69 376 LEU A CA 1
ATOM 3034 C C . LEU A 1 376 ? -13.675 13.144 -1.333 1.00 81.69 376 LEU A C 1
ATOM 3036 O O . LEU A 1 376 ? -14.343 14.008 -1.909 1.00 81.69 376 LEU A O 1
ATOM 3040 N N . GLY A 1 377 ? -14.105 11.891 -1.146 1.00 79.06 377 GLY A N 1
ATOM 3041 C CA . GLY A 1 377 ? -15.459 11.442 -1.477 1.00 79.06 377 GLY A CA 1
ATOM 3042 C C . GLY A 1 377 ? -16.517 12.239 -0.713 1.00 79.06 377 GLY A C 1
ATOM 3043 O O . GLY A 1 377 ? -17.368 12.880 -1.327 1.00 79.06 377 GLY A O 1
ATOM 3044 N N . TYR A 1 378 ? -16.379 12.312 0.611 1.00 80.81 378 TYR A N 1
ATOM 3045 C CA . TYR A 1 378 ? -17.298 13.038 1.491 1.00 80.81 378 TYR A CA 1
ATOM 3046 C C . TYR A 1 378 ? -17.366 14.552 1.208 1.00 80.81 378 TYR A C 1
ATOM 3048 O O . TYR A 1 378 ? -18.442 15.143 1.140 1.00 80.81 378 TYR A O 1
ATOM 3056 N N . ILE A 1 379 ? -16.224 15.216 0.991 1.00 78.50 379 ILE A N 1
ATOM 3057 C CA . ILE A 1 379 ? -16.196 16.653 0.656 1.00 78.50 379 ILE A CA 1
ATOM 3058 C C . ILE A 1 379 ? -16.884 16.924 -0.685 1.00 78.50 379 ILE A C 1
ATOM 3060 O O . ILE A 1 379 ? -17.471 17.990 -0.872 1.00 78.50 379 ILE A O 1
ATOM 3064 N N . SER A 1 380 ? -16.792 15.989 -1.627 1.00 73.25 380 SER A N 1
ATOM 3065 C CA . SER A 1 380 ? -17.404 16.151 -2.944 1.00 73.25 380 SER A CA 1
ATOM 3066 C C . SER A 1 380 ? -18.924 15.979 -2.900 1.00 73.25 380 SER A C 1
ATOM 3068 O O . SER A 1 380 ? -19.602 16.662 -3.657 1.00 73.25 380 SER A O 1
ATOM 3070 N N . GLU A 1 381 ? -19.446 15.157 -1.984 1.00 72.62 381 GLU A N 1
ATOM 3071 C CA . GLU A 1 381 ? -20.883 15.032 -1.695 1.00 72.62 381 GLU A CA 1
ATOM 3072 C C . GLU A 1 381 ? -21.461 16.325 -1.090 1.00 72.62 381 GLU A C 1
ATOM 3074 O O . GLU A 1 381 ? -22.499 16.811 -1.527 1.00 72.62 381 GLU A O 1
ATOM 3079 N N . LEU A 1 382 ? -20.764 16.944 -0.129 1.00 62.34 382 LEU A N 1
ATOM 3080 C CA . LEU A 1 382 ? -21.242 18.156 0.562 1.00 62.34 382 LEU A CA 1
ATOM 3081 C C . LEU A 1 382 ? -21.279 19.427 -0.305 1.00 62.34 382 LEU A C 1
ATOM 3083 O O . LEU A 1 382 ? -21.867 20.427 0.106 1.00 62.34 382 LEU A O 1
ATOM 3087 N N . ASN A 1 383 ? -20.590 19.425 -1.449 1.00 57.16 383 ASN A N 1
ATOM 3088 C CA . ASN A 1 383 ? -20.546 20.557 -2.382 1.00 57.16 383 ASN A CA 1
ATOM 3089 C C . ASN A 1 383 ? -21.498 20.387 -3.582 1.00 57.16 383 ASN A C 1
ATOM 3091 O O . ASN A 1 383 ? -21.510 21.249 -4.468 1.00 57.16 383 ASN A O 1
ATOM 3095 N N . THR A 1 384 ? -22.260 19.291 -3.611 1.00 51.97 384 THR A N 1
ATOM 3096 C CA . THR A 1 384 ? -23.442 19.096 -4.465 1.00 51.97 384 THR A CA 1
ATOM 3097 C C . THR A 1 384 ? -24.698 19.586 -3.776 1.00 51.97 384 THR A C 1
ATOM 3099 O O . THR A 1 384 ? -25.553 20.151 -4.497 1.00 51.97 384 THR A O 1
#

InterPro domains:
  IPR000092 Polyprenyl synthetase-like [PF00348] (226-379)
  IPR008949 Isoprenoid synthase domain superfamily [G3DSA:1.10.600.10] (1-133)
  IPR008949 Isoprenoid synthase domain superfamily [G3DSA:1.10.600.10] (220-383)
  IPR008949 Isoprenoid synthase domain superfamily [SSF48576] (2-133)
  IPR008949 Isoprenoid synthase domain superfamily [SSF48576] (219-379)
  IPR033749 Polyprenyl synthetase, conserved site [PS00723] (276-290)

Sequence (384 aa):
MSLLCFSMDFKLTPEEEKKTADITSAAYDRWVLVNDYFSWEKEWSNYQSNGATGVIANSIFLFMKWHSIEKEEGKKMLRKEIISREDKYCSLKDEFLAKGAATEKTRQWLELLDLVTAGNFAWSMTTARYRVGAPDVYPASWKHCADKEGDTESLGRPISVNAKDMADNIDAVLHDRKYLDLSTQEVTLESREWKTSDDRPRVPNNNEPQKSQLGHTWSIRQYEDMVLQPQKYLEMMPSKGFRNAIIDGLEVWYQVPEKPLTIIRDIVNHLHSASLMFDDIEDNSPLRRGYPATHVVFRVHQTINSASLLMLKALKAAESLSSRASRMLLDLLIEGHIGQGMDLYWTYHTSVPTEEEYFTMVDGKTGSLFTLLAELGYISELNT

Radius of gyration: 27.68 Å; chains: 1; bounding box: 67×92×70 Å

Organism: Gibberella nygamai (NCBI:txid42673)

Secondary structure (DSSP, 8-state):
-HHHHHHTT----HHHHHHHHHHHHHHHHHHHHHHHHHHHHHHHHHHHHTTT-S---SHHHHHHHHHT--HHHHHHHHHHHHHHHHHHHHHHHHHHHHTT---HHHHHHHHHHHHHHHHHHHHHHH-GGG-TTPPPS-GGGTTTTS--TT-TT-TTS-----HHHHHHHHHHHHS-GGGT-TT----------------PPPPP----------------GGGHHHHTHHHHHHHTSPP-SHHHHHHHHHHHHH---HHHHHHHHHHHHHHHHHHHHHHHHHTT-SEETTEE-HHHHHHHHHHHHHHHHHHHHHHHHHHHH-HHHHHHHHHHHHHHHHHHHHHHHHHHHTPPPPHHHHHHHHIIIIIHHHHHHHHHHHHHHHT-

Foldseek 3Di:
DVVLCVVVVHDDDPVLCVLCVQLVVLLVVLLLLLLLLLQVVVLVVVCVVLVVDDQRPGQLSVCCVVVVDDSVVSSVVSVVVSVVSVVSSVVSVVVSVVVVVDDPVSVVVNVSSVVCSVVSNVCSVPPPNRPDPDDDPCCVVPVVPPPDPDDPPDPPPPPPPDPVVVVVCVCVVVPPCVPPDPPPPPPPPPPPDDDDDPDDDDDDDDDDDDPPCPPDDPPPVVCLVVLQPLLVVVVPADDPCVLVVLLVVLCVPLVFDPVLSVLLSLLLSLQVSLVQLVCCVLVVPQDDNNHGHSCVVVNNPSSNSSSVVSLVVSLVSLVVLHPVLSVLSVVLVVLQVVLVVLVSVCVVVVNDDDPVNPVSSCCSHPVSSSVSSNVSSNSSSVVD